Protein 8IYI (pdb70)

Secondary structure (DSSP, 8-state):
--S---TTEETTEEEE--TTTSTTEEEEEEEEEEEEEEE-SS-EEEEEEESSS-EEEEETTEEEEETTTHHHHHHHHHHHHHTTSSS--EEEEES-TTSHHHHHHTTSTT--EEEEEES-HHHHHHHHHH-HHHHGGGGSTTEEEEES-HHHHHHHSTT-EEEEEE--SSS------SHHHHHHHHHHEEEEEEEEEE---TTT-HHHHHHHHHHHHHH-SEEEEEEEE-TTSGGGEEEEEEEES-TT--TTS-SS---HHHHHHH-SS--HHHHHHTT---HHHHHHHH-/---TTEETTEEEE--TTTSTTEEEEEEEEEEEEEEE-SSSEEEEEEESSS-EEEEETTEEEEETTTHHHHHHHHHHHHHTTSSS--EEEEES-TTSHHHHHHTTSTT-SEEEEEES-HHHHHHHHHH-HHHHGGGGSTTEEEEES-HHHHHHHTTT-EEEEEE-S----SHHHHHHHHHHHHHHHHHEEEEEEEEEE---TTT-HHHHHHHHHHHHHH-SEEEEEEEE-TTSGGGEEEEEEEES-TT--TTS-SS---HHHHHHH-SS--HHHHHHTT---HHHHHHH-

Nearest PDB structures (foldseek):
  8iyi-assembly1_A  TM=1.003E+00  e=5.862E-72  Kluyveromyces lactis NRRL Y-1140
  6o64-assembly2_C  TM=9.564E-01  e=1.224E-41  Arabidopsis thaliana
  6o64-assembly2_D  TM=9.589E-01  e=3.977E-40  Arabidopsis thaliana
  6o63-assembly1_A  TM=9.355E-01  e=4.166E-41  Arabidopsis thaliana
  3bwb-assembly1_B  TM=9.408E-01  e=1.993E-39  Trypanosoma cruzi strain CL Brener

Structure (mmCIF, N/CA/C/O backbone):
data_8IYI
#
_entry.id   8IYI
#
_cell.length_a   65.252
_cell.length_b   98.180
_cell.length_c   102.134
_cell.angle_alpha   90.000
_cell.angle_beta   90.000
_cell.angle_gamma   90.000
#
_symmetry.space_group_name_H-M   'P 21 21 21'
#
loop_
_entity.id
_entity.type
_entity.pdbx_description
1 polymer KLLA0B09372p
2 water water
#
loop_
_atom_site.group_PDB
_atom_site.id
_atom_site.type_symbol
_atom_site.label_atom_id
_atom_site.label_alt_id
_atom_site.label_comp_id
_atom_site.label_asym_id
_atom_site.label_entity_id
_atom_site.label_seq_id
_atom_site.pdbx_PDB_ins_code
_atom_site.Cartn_x
_atom_site.Cartn_y
_atom_site.Cartn_z
_atom_site.occupancy
_atom_site.B_iso_or_equiv
_atom_site.auth_seq_id
_atom_site.auth_comp_id
_atom_site.auth_asym_id
_atom_site.auth_atom_id
_atom_site.pdbx_PDB_model_num
ATOM 1 N N . MET A 1 1 ? -4.81944 -11.24414 -11.38933 1.000 38.22541 1 MET A N 1
ATOM 2 C CA . MET A 1 1 ? -4.89702 -11.85326 -10.06560 1.000 40.74637 1 MET A CA 1
ATOM 3 C C . MET A 1 1 ? -6.32553 -12.28636 -9.73877 1.000 36.96471 1 MET A C 1
ATOM 4 O O . MET A 1 1 ? -7.13226 -11.47743 -9.30414 1.000 32.23833 1 MET A O 1
ATOM 9 N N . SER A 1 2 ? -6.63483 -13.56859 -9.94088 1.000 41.92344 2 SER A N 1
ATOM 10 C CA . SER A 1 2 ? -7.98360 -14.05725 -9.68637 1.000 41.20929 2 SER A CA 1
ATOM 11 C C . SER A 1 2 ? -8.25527 -14.34644 -8.21052 1.000 41.30362 2 SER A C 1
ATOM 12 O O . SER A 1 2 ? -9.42002 -14.53945 -7.84578 1.000 44.30295 2 SER A O 1
ATOM 15 N N . GLU A 1 3 ? -7.23127 -14.37198 -7.35611 1.000 35.97508 3 GLU A N 1
ATOM 16 C CA . GLU A 1 3 ? -7.41057 -14.60589 -5.92639 1.000 36.00158 3 GLU A CA 1
ATOM 17 C C . GLU A 1 3 ? -7.43484 -13.28527 -5.16556 1.000 32.81333 3 GLU A C 1
ATOM 18 O O . GLU A 1 3 ? -6.70256 -12.34951 -5.50018 1.000 28.08190 3 GLU A O 1
ATOM 20 N N . LEU A 1 4 ? -8.26733 -13.21769 -4.12869 1.000 27.82162 4 LEU A N 1
ATOM 21 C CA . LEU A 1 4 ? -8.30508 -12.02451 -3.29563 1.000 26.01343 4 LEU A CA 1
ATOM 22 C C . LEU A 1 4 ? -6.99407 -11.86111 -2.53410 1.000 27.67168 4 LEU A C 1
ATOM 23 O O . LEU A 1 4 ? -6.36304 -12.83521 -2.12179 1.000 28.45892 4 LEU A O 1
ATOM 28 N N . THR A 1 5 ? -6.61488 -10.60260 -2.32498 1.000 24.06518 5 THR A N 1
ATOM 29 C CA . THR A 1 5 ? -5.32999 -10.20959 -1.77698 1.000 26.97454 5 THR A CA 1
ATOM 30 C C . THR A 1 5 ? -5.54944 -9.07687 -0.77512 1.000 27.55007 5 THR A C 1
ATOM 31 O O . THR A 1 5 ? -6.50616 -8.30899 -0.90065 1.000 25.34656 5 THR A O 1
ATOM 35 N N . HIS A 1 6 ? -4.68514 -8.98585 0.24808 1.000 20.79237 6 HIS A N 1
ATOM 36 C CA . HIS A 1 6 ? -4.78939 -7.84373 1.16702 1.000 24.57539 6 HIS A CA 1
ATOM 37 C C . HIS A 1 6 ? -3.42766 -7.49934 1.75847 1.000 25.04856 6 HIS A C 1
ATOM 38 O O . HIS A 1 6 ? -2.66739 -8.41095 2.12397 1.000 22.81640 6 HIS A O 1
ATOM 45 N N . PRO A 1 7 ? -3.09469 -6.21056 1.86430 1.000 22.85934 7 PRO A N 1
ATOM 46 C CA . PRO A 1 7 ? -1.76609 -5.83011 2.37793 1.000 25.96770 7 PRO A CA 1
ATOM 47 C C . PRO A 1 7 ? -1.46523 -6.33275 3.78235 1.000 26.25145 7 PRO A C 1
ATOM 48 O O . PRO A 1 7 ? -0.28530 -6.49316 4.11788 1.000 24.65045 7 PRO A O 1
ATOM 52 N N . THR A 1 8 ? -2.47791 -6.58504 4.61333 1.000 23.28394 8 THR A N 1
ATOM 53 C CA . THR A 1 8 ? -2.24371 -7.10112 5.96055 1.000 24.45674 8 THR A CA 1
ATOM 54 C C . THR A 1 8 ? -1.91233 -8.58619 5.98282 1.000 24.65932 8 THR A C 1
ATOM 55 O O . THR A 1 8 ? -1.48524 -9.09805 7.02503 1.000 20.50898 8 THR A O 1
ATOM 59 N N . ILE A 1 9 ? -2.12640 -9.29139 4.88252 1.000 20.80522 9 ILE A N 1
ATOM 60 C CA . ILE A 1 9 ? -1.95181 -10.73327 4.81952 1.000 20.96709 9 ILE A CA 1
ATOM 61 C C . ILE A 1 9 ? -0.76252 -11.01417 3.90766 1.000 27.80235 9 ILE A C 1
ATOM 62 O O . ILE A 1 9 ? -0.79991 -10.72074 2.70762 1.000 23.78591 9 ILE A O 1
ATOM 67 N N . VAL A 1 10 ? 0.30399 -11.56380 4.48167 1.000 23.69561 10 VAL A N 1
ATOM 68 C CA . VAL A 1 10 ? 1.52563 -11.87860 3.75087 1.000 27.25651 10 VAL A CA 1
ATOM 69 C C . VAL A 1 10 ? 1.88480 -13.32907 4.02370 1.000 26.40614 10 VAL A C 1
ATOM 70 O O . VAL A 1 10 ? 1.93069 -13.75091 5.18708 1.000 23.11316 10 VAL A O 1
ATOM 74 N N . ASP A 1 11 ? 2.12566 -14.09097 2.95231 1.000 27.00216 11 ASP A N 1
ATOM 75 C CA . ASP A 1 11 ? 2.53731 -15.49596 3.05119 1.000 27.95450 11 ASP A CA 1
ATOM 76 C C . ASP A 1 11 ? 1.54777 -16.30413 3.89004 1.000 28.00527 11 ASP A C 1
ATOM 77 O O . ASP A 1 11 ? 1.93047 -17.19068 4.65651 1.000 25.32779 11 ASP A O 1
ATOM 82 N N . GLY A 1 12 ? 0.26458 -15.98765 3.75451 1.000 27.41545 12 GLY A N 1
ATOM 83 C CA . GLY A 1 12 ? -0.76328 -16.74905 4.42992 1.000 25.70293 12 GLY A CA 1
ATOM 84 C C . GLY A 1 12 ? -1.02620 -16.36576 5.86868 1.000 23.53951 12 GLY A C 1
ATOM 85 O O . GLY A 1 12 ? -1.78148 -17.07046 6.54601 1.000 21.57188 12 GLY A O 1
ATOM 86 N N . TRP A 1 13 ? -0.44982 -15.27090 6.36000 1.000 24.53069 13 TRP A N 1
ATOM 87 C CA . TRP A 1 13 ? -0.69269 -14.83386 7.73182 1.000 23.48700 13 TRP A CA 1
ATOM 88 C C . TRP A 1 13 ? -1.17381 -13.38959 7.76424 1.000 19.29698 13 TRP A C 1
ATOM 89 O O . TRP A 1 13 ? -0.56684 -12.51115 7.13966 1.000 20.27525 13 TRP A O 1
ATOM 100 N N . PHE A 1 14 ? -2.25277 -13.14607 8.51302 1.000 18.93328 14 PHE A N 1
ATOM 101 C CA . PHE A 1 14 ? -2.67023 -11.78924 8.84081 1.000 19.75289 14 PHE A CA 1
ATOM 102 C C . PHE A 1 14 ? -1.80205 -11.25588 9.97260 1.000 23.04551 14 PHE A C 1
ATOM 103 O O . PHE A 1 14 ? -1.61806 -11.93899 10.98478 1.000 18.97926 14 PHE A O 1
ATOM 111 N N . ARG A 1 15 ? -1.29337 -10.03144 9.81977 1.000 19.19324 15 ARG A N 1
ATOM 112 C CA . ARG A 1 15 ? -0.46113 -9.38391 10.83200 1.000 19.35553 15 ARG A CA 1
ATOM 113 C C . ARG A 1 15 ? -1.15839 -8.13667 11.35812 1.000 20.96233 15 ARG A C 1
ATOM 114 O O . ARG A 1 15 ? -1.58049 -7.28144 10.57732 1.000 21.08183 15 ARG A O 1
ATOM 122 N N . GLU A 1 16 ? -1.26706 -8.03431 12.68029 1.000 22.11480 16 GLU A N 1
ATOM 123 C CA . GLU A 1 16 ? -1.92218 -6.90973 13.35358 1.000 26.52547 16 GLU A CA 1
ATOM 124 C C . GLU A 1 16 ? -0.84523 -5.88184 13.70372 1.000 24.28720 16 GLU A C 1
ATOM 125 O O . GLU A 1 16 ? -0.16327 -6.00767 14.72038 1.000 22.59913 16 GLU A O 1
ATOM 131 N N . ILE A 1 17 ? -0.68074 -4.85795 12.86294 1.000 19.32122 17 ILE A N 1
ATOM 132 C CA . ILE A 1 17 ? 0.47446 -3.96790 12.93666 1.000 23.17722 17 ILE A CA 1
ATOM 133 C C . ILE A 1 17 ? 0.02699 -2.52484 13.13748 1.000 29.23844 17 ILE A C 1
ATOM 134 O O . ILE A 1 17 ? -0.92291 -2.06426 12.49614 1.000 26.64620 17 ILE A O 1
ATOM 139 N N . SER A 1 18 ? 0.74696 -1.79995 13.99584 1.000 22.86409 18 SER A N 1
ATOM 140 C CA . SER A 1 18 ? 0.59647 -0.34825 14.08117 1.000 25.86294 18 SER A CA 1
ATOM 141 C C . SER A 1 18 ? 1.87192 0.21988 14.68677 1.000 26.93096 18 SER A C 1
ATOM 142 O O . SER A 1 18 ? 2.11793 0.04613 15.88583 1.000 20.33641 18 SER A O 1
ATOM 145 N N . ASP A 1 19 ? 2.67576 0.90109 13.86764 1.000 24.55297 19 ASP A N 1
ATOM 146 C CA . ASP A 1 19 ? 3.86946 1.55350 14.39256 1.000 25.20508 19 ASP A CA 1
ATOM 147 C C . ASP A 1 19 ? 3.52959 2.66527 15.37385 1.000 24.59826 19 ASP A C 1
ATOM 148 O O . ASP A 1 19 ? 4.39252 3.06577 16.16177 1.000 26.19755 19 ASP A O 1
ATOM 153 N N . THR A 1 20 ? 2.29649 3.16228 15.36110 1.000 22.06148 20 THR A N 1
ATOM 154 C CA A THR A 1 20 ? 1.93088 4.22659 16.28484 0.486 24.17686 20 THR A CA 1
ATOM 155 C CA B THR A 1 20 ? 1.90162 4.23106 16.27167 0.514 24.19834 20 THR A CA 1
ATOM 156 C C . THR A 1 20 ? 1.28832 3.70629 17.56422 1.000 23.02058 20 THR A C 1
ATOM 157 O O . THR A 1 20 ? 1.60231 4.20165 18.65308 1.000 28.52465 20 THR A O 1
ATOM 164 N N . MET A 1 21 ? 0.40834 2.71688 17.47186 1.000 19.79926 21 MET A N 1
ATOM 165 C CA . MET A 1 21 ? -0.37943 2.33668 18.63885 1.000 25.07009 21 MET A CA 1
ATOM 166 C C . MET A 1 21 ? 0.13371 1.10211 19.37544 1.000 24.28588 21 MET A C 1
ATOM 167 O O . MET A 1 21 ? -0.15304 0.95705 20.56781 1.000 23.22873 21 MET A O 1
ATOM 172 N N . TRP A 1 22 ? 0.86387 0.19537 18.73547 1.000 20.29901 22 TRP A N 1
ATOM 173 C CA . TRP A 1 22 ? 1.60032 -0.84428 19.46473 1.000 21.98108 22 TRP A CA 1
ATOM 174 C C . TRP A 1 22 ? 2.91525 -1.08783 18.76084 1.000 20.15743 22 TRP A C 1
ATOM 175 O O . TRP A 1 22 ? 3.14243 -2.14026 18.13958 1.000 19.30052 22 TRP A O 1
ATOM 186 N N . PRO A 1 23 ? 3.83330 -0.13136 18.82865 1.000 19.85432 23 PRO A N 1
ATOM 187 C CA . PRO A 1 23 ? 5.08440 -0.22902 18.08425 1.000 20.58751 23 PRO A CA 1
ATOM 188 C C . PRO A 1 23 ? 5.91055 -1.43090 18.52009 1.000 19.99242 23 PRO A C 1
ATOM 189 O O . PRO A 1 23 ? 6.01313 -1.74408 19.71183 1.000 20.20561 23 PRO A O 1
ATOM 193 N N . GLY A 1 24 ? 6.46938 -2.11908 17.53450 1.000 19.90998 24 GLY A N 1
ATOM 194 C CA . GLY A 1 24 ? 7.42631 -3.16974 17.78233 1.000 21.41949 24 GLY A CA 1
ATOM 195 C C . GLY A 1 24 ? 6.84130 -4.52227 18.11208 1.000 20.13856 24 GLY A C 1
ATOM 196 O O . GLY A 1 24 ? 7.60315 -5.44162 18.41336 1.000 19.71471 24 GLY A O 1
ATOM 197 N N . GLN A 1 25 ? 5.52169 -4.68655 18.06797 1.000 19.06483 25 GLN A N 1
ATOM 198 C CA . GLN A 1 25 ? 4.93257 -5.99708 18.28934 1.000 17.31058 25 GLN A CA 1
ATOM 199 C C . GLN A 1 25 ? 3.78095 -6.19476 17.31281 1.000 17.66154 25 GLN A C 1
ATOM 200 O O . GLN A 1 25 ? 3.13882 -5.23228 16.89073 1.000 20.33907 25 GLN A O 1
ATOM 206 N N . ALA A 1 26 ? 3.54305 -7.44783 16.93087 1.000 17.11299 26 ALA A N 1
ATOM 207 C CA . ALA A 1 26 ? 2.42457 -7.76200 16.04620 1.000 20.97054 26 ALA A CA 1
ATOM 208 C C . ALA A 1 26 ? 1.94021 -9.17739 16.30226 1.000 23.07466 26 ALA A C 1
ATOM 209 O O . ALA A 1 26 ? 2.66484 -10.14374 16.04642 1.000 25.11152 26 ALA A O 1
ATOM 211 N N . MET A 1 27 ? 0.69803 -9.29102 16.75670 1.000 23.05408 27 MET A N 1
ATOM 212 C CA . MET A 1 27 ? -0.00088 -10.56750 16.76477 1.000 25.18586 27 MET A CA 1
ATOM 213 C C . MET A 1 27 ? -0.33065 -10.97258 15.32814 1.000 21.31163 27 MET A C 1
ATOM 214 O O . MET A 1 27 ? -0.66145 -10.12869 14.49355 1.000 23.15126 27 MET A O 1
ATOM 219 N N . THR A 1 28 ? -0.20882 -12.26209 15.02141 1.000 19.64779 28 THR A N 1
ATOM 220 C CA . THR A 1 28 ? -0.51321 -12.74011 13.67450 1.000 18.87859 28 THR A CA 1
ATOM 221 C C . THR A 1 28 ? -1.42128 -13.96038 13.73935 1.000 19.61309 28 THR A C 1
ATOM 222 O O . THR A 1 28 ? -1.37555 -14.73999 14.69433 1.000 20.92577 28 THR A O 1
ATOM 226 N N . LEU A 1 29 ? -2.25086 -14.11447 12.70442 1.000 18.04340 29 LEU A N 1
ATOM 227 C CA . LEU A 1 29 ? -3.22916 -15.19261 12.60723 1.000 19.52498 29 LEU A CA 1
ATOM 228 C C . LEU A 1 29 ? -3.09231 -15.87567 11.25683 1.000 18.79909 29 LEU A C 1
ATOM 229 O O . LEU A 1 29 ? -3.00762 -15.20286 10.22349 1.000 18.90781 29 LEU A O 1
ATOM 234 N N . ARG A 1 30 ? -3.07984 -17.20082 11.26408 1.000 19.72909 30 ARG A N 1
ATOM 235 C CA . ARG A 1 30 ? -2.96407 -17.94463 10.01954 1.000 20.55442 30 ARG A CA 1
ATOM 236 C C . ARG A 1 30 ? -4.28386 -17.86043 9.26428 1.000 20.21625 30 ARG A C 1
ATOM 237 O O . ARG A 1 30 ? -5.35394 -18.03139 9.85079 1.000 18.56850 30 ARG A O 1
ATOM 245 N N . VAL A 1 31 ? -4.21276 -17.56912 7.96761 1.000 18.03528 31 VAL A N 1
ATOM 246 C CA . VAL A 1 31 ? -5.40174 -17.33961 7.15091 1.000 17.53118 31 VAL A CA 1
ATOM 247 C C . VAL A 1 31 ? -5.72311 -18.61031 6.38060 1.000 22.51150 31 VAL A C 1
ATOM 248 O O . VAL A 1 31 ? -4.84077 -19.20515 5.75406 1.000 21.09216 31 VAL A O 1
ATOM 252 N N . GLU A 1 32 ? -6.98444 -19.03549 6.43185 1.000 21.46289 32 GLU A N 1
ATOM 253 C CA . GLU A 1 32 ? -7.42194 -20.12740 5.56843 1.000 20.87887 32 GLU A CA 1
ATOM 254 C C . GLU A 1 32 ? -7.79396 -19.60277 4.18339 1.000 28.19413 32 GLU A C 1
ATOM 255 O O . GLU A 1 32 ? -7.32894 -20.13031 3.16430 1.000 25.42170 32 GLU A O 1
ATOM 261 N N . LYS A 1 33 ? -8.59875 -18.53922 4.13145 1.000 24.26537 33 LYS A N 1
ATOM 262 C CA . LYS A 1 33 ? -9.05840 -17.97316 2.86595 1.000 24.16404 33 LYS A CA 1
ATOM 263 C C . LYS A 1 33 ? -9.57231 -16.56254 3.10664 1.000 24.91628 33 LYS A C 1
ATOM 264 O O . LYS A 1 33 ? -10.25949 -16.31098 4.10366 1.000 24.03109 33 LYS A O 1
ATOM 270 N N . ILE A 1 34 ? -9.23719 -15.64955 2.20001 1.000 19.60015 34 ILE A N 1
ATOM 271 C CA . ILE A 1 34 ? -9.83415 -14.31985 2.21962 1.000 21.24242 34 ILE A CA 1
ATOM 272 C C . ILE A 1 34 ? -11.24073 -14.42446 1.64589 1.000 22.30762 34 ILE A C 1
ATOM 273 O O . ILE A 1 34 ? -11.44455 -15.01904 0.58234 1.000 24.55313 34 ILE A O 1
ATOM 278 N N . LEU A 1 35 ? -12.22161 -13.87860 2.36305 1.000 20.62024 35 LEU A N 1
ATOM 279 C CA . LEU A 1 35 ? -13.62034 -14.01231 1.96943 1.000 23.61289 35 LEU A CA 1
ATOM 280 C C . LEU A 1 35 ? -14.18695 -12.76865 1.29916 1.000 22.72598 35 LEU A C 1
ATOM 281 O O . LEU A 1 35 ? -15.01636 -12.89772 0.38875 1.000 25.36823 35 LEU A O 1
ATOM 286 N N . HIS A 1 36 ? -13.76673 -11.57556 1.71606 1.000 20.66449 36 HIS A N 1
ATOM 287 C CA . HIS A 1 36 ? -14.40559 -10.34943 1.25849 1.000 23.07297 36 HIS A CA 1
ATOM 288 C C . HIS A 1 36 ? -13.48423 -9.16168 1.50520 1.000 23.49386 36 HIS A C 1
ATOM 289 O O . HIS A 1 36 ? -12.83730 -9.07184 2.55266 1.000 21.56706 36 HIS A O 1
ATOM 296 N N . HIS A 1 37 ? -13.43108 -8.24994 0.53946 1.000 18.72987 37 HIS A N 1
ATOM 297 C CA . HIS A 1 37 ? -12.68981 -7.00579 0.71662 1.000 20.55907 37 HIS A CA 1
ATOM 298 C C . HIS A 1 37 ? -13.40556 -5.92301 -0.06633 1.000 24.50608 37 HIS A C 1
ATOM 299 O O . HIS A 1 37 ? -13.58122 -6.05625 -1.27903 1.000 25.69727 37 HIS A O 1
ATOM 306 N N . GLU A 1 38 ? -13.82824 -4.86617 0.62365 1.000 21.87857 38 GLU A N 1
ATOM 307 C CA . GLU A 1 38 ? -14.37926 -3.70043 -0.04327 1.000 24.58332 38 GLU A CA 1
ATOM 308 C C . GLU A 1 38 ? -13.87717 -2.46015 0.66472 1.000 26.59612 38 GLU A C 1
ATOM 309 O O . GLU A 1 38 ? -13.39156 -2.51319 1.79879 1.000 24.45630 38 GLU A O 1
ATOM 315 N N . LYS A 1 39 ? -13.96362 -1.34208 -0.03224 1.000 19.98810 39 LYS A N 1
ATOM 316 C CA . LYS A 1 39 ? -13.68214 -0.04399 0.55892 1.000 25.51827 39 LYS A CA 1
ATOM 317 C C . LYS A 1 39 ? -15.00189 0.70736 0.61588 1.000 35.56543 39 LYS A C 1
ATOM 318 O O . LYS A 1 39 ? -15.60277 1.00046 -0.42359 1.000 31.24362 39 LYS A O 1
ATOM 324 N N . SER A 1 40 ? -15.47732 0.97393 1.82645 1.000 28.71943 40 SER A N 1
ATOM 325 C CA . SER A 1 40 ? -16.68263 1.76353 1.96731 1.000 27.93503 40 SER A CA 1
ATOM 326 C C . SER A 1 40 ? -16.32501 3.23591 1.81823 1.000 27.72523 40 SER A C 1
ATOM 327 O O . SER A 1 40 ? -15.16675 3.60243 1.60693 1.000 31.47696 40 SER A O 1
ATOM 330 N N . LYS A 1 41 ? -17.33149 4.10107 1.94520 1.000 28.16616 41 LYS A N 1
ATOM 331 C CA . LYS A 1 41 ? -17.06963 5.53341 2.00594 1.000 24.15286 41 LYS A CA 1
ATOM 332 C C . LYS A 1 41 ? -16.17366 5.91063 3.17574 1.000 33.42574 41 LYS A C 1
ATOM 333 O O . LYS A 1 41 ? -15.53288 6.96879 3.14187 1.000 33.00045 41 LYS A O 1
ATOM 339 N N . TYR A 1 42 ? -16.11810 5.08024 4.22046 1.000 25.70029 42 TYR A N 1
ATOM 340 C CA . TYR A 1 42 ? -15.44345 5.46417 5.44414 1.000 25.83303 42 TYR A CA 1
ATOM 341 C C . TYR A 1 42 ? -14.25800 4.58627 5.82766 1.000 29.43857 42 TYR A C 1
ATOM 342 O O . TYR A 1 42 ? -13.40058 5.05408 6.58411 1.000 33.10229 42 TYR A O 1
ATOM 351 N N . GLN A 1 43 ? -14.16610 3.35383 5.34037 1.000 23.93507 43 GLN A N 1
ATOM 352 C CA . GLN A 1 43 ? -13.07576 2.52339 5.84197 1.000 27.75613 43 GLN A CA 1
ATOM 353 C C . GLN A 1 43 ? -12.88861 1.30363 4.96065 1.000 24.07131 43 GLN A C 1
ATOM 354 O O . GLN A 1 43 ? -13.78032 0.90909 4.20143 1.000 27.54599 43 GLN A O 1
ATOM 360 N N . ASP A 1 44 ? -11.70508 0.71082 5.08711 1.000 22.49472 44 ASP A N 1
ATOM 361 C CA . ASP A 1 44 ? -11.39068 -0.55773 4.44765 1.000 20.00397 44 ASP A CA 1
ATOM 362 C C . ASP A 1 44 ? -12.00588 -1.69945 5.25441 1.000 22.56143 44 ASP A C 1
ATOM 363 O O . ASP A 1 44 ? -11.84068 -1.76455 6.47781 1.000 19.55256 44 ASP A O 1
ATOM 368 N N . VAL A 1 45 ? -12.71624 -2.59324 4.57047 1.000 20.14257 45 VAL A N 1
ATOM 369 C CA . VAL A 1 45 ? -13.46570 -3.68157 5.19803 1.000 20.26915 45 VAL A CA 1
ATOM 370 C C . VAL A 1 45 ? -12.93596 -4.99765 4.64825 1.000 22.77398 45 VAL A C 1
ATOM 371 O O . VAL A 1 45 ? -13.10339 -5.29046 3.45644 1.000 21.26637 45 VAL A O 1
ATOM 375 N N . LEU A 1 46 ? -12.32201 -5.80502 5.51539 1.000 18.80974 46 LEU A N 1
ATOM 376 C CA . LEU A 1 46 ? -11.74501 -7.09037 5.14327 1.000 15.58646 46 LEU A CA 1
ATOM 377 C C . LEU A 1 46 ? -12.31770 -8.19673 6.01904 1.000 20.58424 46 LEU A C 1
ATOM 378 O O . LEU A 1 46 ? -12.42018 -8.04261 7.23719 1.000 19.72064 46 LEU A O 1
ATOM 383 N N . VAL A 1 47 ? -12.68829 -9.31257 5.39964 1.000 16.67797 47 VAL A N 1
ATOM 384 C CA . VAL A 1 47 ? -13.13576 -10.49646 6.12266 1.000 18.83708 47 VAL A CA 1
ATOM 385 C C . VAL A 1 47 ? -12.33871 -11.67922 5.61399 1.000 20.73411 47 VAL A C 1
ATOM 386 O O . VAL A 1 47 ? -12.28106 -11.91546 4.40389 1.000 18.55715 47 VAL A O 1
ATOM 390 N N . PHE A 1 48 ? -11.72903 -12.42715 6.52797 1.000 18.38178 48 PHE A N 1
ATOM 391 C CA . PHE A 1 48 ? -11.09448 -13.67805 6.14658 1.000 17.74177 48 PHE A CA 1
ATOM 392 C C . PHE A 1 48 ? -11.49405 -14.78404 7.11021 1.000 19.42939 48 PHE A C 1
ATOM 393 O O . PHE A 1 48 ? -11.88334 -14.53796 8.25676 1.000 18.63697 48 PHE A O 1
ATOM 401 N N . LYS A 1 49 ? -11.43502 -16.00697 6.60467 1.000 18.35060 49 LYS A N 1
ATOM 402 C CA . LYS A 1 49 ? -11.56996 -17.19944 7.42268 1.000 20.18349 49 LYS A CA 1
ATOM 403 C C . LYS A 1 49 ? -10.18015 -17.52981 7.94541 1.000 18.27869 49 LYS A C 1
ATOM 404 O O . LYS A 1 49 ? -9.26949 -17.82416 7.16241 1.000 19.50762 49 LYS A O 1
ATOM 410 N N . SER A 1 50 ? -9.99629 -17.42169 9.25714 1.000 17.03646 50 SER A N 1
ATOM 411 C CA . SER A 1 50 ? -8.76010 -17.89096 9.85340 1.000 14.29563 50 SER A CA 1
ATOM 412 C C . SER A 1 50 ? -8.82310 -19.40819 10.00285 1.000 17.65127 50 SER A C 1
ATOM 413 O O . SER A 1 50 ? -9.89775 -20.01204 9.98791 1.000 21.27603 50 SER A O 1
ATOM 416 N N . THR A 1 51 ? -7.64938 -20.02830 10.14389 1.000 16.70238 51 THR A N 1
ATOM 417 C CA . THR A 1 51 ? -7.61031 -21.47323 10.32702 1.000 21.48863 51 THR A CA 1
ATOM 418 C C . THR A 1 51 ? -8.08121 -21.87606 11.71681 1.000 20.63005 51 THR A C 1
ATOM 419 O O . THR A 1 51 ? -8.66683 -22.94911 11.88727 1.000 22.67076 51 THR A O 1
ATOM 423 N N . ASP A 1 52 ? -7.86896 -21.03441 12.71960 1.000 21.11625 52 ASP A N 1
ATOM 424 C CA . ASP A 1 52 ? -8.11142 -21.46619 14.08612 1.000 19.07741 52 ASP A CA 1
ATOM 425 C C . ASP A 1 52 ? -9.03191 -20.56357 14.89132 1.000 22.38574 52 ASP A C 1
ATOM 426 O O . ASP A 1 52 ? -9.40999 -20.94955 16.00107 1.000 22.98716 52 ASP A O 1
ATOM 431 N N . TYR A 1 53 ? -9.42100 -19.39723 14.37632 1.000 17.68829 53 TYR A N 1
ATOM 432 C CA . TYR A 1 53 ? -10.29164 -18.48866 15.11262 1.000 17.63122 53 TYR A CA 1
ATOM 433 C C . TYR A 1 53 ? -11.59027 -18.17703 14.37118 1.000 19.79599 53 TYR A C 1
ATOM 434 O O . TYR A 1 53 ? -12.30565 -17.23983 14.75135 1.000 17.50489 53 TYR A O 1
ATOM 443 N N . GLY A 1 54 ? -11.93904 -18.95812 13.35324 1.000 17.55467 54 GLY A N 1
ATOM 444 C CA . GLY A 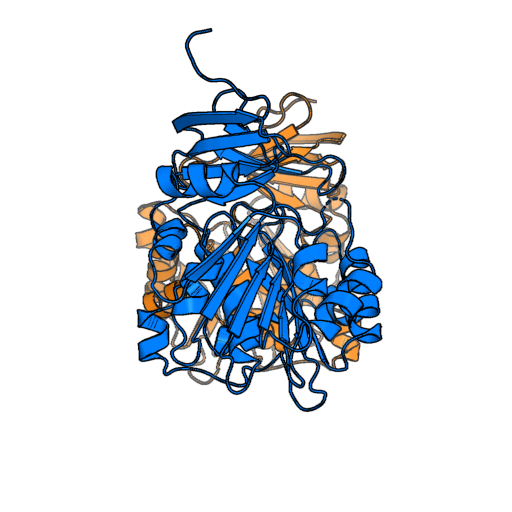1 54 ? -13.16463 -18.69868 12.61357 1.000 19.15140 54 GLY A CA 1
ATOM 445 C C . GLY A 1 54 ? -13.02941 -17.47364 11.72415 1.000 15.10859 54 GLY A C 1
ATOM 446 O O . GLY A 1 54 ? -11.93220 -17.05396 11.35882 1.000 16.66519 54 GLY A O 1
ATOM 447 N N . ASN A 1 55 ? -14.17174 -16.89112 11.37073 1.000 16.23909 55 ASN A N 1
ATOM 448 C CA . ASN A 1 55 ? -14.13226 -15.69176 10.54775 1.000 15.60434 55 ASN A CA 1
ATOM 449 C C . ASN A 1 55 ? -13.64562 -14.49554 11.35397 1.000 15.79553 55 ASN A C 1
ATOM 450 O O . ASN A 1 55 ? -13.91282 -14.37057 12.55537 1.000 18.02465 55 ASN A O 1
ATOM 455 N N . VAL A 1 56 ? -12.95224 -13.59675 10.66506 1.000 13.53710 56 VAL A N 1
ATOM 456 C CA . VAL A 1 56 ? -12.29681 -12.43768 11.25809 1.000 12.72549 56 VAL A CA 1
ATOM 457 C C . VAL A 1 56 ? -12.69481 -11.19489 10.47159 1.000 17.84721 56 VAL A C 1
ATOM 458 O O . VAL A 1 56 ? -12.53263 -11.15657 9.24607 1.000 19.51824 56 VAL A O 1
ATOM 462 N N . LEU A 1 57 ? -13.17071 -10.17077 11.17485 1.000 16.67442 57 LEU A N 1
ATOM 463 C CA . LEU A 1 57 ? -13.46124 -8.87288 10.57763 1.000 16.27323 57 LEU A CA 1
ATOM 464 C C . LEU A 1 57 ? -12.34854 -7.89011 10.91843 1.000 19.51688 57 LEU A C 1
ATOM 465 O O . LEU A 1 57 ? -11.97430 -7.74614 12.09086 1.000 17.59476 57 LEU A O 1
ATOM 470 N N . VAL A 1 58 ? -11.83225 -7.21496 9.89222 1.000 14.35846 58 VAL A N 1
ATOM 471 C CA . VAL A 1 58 ? -10.71153 -6.28411 9.99344 1.000 14.65751 58 VAL A CA 1
ATOM 472 C C . VAL A 1 58 ? -11.15365 -4.96135 9.37119 1.000 18.83483 58 VAL A C 1
ATOM 473 O O . VAL A 1 58 ? -11.59496 -4.93462 8.21642 1.000 17.81394 58 VAL A O 1
ATOM 477 N N . LEU A 1 59 ? -11.02364 -3.87070 10.11832 1.000 16.86102 59 LEU A N 1
ATOM 478 C CA . LEU A 1 59 ? -11.46009 -2.55452 9.65964 1.000 19.03196 59 LEU A CA 1
ATOM 479 C C . LEU A 1 59 ? -10.26547 -1.61321 9.66911 1.000 19.61160 59 LEU A C 1
ATOM 480 O O . LEU A 1 59 ? -9.64425 -1.40702 10.71690 1.000 19.66539 59 LEU A O 1
ATOM 485 N N . ASP A 1 60 ? -9.94763 -1.04606 8.50422 1.000 23.43890 60 ASP A N 1
ATOM 486 C CA . ASP A 1 60 ? -8.77887 -0.17980 8.35538 1.000 22.80512 60 ASP A CA 1
ATOM 487 C C . ASP A 1 60 ? -7.52488 -0.85766 8.90665 1.000 17.35894 60 ASP A C 1
ATOM 488 O O . ASP A 1 60 ? -6.73211 -0.25560 9.63572 1.000 19.02980 60 ASP A O 1
ATOM 493 N N . ASN A 1 61 ? -7.36394 -2.13518 8.57113 1.000 17.38440 61 ASN A N 1
ATOM 494 C CA . ASN A 1 61 ? -6.19370 -2.94826 8.89208 1.000 20.41448 61 ASN A CA 1
ATOM 495 C C . ASN A 1 61 ? -6.11763 -3.32171 10.36547 1.000 20.37797 61 ASN A C 1
ATOM 496 O O . ASN A 1 61 ? -5.12047 -3.91778 10.78652 1.000 19.19540 61 ASN A O 1
ATOM 501 N N . ALA A 1 62 ? -7.12805 -2.98803 11.16250 1.000 18.74886 62 ALA A N 1
ATOM 502 C CA . ALA A 1 62 ? -7.15094 -3.32796 12.58209 1.000 22.02724 62 ALA A CA 1
ATOM 503 C C . ALA A 1 62 ? -8.18173 -4.42014 12.82315 1.000 20.62902 62 ALA A C 1
ATOM 504 O O . ALA A 1 62 ? -9.33688 -4.29197 12.40604 1.000 20.08891 62 ALA A O 1
ATOM 506 N N . ILE A 1 63 ? -7.76362 -5.50200 13.48381 1.000 17.51235 63 ILE A N 1
ATOM 507 C CA . ILE A 1 63 ? -8.71011 -6.56307 13.80144 1.000 18.11842 63 ILE A CA 1
ATOM 508 C C . ILE A 1 63 ? -9.80995 -6.00312 14.69447 1.000 18.16318 63 ILE A C 1
ATOM 509 O O . ILE A 1 63 ? -9.56544 -5.17280 15.58078 1.000 19.46996 63 ILE A O 1
ATOM 514 N N . GLN A 1 64 ? -11.04565 -6.40429 14.41727 1.000 16.16362 64 GLN A N 1
ATOM 515 C CA . GLN A 1 64 ? -12.18257 -6.01852 15.23738 1.000 19.65900 64 GLN A CA 1
ATOM 516 C C . GLN A 1 64 ? -12.73301 -7.18716 16.03339 1.000 18.95142 64 GLN A C 1
ATOM 517 O O . GLN A 1 64 ? -12.86575 -7.08565 17.25712 1.000 22.80803 64 GLN A O 1
ATOM 523 N N . VAL A 1 65 ? -13.04925 -8.30408 15.37039 1.000 17.82148 65 VAL A N 1
ATOM 524 C CA . VAL A 1 65 ? -13.58954 -9.48618 16.04423 1.000 18.27846 65 VAL A CA 1
ATOM 525 C C . VAL A 1 65 ? -13.13276 -10.73458 15.30533 1.000 23.41491 65 VAL A C 1
ATOM 526 O O . VAL A 1 65 ? -12.90854 -10.71520 14.09195 1.000 17.69380 65 VAL A O 1
ATOM 530 N N . THR A 1 66 ? -12.99975 -11.83159 16.05086 1.000 20.35785 66 THR A N 1
ATOM 531 C CA . THR A 1 66 ? -12.99206 -13.16983 15.48287 1.000 15.75497 66 THR A CA 1
ATOM 532 C C . THR A 1 66 ? -14.15896 -13.92438 16.09578 1.000 19.42191 66 THR A C 1
ATOM 533 O O . THR A 1 66 ? -14.55468 -13.65385 17.22809 1.000 18.24480 66 THR A O 1
ATOM 537 N N . GLU A 1 67 ? -14.71422 -14.87339 15.34351 1.000 15.29902 67 GLU A N 1
ATOM 538 C CA . GLU A 1 67 ? -15.85297 -15.62634 15.85413 1.000 17.92922 67 GLU A CA 1
ATOM 539 C C . GLU A 1 67 ? -15.50625 -16.39881 17.12027 1.000 17.96684 67 GLU A C 1
ATOM 540 O O . GLU A 1 67 ? -16.37414 -16.59950 17.97541 1.000 19.17337 67 GLU A O 1
ATOM 546 N N . ARG A 1 68 ? -14.25656 -16.84214 17.25228 1.000 17.07345 68 ARG A N 1
ATOM 547 C CA . ARG A 1 68 ? -13.88528 -17.69123 18.38741 1.000 19.69603 68 ARG A CA 1
ATOM 548 C C . ARG A 1 68 ? -13.84373 -16.91388 19.70231 1.000 18.59544 68 ARG A C 1
ATOM 549 O O . ARG A 1 68 ? -14.26530 -17.43570 20.74213 1.000 21.70010 68 ARG A O 1
ATOM 557 N N . ASP A 1 69 ? -13.32673 -15.67992 19.70235 1.000 15.71731 69 ASP A N 1
ATOM 558 C CA . ASP A 1 69 ? -13.09658 -14.98463 20.97368 1.000 15.11213 69 ASP A CA 1
ATOM 559 C C . ASP A 1 69 ? -13.87518 -13.67768 21.13024 1.000 20.40375 69 ASP A C 1
ATOM 560 O O . ASP A 1 69 ? -13.68788 -12.97266 22.14057 1.000 17.17341 69 ASP A O 1
ATOM 565 N N . GLU A 1 70 ? -14.77163 -13.34413 20.19373 1.000 15.24098 70 GLU A N 1
ATOM 566 C CA . GLU A 1 70 ? -15.45220 -12.05442 20.28336 1.000 13.90126 70 GLU A CA 1
ATOM 567 C C . GLU A 1 70 ? -16.27800 -11.90819 21.55065 1.000 13.76336 70 GLU A C 1
ATOM 568 O O . GLU A 1 70 ? -16.55311 -10.77857 21.95490 1.000 14.24796 70 GLU A O 1
ATOM 574 N N . PHE A 1 71 ? -16.68338 -13.01067 22.18827 1.000 14.15761 71 PHE A N 1
ATOM 575 C CA . PHE A 1 71 ? -17.62500 -12.90790 23.30420 1.000 17.28675 71 PHE A CA 1
ATOM 576 C C . PHE A 1 71 ? -17.03942 -12.17294 24.50732 1.000 15.46873 71 PHE A C 1
ATOM 577 O O . PHE A 1 71 ? -17.79419 -11.58429 25.28812 1.000 14.22472 71 PHE A O 1
ATOM 585 N N . SER A 1 72 ? -15.71635 -12.20630 24.69106 1.000 13.21254 72 SER A N 1
ATOM 586 C CA . SER A 1 72 ? -15.10630 -11.52863 25.83297 1.000 15.18046 72 SER A CA 1
ATOM 587 C C . SER A 1 72 ? -15.38036 -10.02670 25.79728 1.000 15.95774 72 SER A C 1
ATOM 588 O O . SER A 1 72 ? -15.89838 -9.45314 26.76346 1.000 12.25655 72 SER A O 1
ATOM 591 N N . TYR A 1 73 ? -15.04377 -9.38015 24.67807 1.000 13.43896 73 TYR A N 1
ATOM 592 C CA . TYR A 1 73 ? -15.27507 -7.94613 24.51804 1.000 14.47001 73 TYR A CA 1
ATOM 593 C C . TYR A 1 73 ? -16.75943 -7.61251 24.60256 1.000 10.27698 73 TYR A C 1
ATOM 594 O O . TYR A 1 73 ? -17.15189 -6.68719 25.32609 1.000 13.91326 73 TYR A O 1
ATOM 603 N N . GLN A 1 74 ? -17.60550 -8.33892 23.84959 1.000 13.02346 74 GLN A N 1
ATOM 604 C CA . GLN A 1 74 ? -19.01462 -7.95667 23.78001 1.000 13.13999 74 GLN A CA 1
ATOM 605 C C . GLN A 1 74 ? -19.68084 -8.08841 25.13829 1.000 14.92967 74 GLN A C 1
ATOM 606 O O . GLN A 1 74 ? -20.43474 -7.20589 25.54556 1.000 14.02016 74 GLN A O 1
ATOM 612 N N . GLU A 1 75 ? -19.43455 -9.19982 25.83829 1.000 11.56435 75 GLU A N 1
ATOM 613 C CA . GLU A 1 75 ? -20.02566 -9.38295 27.16118 1.000 14.05016 75 GLU A CA 1
ATOM 614 C C . GLU A 1 75 ? -19.53144 -8.33695 28.15157 1.000 13.79027 75 GLU A C 1
ATOM 615 O O . GLU A 1 75 ? -20.32376 -7.76920 28.91442 1.000 12.72029 75 GLU A O 1
ATOM 621 N N . MET A 1 76 ? -18.22706 -8.07646 28.17453 1.000 9.91595 76 MET A N 1
ATOM 622 C CA . MET A 1 76 ? -17.71129 -7.19724 29.21698 1.000 10.96240 76 MET A CA 1
ATOM 623 C C . MET A 1 76 ? -18.14148 -5.75880 28.97362 1.000 12.88704 76 MET A C 1
ATOM 624 O O . MET A 1 76 ? -18.62526 -5.09373 29.89236 1.000 11.91726 76 MET A O 1
ATOM 629 N N . ILE A 1 77 ? -18.03281 -5.27151 27.73522 1.000 13.23917 77 ILE A N 1
ATOM 630 C CA . ILE A 1 77 ? -18.42584 -3.88756 27.50167 1.000 14.28460 77 ILE A CA 1
ATOM 631 C C . ILE A 1 77 ? -19.92632 -3.69079 27.73755 1.000 13.20238 77 ILE A C 1
ATOM 632 O O . ILE A 1 77 ? -20.34114 -2.63358 28.22538 1.000 14.49564 77 ILE A O 1
ATOM 637 N N . ALA A 1 78 ? -20.76421 -4.68954 27.42116 1.000 12.28430 78 ALA A N 1
ATOM 638 C CA . ALA A 1 78 ? -22.20349 -4.53469 27.63299 1.000 14.92138 78 ALA A CA 1
ATOM 639 C C . ALA A 1 78 ? -22.59203 -4.73775 29.09595 1.000 14.51465 78 ALA A C 1
ATOM 640 O O . ALA A 1 78 ? -23.22692 -3.86615 29.70222 1.000 15.09290 78 ALA A O 1
ATOM 642 N N . HIS A 1 79 ? -22.23198 -5.87873 29.68364 1.000 12.89599 79 HIS A N 1
ATOM 643 C CA . HIS A 1 79 ? -22.82542 -6.21190 30.97557 1.000 13.93780 79 HIS A CA 1
ATOM 644 C C . HIS A 1 79 ? -22.21444 -5.41539 32.12618 1.000 13.43823 79 HIS A C 1
ATOM 645 O O . HIS A 1 79 ? -22.90558 -5.16225 33.11745 1.000 13.21462 79 HIS A O 1
ATOM 652 N N . LEU A 1 80 ? -20.94873 -4.99357 32.01936 1.000 11.93358 80 LEU A N 1
ATOM 653 C CA . LEU A 1 80 ? -20.40233 -4.08422 33.02549 1.000 12.49318 80 LEU A CA 1
ATOM 654 C C . LEU A 1 80 ? -21.25254 -2.82829 33.13771 1.000 12.44843 80 LEU A C 1
ATOM 655 O O . LEU A 1 80 ? -21.46279 -2.30107 34.23985 1.000 12.57198 80 LEU A O 1
ATOM 660 N N . ALA A 1 81 ? -21.72044 -2.31675 31.99583 1.000 12.21322 81 ALA A N 1
ATOM 661 C CA . ALA A 1 81 ? -22.55142 -1.11785 31.98649 1.000 14.18246 81 ALA A CA 1
ATOM 662 C C . ALA A 1 81 ? -23.98557 -1.42466 32.38971 1.000 10.44357 81 ALA A C 1
ATOM 663 O O . ALA A 1 81 ? -24.57856 -0.69438 33.18659 1.000 13.57056 81 ALA A O 1
ATOM 665 N N . LEU A 1 82 ? -24.57845 -2.46467 31.80082 1.000 11.70074 82 LEU A N 1
ATOM 666 C CA . LEU A 1 82 ? -26.00640 -2.70208 32.01610 1.000 12.34692 82 LEU A CA 1
ATOM 667 C C . LEU A 1 82 ? -26.28055 -3.05499 33.46689 1.000 14.91360 82 LEU A C 1
ATOM 668 O O . LEU A 1 82 ? -27.31164 -2.66239 34.02874 1.000 12.54094 82 LEU A O 1
ATOM 673 N N . ASN A 1 83 ? -25.37016 -3.79656 34.08781 1.000 13.62650 83 ASN A N 1
ATOM 674 C CA . ASN A 1 83 ? -25.55522 -4.19185 35.47687 1.000 12.62978 83 ASN A CA 1
ATOM 675 C C . ASN A 1 83 ? -25.13313 -3.10692 36.45431 1.000 15.17315 83 ASN A C 1
ATOM 676 O O . ASN A 1 83 ? -25.21738 -3.32221 37.67501 1.000 17.17262 83 ASN A O 1
ATOM 681 N N . SER A 1 84 ? -24.71840 -1.94194 35.95238 1.000 13.78497 84 SER A N 1
ATOM 682 C CA . SER A 1 84 ? -24.49282 -0.75525 36.76898 1.000 11.26045 84 SER A CA 1
ATOM 683 C C . SER A 1 84 ? -25.67820 0.20178 36.74178 1.000 13.59314 84 SER A C 1
ATOM 684 O O . SER A 1 84 ? -25.60168 1.28331 37.32864 1.000 16.24691 84 SER A O 1
ATOM 687 N N . HIS A 1 85 ? -26.75369 -0.16395 36.07652 1.000 12.80743 85 HIS A N 1
ATOM 688 C CA . HIS A 1 85 ? -27.94707 0.65893 36.09702 1.000 12.64821 85 HIS A CA 1
ATOM 689 C C . HIS A 1 85 ? -29.07617 -0.07883 36.81002 1.000 12.33807 85 HIS A C 1
ATOM 690 O O . HIS A 1 85 ? -29.21976 -1.29201 36.63810 1.000 14.71547 85 HIS A O 1
ATOM 697 N N . PRO A 1 86 ? -29.87459 0.61595 37.62956 1.000 15.64833 86 PRO A N 1
ATOM 698 C CA . PRO A 1 86 ? -30.90479 -0.08358 38.42325 1.000 16.72335 86 PRO A CA 1
ATOM 699 C C . PRO A 1 86 ? -32.02173 -0.70814 37.59349 1.000 20.04127 86 PRO A C 1
ATOM 700 O O . PRO A 1 86 ? -32.64723 -1.67233 38.05386 1.000 19.19715 86 PRO A O 1
ATOM 704 N N . ASN A 1 87 ? -32.28630 -0.21203 36.38693 1.000 17.99592 87 ASN A N 1
ATOM 705 C CA . ASN A 1 87 ? -33.42035 -0.68947 35.60091 1.000 19.00340 87 ASN A CA 1
ATOM 706 C C . ASN A 1 87 ? -33.33007 -0.11159 34.19365 1.000 20.52452 87 ASN A C 1
ATOM 707 O O . ASN A 1 87 ? -34.11110 0.78172 33.84113 1.000 19.19354 87 ASN A O 1
ATOM 712 N N . PRO A 1 88 ? -32.36838 -0.55732 33.37716 1.000 20.52585 88 PRO A N 1
ATOM 713 C CA . PRO A 1 88 ? -32.14877 0.07872 32.06735 1.000 16.66480 88 PRO A CA 1
ATOM 714 C C . PRO A 1 88 ? -33.20620 -0.37218 31.07251 1.000 18.43394 88 PRO A C 1
ATOM 715 O O . PRO A 1 88 ? -33.35703 -1.56794 30.81023 1.000 21.68087 88 PRO A O 1
ATOM 719 N N . LYS A 1 89 ? -33.93332 0.58793 30.50803 1.000 16.60311 89 LYS A N 1
ATOM 720 C CA . LYS A 1 89 ? -35.02134 0.28854 29.58366 1.000 15.35638 89 LYS A CA 1
ATOM 721 C C . LYS A 1 89 ? -34.70289 0.64035 28.14121 1.000 20.44092 89 LYS A C 1
ATOM 722 O O . LYS A 1 89 ? -35.10809 -0.08752 27.22638 1.000 18.32128 89 LYS A O 1
ATOM 728 N N . LYS A 1 90 ? -33.99834 1.74488 27.91878 1.000 17.67096 90 LYS A N 1
ATOM 729 C CA . LYS A 1 90 ? -33.56865 2.16087 26.59187 1.000 17.78693 90 LYS A CA 1
ATOM 730 C C . LYS A 1 90 ? -32.04892 2.20083 26.57967 1.000 15.09614 90 LYS A C 1
ATOM 731 O O . LYS A 1 90 ? -31.43829 2.83534 27.44837 1.000 14.44856 90 LYS A O 1
ATOM 737 N N . VAL A 1 91 ? -31.44584 1.51999 25.60818 1.000 13.98541 91 VAL A N 1
ATOM 738 C CA . VAL A 1 91 ? -29.99659 1.36812 25.53662 1.000 12.83606 91 VAL A CA 1
ATOM 739 C C . VAL A 1 91 ? -29.55151 1.76323 24.13474 1.000 13.47867 91 VAL A C 1
ATOM 740 O O . VAL A 1 91 ? -30.25498 1.49463 23.15624 1.000 17.72729 91 VAL A O 1
ATOM 744 N N . LEU A 1 92 ? -28.40212 2.42274 24.03887 1.000 14.14830 92 LEU A N 1
ATOM 745 C CA . LEU A 1 92 ? -27.82542 2.78930 22.74764 1.000 16.77864 92 LEU A CA 1
ATOM 746 C C . LEU A 1 92 ? -26.41520 2.23264 22.63114 1.000 18.99870 92 LEU A C 1
ATOM 747 O O . LEU A 1 92 ? -25.62434 2.33288 23.57283 1.000 16.45265 92 LEU A O 1
ATOM 752 N N . VAL A 1 93 ? -26.08280 1.67303 21.46799 1.000 16.11116 93 VAL A N 1
ATOM 753 C CA . VAL A 1 93 ? -24.69879 1.36137 21.14438 1.000 16.33958 93 VAL A CA 1
ATOM 754 C C . VAL A 1 93 ? -24.30569 2.21207 19.94585 1.000 20.92622 93 VAL A C 1
ATOM 755 O O . VAL A 1 93 ? -25.05564 2.29713 18.96617 1.000 19.30357 93 VAL A O 1
ATOM 759 N N . ILE A 1 94 ? -23.17163 2.89525 20.06217 1.000 18.08924 94 ILE A N 1
ATOM 760 C CA . ILE A 1 94 ? -22.60293 3.68660 18.97960 1.000 20.73139 94 ILE A CA 1
ATOM 761 C C . ILE A 1 94 ? -21.46130 2.88820 18.36888 1.000 20.84974 94 ILE A C 1
ATOM 762 O O . ILE A 1 94 ? -20.49515 2.54650 19.06162 1.000 20.77068 94 ILE A O 1
ATOM 767 N N . GLY A 1 95 ? -21.59380 2.55239 17.08722 1.000 20.15204 95 GLY A N 1
ATOM 768 C CA . GLY A 1 95 ? -20.53782 1.87664 16.36292 1.000 23.60146 95 GLY A CA 1
ATOM 769 C C . GLY A 1 95 ? -20.51167 0.36989 16.48126 1.000 26.45967 95 GLY A C 1
ATOM 770 O O . GLY A 1 95 ? -19.48460 -0.24492 16.16762 1.000 32.86284 95 GLY A O 1
ATOM 771 N N . GLY A 1 96 ? -21.60367 -0.25531 16.89100 1.000 28.95294 96 GLY A N 1
ATOM 772 C CA . GLY A 1 96 ? -21.56022 -1.68934 17.11083 1.000 27.95463 96 GLY A CA 1
ATOM 773 C C . GLY A 1 96 ? -22.01391 -2.45794 15.89252 1.000 25.92979 96 GLY A C 1
ATOM 774 O O . GLY A 1 96 ? -22.92559 -3.28614 15.97744 1.000 23.74750 96 GLY A O 1
ATOM 775 N N . GLY A 1 97 ? -21.37530 -2.19006 14.74658 1.000 26.98952 97 GLY A N 1
ATOM 776 C CA . GLY A 1 97 ? -21.86584 -2.72637 13.48487 1.000 24.77942 97 GLY A CA 1
ATOM 777 C C . GLY A 1 97 ? -21.91604 -4.24260 13.41506 1.000 23.03873 97 GLY A C 1
ATOM 778 O O . GLY A 1 97 ? -22.77857 -4.80578 12.73078 1.000 23.44911 97 GLY A O 1
ATOM 779 N N . ASP A 1 98 ? -21.00144 -4.93208 14.10584 1.000 17.69480 98 ASP A N 1
ATOM 780 C CA . ASP A 1 98 ? -21.01820 -6.39366 14.03676 1.000 19.03909 98 ASP A CA 1
ATOM 781 C C . ASP A 1 98 ? -22.22657 -7.01853 14.74035 1.000 21.89589 98 ASP A C 1
ATOM 782 O O . ASP A 1 98 ? -22.50044 -8.20460 14.52997 1.000 20.51975 98 ASP A O 1
ATOM 787 N N . GLY A 1 99 ? -22.96748 -6.25731 15.54634 1.000 18.75915 99 GLY A N 1
ATOM 788 C CA . GLY A 1 99 ? -24.14112 -6.77329 16.22454 1.000 19.36271 99 GLY A CA 1
ATOM 789 C C . GLY A 1 99 ? -23.86087 -7.48401 17.53377 1.000 18.22626 99 GLY A C 1
ATOM 790 O O . GLY A 1 99 ? -24.81221 -7.89718 18.21009 1.000 17.72748 99 GLY A O 1
ATOM 791 N N . GLY A 1 100 ? -22.58953 -7.65031 17.89959 1.000 18.85614 100 GLY A N 1
ATOM 792 C CA . GLY A 1 100 ? -22.25945 -8.41927 19.09317 1.000 21.00987 100 GLY A CA 1
ATOM 793 C C . GLY A 1 100 ? -22.75912 -7.77919 20.37486 1.000 16.31775 100 GLY A C 1
ATOM 794 O O . GLY A 1 100 ? -23.30502 -8.46000 21.25295 1.000 18.72447 100 GLY A O 1
ATOM 795 N N . VAL A 1 101 ? -22.56591 -6.46552 20.51244 1.000 14.61467 101 VAL A N 1
ATOM 796 C CA . VAL A 1 101 ? -23.00894 -5.78376 21.72683 1.000 15.25417 101 VAL A CA 1
ATOM 797 C C . VAL A 1 101 ? -24.53263 -5.82678 21.83130 1.000 19.15179 101 VAL A C 1
ATOM 798 O O . VAL A 1 101 ? -25.08924 -6.10241 22.90325 1.000 14.92208 101 VAL A O 1
ATOM 802 N N . LEU A 1 102 ? -25.23285 -5.60623 20.70937 1.000 16.51581 102 LEU A N 1
ATOM 803 C CA . LEU A 1 102 ? -26.68973 -5.74205 20.70289 1.000 14.28067 102 LEU A CA 1
ATOM 804 C C . LEU A 1 102 ? -27.12317 -7.10613 21.21278 1.000 14.18959 102 LEU A C 1
ATOM 805 O O . LEU A 1 102 ? -28.09284 -7.21436 21.98016 1.000 14.70736 102 LEU A O 1
ATOM 810 N N . ARG A 1 103 ? -26.43091 -8.16276 20.77354 1.000 17.07507 103 ARG A N 1
ATOM 811 C CA . ARG A 1 103 ? -26.76894 -9.51651 21.20131 1.000 16.20791 103 ARG A CA 1
ATOM 812 C C . ARG A 1 103 ? -26.71774 -9.63895 22.71841 1.000 16.08881 103 ARG A C 1
ATOM 813 O O . ARG A 1 103 ? -27.57788 -10.28682 23.33066 1.000 13.91303 103 ARG A O 1
ATOM 821 N N . GLU A 1 104 ? -25.73058 -8.99826 23.34561 1.000 16.48673 104 GLU A N 1
ATOM 822 C CA . GLU A 1 104 ? -25.62862 -9.05668 24.79940 1.000 16.16087 104 GLU A CA 1
ATOM 823 C C . GLU A 1 104 ? -26.69734 -8.19382 25.45920 1.000 18.88101 104 GLU A C 1
ATOM 824 O O . GLU A 1 104 ? -27.26824 -8.57800 26.49042 1.000 16.69140 104 GLU A O 1
ATOM 830 N N . ILE A 1 105 ? -26.97782 -7.02631 24.87794 1.000 13.49545 105 ILE A N 1
ATOM 831 C CA . ILE A 1 105 ? -27.93135 -6.09296 25.47527 1.000 15.86898 105 ILE A CA 1
ATOM 832 C C . ILE A 1 105 ? -29.29319 -6.75579 25.62538 1.000 17.72597 105 ILE A C 1
ATOM 833 O O . ILE A 1 105 ? -29.96067 -6.62670 26.66081 1.000 15.88215 105 ILE A O 1
ATOM 838 N N . VAL A 1 106 ? -29.73795 -7.46013 24.57926 1.000 17.55339 106 VAL A N 1
ATOM 839 C CA . VAL A 1 106 ? -31.09619 -7.98749 24.58750 1.000 20.68026 106 VAL A CA 1
ATOM 840 C C . VAL A 1 106 ? -31.26331 -9.17440 25.52466 1.000 23.88036 106 VAL A C 1
ATOM 841 O O . VAL A 1 106 ? -32.37872 -9.69206 25.65617 1.000 24.81869 106 VAL A O 1
ATOM 845 N N . LYS A 1 107 ? -30.20337 -9.60939 26.20281 1.000 20.78900 107 LYS A N 1
ATOM 846 C CA . LYS A 1 107 ? -30.36712 -10.66438 27.19814 1.000 19.51526 107 LYS A CA 1
ATOM 847 C C . LYS A 1 107 ? -31.02715 -10.14976 28.46965 1.000 19.85899 107 LYS A C 1
ATOM 848 O O . LYS A 1 107 ? -31.50845 -10.95333 29.27870 1.000 26.15669 107 LYS A O 1
ATOM 854 N N . HIS A 1 108 ? -31.06667 -8.83843 28.66234 1.000 17.17254 108 HIS A N 1
ATOM 855 C CA . HIS A 1 108 ? -31.60529 -8.23772 29.87556 1.000 21.17667 108 HIS A CA 1
ATOM 856 C C . HIS A 1 108 ? -33.10133 -7.99693 29.70596 1.000 22.73519 108 HIS A C 1
ATOM 857 O O . HIS A 1 108 ? -33.51663 -7.30245 28.77140 1.000 19.87112 108 HIS A O 1
ATOM 864 N N . ASP A 1 109 ? -33.90012 -8.57421 30.61382 1.000 24.38265 109 ASP A N 1
ATOM 865 C CA . ASP A 1 109 ? -35.36047 -8.44112 30.57033 1.000 25.47282 109 ASP A CA 1
ATOM 866 C C . ASP A 1 109 ? -35.81534 -6.99395 30.58347 1.000 22.64642 109 ASP A C 1
ATOM 867 O O . ASP A 1 109 ? -36.80965 -6.64190 29.93568 1.000 26.50739 109 ASP A O 1
ATOM 872 N N . SER A 1 110 ? -35.16417 -6.15762 31.38556 1.000 19.97105 110 SER A N 1
ATOM 873 C CA . SER A 1 110 ? -35.64587 -4.79574 31.56524 1.000 22.13535 110 SER A CA 1
ATOM 874 C C . SER A 1 110 ? -35.52839 -3.97782 30.29365 1.000 23.27409 110 SER A C 1
ATOM 875 O O . SER A 1 110 ? -36.24523 -2.98609 30.14876 1.000 21.87721 110 SER A O 1
ATOM 878 N N . VAL A 1 111 ? -34.63706 -4.36009 29.38030 1.000 18.36797 111 VAL A N 1
ATOM 879 C CA . VAL A 1 111 ? -34.40288 -3.55345 28.18863 1.000 16.70752 111 VAL A CA 1
ATOM 880 C C . VAL A 1 111 ? -35.61634 -3.65829 27.27192 1.000 17.48917 111 VAL A C 1
ATOM 881 O O . VAL A 1 111 ? -36.03458 -4.75623 26.89712 1.000 18.47449 111 VAL A O 1
ATOM 885 N N . GLN A 1 112 ? -36.19125 -2.51214 26.91835 1.000 19.83407 112 GLN A N 1
ATOM 886 C CA . GLN A 1 112 ? -37.30424 -2.47182 25.97329 1.000 23.48121 112 GLN A CA 1
ATOM 887 C C . GLN A 1 112 ? -36.86848 -2.13672 24.55658 1.000 24.24998 112 GLN A C 1
ATOM 888 O O . GLN A 1 112 ? -37.46338 -2.64247 23.59673 1.000 22.41120 112 GLN A O 1
ATOM 894 N N . GLU A 1 113 ? -35.85209 -1.28909 24.41186 1.000 18.70670 113 GLU A N 1
ATOM 895 C CA . GLU A 1 113 ? -35.36401 -0.84521 23.11282 1.000 21.57496 113 GLU A CA 1
ATOM 896 C C . GLU A 1 113 ? -33.84698 -0.84869 23.15633 1.000 20.38369 113 GLU A C 1
ATOM 897 O O . GLU A 1 113 ? -33.25174 -0.29090 24.08425 1.000 19.74690 113 GLU A O 1
ATOM 903 N N . ALA A 1 114 ? -33.23718 -1.46859 22.15198 1.000 18.50462 114 ALA A N 1
ATOM 904 C CA . ALA A 1 114 ? -31.78474 -1.53676 21.99381 1.000 15.64179 114 ALA A CA 1
ATOM 905 C C . ALA A 1 114 ? -31.47087 -0.86607 20.66182 1.000 17.34680 114 ALA A C 1
ATOM 906 O O . ALA A 1 114 ? -31.64349 -1.48225 19.60596 1.000 20.15001 114 ALA A O 1
ATOM 908 N N . TRP A 1 115 ? -31.06574 0.40182 20.71652 1.000 17.75880 115 TRP A N 1
ATOM 909 C CA . TRP A 1 115 ? -30.72892 1.17363 19.52498 1.000 18.92989 115 TRP A CA 1
ATOM 910 C C . TRP A 1 115 ? -29.26792 0.98201 19.14814 1.000 19.93630 115 TRP A C 1
ATOM 911 O O . TRP A 1 115 ? -28.38897 0.88885 20.01277 1.000 17.16558 115 TRP A O 1
ATOM 922 N N . LEU A 1 116 ? -29.01212 0.95905 17.84779 1.000 17.02578 116 LEU A N 1
ATOM 923 C CA . LEU A 1 116 ? -27.66578 0.99961 17.30156 1.000 18.98128 116 LEU A CA 1
ATOM 924 C C . LEU A 1 116 ? -27.54934 2.21019 16.39220 1.000 21.48521 116 LEU A C 1
ATOM 925 O O . LEU A 1 116 ? -28.42329 2.43959 15.54720 1.000 24.05079 116 LEU A O 1
ATOM 930 N N . CYS A 1 117 ? -26.47575 2.97490 16.55530 1.000 18.26398 117 CYS A N 1
ATOM 931 C CA . CYS A 1 117 ? -26.16006 4.06628 15.64295 1.000 22.46862 117 CYS A CA 1
ATOM 932 C C . CYS A 1 117 ? -24.79173 3.80331 15.02523 1.000 23.40251 117 CYS A C 1
ATOM 933 O O . CYS A 1 117 ? -23.78589 3.77468 15.74049 1.000 24.35970 117 CYS A O 1
ATOM 936 N N . ASP A 1 118 ? -24.74684 3.59949 13.70323 1.000 23.57345 118 ASP A N 1
ATOM 937 C CA . ASP A 1 118 ? -23.47311 3.36952 13.02507 1.000 24.06543 118 ASP A CA 1
ATOM 938 C C . ASP A 1 118 ? -23.42616 4.19636 11.74720 1.000 29.31307 118 ASP A C 1
ATOM 939 O O . ASP A 1 118 ? -24.43426 4.33318 11.05117 1.000 24.61586 118 ASP A O 1
ATOM 944 N N . ILE A 1 119 ? -22.24743 4.74940 11.45548 1.000 26.52967 119 ILE A N 1
ATOM 945 C CA . ILE A 1 119 ? -22.04986 5.57724 10.26808 1.000 30.34880 119 ILE A CA 1
ATOM 946 C C . ILE A 1 119 ? -22.00355 4.75548 8.98150 1.000 29.92052 119 ILE A C 1
ATOM 947 O O . ILE A 1 119 ? -22.37519 5.26863 7.91624 1.000 26.73390 119 ILE A O 1
ATOM 952 N N . ASP A 1 120 ? -21.59562 3.48426 9.05304 1.000 28.71709 120 ASP A N 1
ATOM 953 C CA . ASP A 1 120 ? -21.18850 2.68640 7.89056 1.000 24.78279 120 ASP A CA 1
ATOM 954 C C . ASP A 1 120 ? -22.09965 1.47374 7.71924 1.000 29.33002 120 ASP A C 1
ATOM 955 O O . ASP A 1 120 ? -21.89180 0.44241 8.36816 1.000 26.70823 120 ASP A O 1
ATOM 960 N N . GLU A 1 121 ? -23.08016 1.58464 6.81091 1.000 27.71422 121 GLU A N 1
ATOM 961 C CA . GLU A 1 121 ? -23.92949 0.44683 6.46184 1.000 24.31063 121 GLU A CA 1
ATOM 962 C C . GLU A 1 121 ? -23.11621 -0.77173 6.06371 1.000 22.30471 121 GLU A C 1
ATOM 963 O O . GLU A 1 121 ? -23.58550 -1.90587 6.21149 1.000 22.75271 121 GLU A O 1
ATOM 969 N N . ALA A 1 122 ? -21.91757 -0.55753 5.51449 1.000 23.26812 122 ALA A N 1
ATOM 970 C CA . ALA A 1 122 ? -21.12841 -1.67221 5.01042 1.000 24.45146 122 ALA A CA 1
ATOM 971 C C . ALA A 1 122 ? -20.81876 -2.67098 6.11565 1.000 21.57014 122 ALA A C 1
ATOM 972 O O . ALA A 1 122 ? -20.89568 -3.88544 5.90459 1.000 21.42668 122 ALA A O 1
ATOM 974 N N . VAL A 1 123 ? -20.46932 -2.18121 7.30455 1.000 20.91031 123 VAL A N 1
ATOM 975 C CA . VAL A 1 123 ? -20.09609 -3.10344 8.37379 1.000 21.96248 123 VAL A CA 1
ATOM 976 C C . VAL A 1 123 ? -21.27873 -3.98242 8.75766 1.000 22.99878 123 VAL A C 1
ATOM 977 O O . VAL A 1 123 ? -21.13224 -5.19837 8.94799 1.000 23.48625 123 VAL A O 1
ATOM 981 N N . ILE A 1 124 ? -22.46979 -3.38674 8.86638 1.000 21.14820 124 ILE A N 1
ATOM 982 C CA . ILE A 1 124 ? -23.66268 -4.16159 9.19976 1.000 19.64931 124 ILE A CA 1
ATOM 983 C C . ILE A 1 124 ? -23.91552 -5.22110 8.13970 1.000 21.66625 124 ILE A C 1
ATOM 984 O O . ILE A 1 124 ? -24.14994 -6.39699 8.44730 1.000 19.72822 124 ILE A O 1
ATOM 989 N N . ARG A 1 125 ? -23.88539 -4.81397 6.86745 1.000 22.11135 125 ARG A N 1
ATOM 990 C CA . ARG A 1 125 ? -24.15263 -5.75242 5.78657 1.000 22.11086 125 ARG A CA 1
ATOM 991 C C . ARG A 1 125 ? -23.13712 -6.88955 5.78510 1.000 18.85515 125 ARG A C 1
ATOM 992 O O . ARG A 1 125 ? -23.50592 -8.06131 5.66490 1.000 20.24696 125 ARG A O 1
ATOM 1000 N N . VAL A 1 126 ? -21.85136 -6.56890 5.94559 1.000 19.64123 126 VAL A N 1
ATOM 1001 C CA . VAL A 1 126 ? -20.84370 -7.62359 5.91133 1.000 21.40551 126 VAL A CA 1
ATOM 1002 C C . VAL A 1 126 ? -20.96480 -8.52251 7.14240 1.000 19.24848 126 VAL A C 1
ATOM 1003 O O . VAL A 1 126 ? -20.80829 -9.74877 7.05707 1.000 20.86916 126 VAL A O 1
ATOM 1007 N N . SER A 1 127 ? -21.26506 -7.93347 8.29883 1.000 21.62398 127 SER A N 1
ATOM 1008 C CA . SER A 1 127 ? -21.41235 -8.73003 9.51389 1.000 22.53750 127 SER A CA 1
ATOM 1009 C C . SER A 1 127 ? -22.56993 -9.71418 9.40832 1.000 20.90075 127 SER A C 1
ATOM 1010 O O . SER A 1 127 ? -22.46833 -10.85505 9.87993 1.000 21.68995 127 SER A O 1
ATOM 1013 N N . LYS A 1 128 ? -23.68621 -9.29457 8.80378 1.000 22.85748 128 LYS A N 1
ATOM 1014 C CA . LYS A 1 128 ? -24.81211 -10.20869 8.64989 1.000 19.55491 128 LYS A CA 1
ATOM 1015 C C . LYS A 1 128 ? -24.43823 -11.41162 7.80041 1.000 24.83969 128 LYS A C 1
ATOM 1016 O O . LYS A 1 128 ? -24.94984 -12.51146 8.02573 1.000 26.58114 128 LYS A O 1
ATOM 1022 N N . GLU A 1 129 ? -23.55239 -11.22737 6.82184 1.000 23.87096 129 GLU A N 1
ATOM 1023 C CA . GLU A 1 129 ? -23.16736 -12.34889 5.97097 1.000 22.38839 129 GLU A CA 1
ATOM 1024 C C . GLU A 1 129 ? -22.10614 -13.22749 6.62584 1.000 27.47702 129 GLU A C 1
ATOM 1025 O O . GLU A 1 129 ? -22.18434 -14.45666 6.53918 1.000 28.45605 129 GLU A O 1
ATOM 1031 N N . TYR A 1 130 ? -21.12149 -12.63345 7.30661 1.000 22.90969 130 TYR A N 1
ATOM 1032 C CA . TYR A 1 130 ? -19.95039 -13.38892 7.73451 1.000 22.29286 130 TYR A CA 1
ATOM 1033 C C . TYR A 1 130 ? -19.81890 -13.58267 9.23971 1.000 22.89669 130 TYR A C 1
ATOM 1034 O O . TYR A 1 130 ? -18.97148 -14.37828 9.66885 1.000 22.89872 130 TYR A O 1
ATOM 1043 N N . LEU A 1 131 ? -20.60837 -12.89136 10.05421 1.000 18.81292 131 LEU A N 1
ATOM 1044 C CA . LEU A 1 131 ? -20.56576 -13.05158 11.50698 1.000 22.07769 131 LEU A CA 1
ATOM 1045 C C . LEU A 1 131 ? -21.95764 -13.39227 12.03565 1.000 21.08091 131 LEU A C 1
ATOM 1046 O O . LEU A 1 131 ? -22.53254 -12.64350 12.83370 1.000 22.46457 131 LEU A O 1
ATOM 1051 N N . PRO A 1 132 ? -22.51651 -14.53716 11.63190 1.000 26.33607 132 PRO A N 1
ATOM 1052 C CA . PRO A 1 132 ? -23.93328 -14.81008 11.94162 1.000 24.99601 132 PRO A CA 1
ATOM 1053 C C . PRO A 1 132 ? -24.23976 -14.90954 13.42606 1.000 27.29236 132 PRO A C 1
ATOM 1054 O O . PRO A 1 132 ? -25.34256 -14.53749 13.83677 1.000 26.83966 132 PRO A O 1
ATOM 1058 N N . GLU A 1 133 ? -23.30913 -15.40517 14.24398 1.000 25.64442 133 GLU A N 1
ATOM 1059 C CA . GLU A 1 133 ? -23.57692 -15.54159 15.67280 1.000 28.23903 133 GLU A CA 1
ATOM 1060 C C . GLU A 1 133 ? -23.50211 -14.21518 16.41086 1.000 27.13381 133 GLU A C 1
ATOM 1061 O O . GLU A 1 133 ? -23.85889 -14.15520 17.59751 1.000 26.05836 133 GLU A O 1
ATOM 1067 N N . MET A 1 134 ? -23.05158 -13.15954 15.73905 1.000 21.53684 134 MET A N 1
ATOM 1068 C CA . MET A 1 134 ? -23.11255 -11.80222 16.26032 1.000 21.50051 134 MET A CA 1
ATOM 1069 C C . MET A 1 134 ? -24.27761 -11.01815 15.66663 1.000 25.14118 134 MET A C 1
ATOM 1070 O O . MET A 1 134 ? -25.08144 -10.44659 16.40998 1.000 25.48271 134 MET A O 1
ATOM 1075 N N . ALA A 1 135 ? -24.39732 -10.99732 14.33554 1.000 22.61561 135 ALA A N 1
ATOM 1076 C CA . ALA A 1 135 ? -25.41096 -10.19513 13.65276 1.000 21.63044 135 ALA A CA 1
ATOM 1077 C C . ALA A 1 135 ? -26.81003 -10.79856 13.71386 1.000 25.47791 135 ALA A C 1
ATOM 1078 O O . ALA A 1 135 ? -27.75665 -10.17572 13.21592 1.000 20.71660 135 ALA A O 1
ATOM 1080 N N . LYS A 1 136 ? -26.97510 -11.97732 14.31440 1.000 26.59957 136 LYS A N 1
ATOM 1081 C CA . LYS A 1 136 ? -28.32063 -12.47360 14.58434 1.000 27.19597 136 LYS A CA 1
ATOM 1082 C C . LYS A 1 136 ? -29.12325 -11.48905 15.42612 1.000 22.64443 136 LYS A C 1
ATOM 1083 O O . LYS A 1 136 ? -30.35768 -11.50112 15.37682 1.000 29.85730 136 LYS A O 1
ATOM 1089 N N . SER A 1 137 ? -28.44482 -10.61650 16.17215 1.000 21.67323 137 SER A N 1
ATOM 1090 C CA . SER A 1 137 ? -29.12923 -9.64383 17.01281 1.000 22.58356 137 SER A CA 1
ATOM 1091 C C . SER A 1 137 ? -29.96451 -8.66832 16.19804 1.000 23.06986 137 SER A C 1
ATOM 1092 O O . SER A 1 137 ? -30.92378 -8.09469 16.72255 1.000 18.81120 137 SER A O 1
ATOM 1095 N N . TYR A 1 138 ? -29.61591 -8.44815 14.92670 1.000 20.34733 138 TYR A N 1
ATOM 1096 C CA . TYR A 1 138 ? -30.34981 -7.45662 14.14436 1.000 22.85495 138 TYR A CA 1
ATOM 1097 C C . TYR A 1 138 ? -31.80289 -7.84911 13.92148 1.000 20.15572 138 TYR A C 1
ATOM 1098 O O . TYR A 1 138 ? -32.62815 -6.97730 13.63214 1.000 33.90388 138 TYR A O 1
ATOM 1107 N N . SER A 1 139 ? -32.13669 -9.12709 14.05469 1.000 22.29727 139 SER A N 1
ATOM 1108 C CA . SER A 1 139 ? -33.51156 -9.57740 13.90927 1.000 29.92409 139 SER A CA 1
ATOM 1109 C C . SER A 1 139 ? -34.25163 -9.64545 15.24075 1.000 32.50328 139 SER A C 1
ATOM 1110 O O . SER A 1 139 ? -35.35577 -10.20106 15.29779 1.000 28.14395 139 SER A O 1
ATOM 1113 N N . HIS A 1 140 ? -33.65950 -9.11894 16.31815 1.000 25.32827 140 HIS A N 1
ATOM 1114 C CA . HIS A 1 140 ? -34.37036 -9.16184 17.58616 1.000 23.08965 140 HIS A CA 1
ATOM 1115 C C . HIS A 1 140 ? -35.39785 -8.03726 17.64166 1.000 21.14168 140 HIS A C 1
ATOM 1116 O O . HIS A 1 140 ? -35.09958 -6.90589 17.25704 1.000 17.00465 140 HIS A O 1
ATOM 1123 N N . PRO A 1 141 ? -36.60788 -8.32291 18.12979 1.000 21.73200 141 PRO A N 1
ATOM 1124 C CA . PRO A 1 141 ? -37.65353 -7.29293 18.14579 1.000 21.37520 141 PRO A CA 1
ATOM 1125 C C . PRO A 1 141 ? -37.29259 -6.05046 18.93326 1.000 21.83762 141 PRO A C 1
ATOM 1126 O O . PRO A 1 141 ? -37.84336 -4.98080 18.65827 1.000 22.69452 141 PRO A O 1
ATOM 1130 N N . LYS A 1 142 ? -36.40388 -6.14585 19.92259 1.000 18.01461 142 LYS A N 1
ATOM 1131 C CA . LYS A 1 142 ? -36.05199 -4.95433 20.67975 1.000 17.14009 142 LYS A CA 1
ATOM 1132 C C . LYS A 1 142 ? -35.12770 -4.02182 19.91472 1.000 18.94137 142 LYS A C 1
ATOM 1133 O O . LYS A 1 142 ? -34.99484 -2.85905 20.30174 1.000 20.51843 142 LYS A O 1
ATOM 1139 N N . VAL A 1 143 ? -34.50011 -4.49878 18.85079 1.000 20.18855 143 VAL A N 1
ATOM 1140 C CA . VAL A 1 143 ? -33.40134 -3.77906 18.20913 1.000 21.43706 143 VAL A CA 1
ATOM 1141 C C . VAL A 1 143 ? -33.95100 -2.78022 17.19550 1.000 28.44840 143 VAL A C 1
ATOM 1142 O O . VAL A 1 143 ? -34.84395 -3.10630 16.40466 1.000 23.52703 143 VAL A O 1
ATOM 1146 N N . LYS A 1 144 ? -33.43159 -1.55283 17.24257 1.000 25.49253 144 LYS A N 1
ATOM 1147 C CA . LYS A 1 144 ? -33.68151 -0.51720 16.24917 1.000 25.68238 144 LYS A CA 1
ATOM 1148 C C . LYS A 1 144 ? -32.33647 0.00085 15.75899 1.000 25.07166 144 LYS A C 1
ATOM 1149 O O . LYS A 1 144 ? -31.42847 0.22373 16.56288 1.000 22.68517 144 LYS A O 1
ATOM 1155 N N . THR A 1 145 ? -32.19895 0.20319 14.45026 1.000 22.66999 145 THR A N 1
ATOM 1156 C CA . THR A 1 145 ? -30.93862 0.67768 13.89682 1.000 22.34717 145 THR A CA 1
ATOM 1157 C C . THR A 1 145 ? -31.12195 2.04743 13.26224 1.000 31.95393 145 THR A C 1
ATOM 1158 O O . THR A 1 145 ? -32.14976 2.32543 12.63371 1.000 32.04415 145 THR A O 1
ATOM 1162 N N . HIS A 1 146 ? -30.12062 2.90177 13.44806 1.000 24.70914 146 HIS A N 1
ATOM 1163 C CA . HIS A 1 146 ? -30.05430 4.20120 12.79836 1.000 31.09684 146 HIS A CA 1
ATOM 1164 C C . HIS A 1 146 ? -28.71237 4.30563 12.09232 1.000 32.38667 146 HIS A C 1
ATOM 1165 O O . HIS A 1 146 ? -27.66084 4.16406 12.72681 1.000 29.11417 146 HIS A O 1
ATOM 1172 N N . ILE A 1 147 ? -28.74729 4.53164 10.78517 1.000 31.63181 147 ILE A N 1
ATOM 1173 C CA . ILE A 1 147 ? -27.53381 4.73367 10.00388 1.000 28.70993 147 ILE A CA 1
ATOM 1174 C C . ILE A 1 147 ? -27.24519 6.22791 9.97953 1.000 34.19654 147 ILE A C 1
ATOM 1175 O O . ILE A 1 147 ? -28.05151 7.01743 9.47579 1.000 36.63143 147 ILE A O 1
ATOM 1180 N N . GLY A 1 148 ? -26.10978 6.61617 10.53631 1.000 28.48230 148 GLY A N 1
ATOM 1181 C CA . GLY A 1 148 ? -25.79178 8.02089 10.67045 1.000 30.31770 148 GLY A CA 1
ATOM 1182 C C . GLY A 1 148 ? -24.69728 8.21675 11.69610 1.000 33.91378 148 GLY A C 1
ATOM 1183 O O . GLY A 1 148 ? -24.24501 7.27458 12.35366 1.000 33.86401 148 GLY A O 1
ATOM 1184 N N . ASP A 1 149 ? -24.28067 9.47352 11.81874 1.000 32.12412 149 ASP A N 1
ATOM 1185 C CA . ASP A 1 149 ? -23.19663 9.84686 12.71911 1.000 40.63029 149 ASP A CA 1
ATOM 1186 C C . ASP A 1 149 ? -23.73884 10.03784 14.13893 1.000 39.34605 149 ASP A C 1
ATOM 1187 O O . ASP A 1 149 ? -24.82409 10.60112 14.33313 1.000 33.76654 149 ASP A O 1
ATOM 1192 N N . GLY A 1 150 ? -22.98945 9.54777 15.13103 1.000 33.93960 150 GLY A N 1
ATOM 1193 C CA . GLY A 1 150 ? -23.50959 9.47439 16.48786 1.000 33.78784 150 GLY A CA 1
ATOM 1194 C C . GLY A 1 150 ? -23.69130 10.82047 17.15718 1.000 34.11641 150 GLY A C 1
ATOM 1195 O O . GLY A 1 150 ? -24.54034 10.96493 18.03938 1.000 29.12410 150 GLY A O 1
ATOM 1196 N N . PHE A 1 151 ? -22.90463 11.82148 16.75964 1.000 34.88641 151 PHE A N 1
ATOM 1197 C CA . PHE A 1 151 ? -23.08815 13.15546 17.32411 1.000 36.73721 151 PHE A CA 1
ATOM 1198 C C . PHE A 1 151 ? -24.48807 13.69554 17.03619 1.000 33.12548 151 PHE A C 1
ATOM 1199 O O . PHE A 1 151 ? -25.20586 14.09282 17.96020 1.000 33.73814 151 PHE A O 1
ATOM 1207 N N . GLN A 1 152 ? -24.91577 13.70134 15.77032 1.000 33.96501 152 GLN A N 1
ATOM 1208 C CA . GLN A 1 152 ? -26.25270 14.23061 15.49530 1.000 39.50553 152 GLN A CA 1
ATOM 1209 C C . GLN A 1 152 ? -27.33042 13.37036 16.16274 1.000 35.26008 152 GLN A C 1
ATOM 1210 O O . GLN A 1 152 ? -28.37424 13.88688 16.57904 1.000 30.53135 152 GLN A O 1
ATOM 1216 N N . PHE A 1 153 ? -27.09198 12.05755 16.28577 1.000 32.36885 153 PHE A N 1
ATOM 1217 C CA . PHE A 1 153 ? -28.05003 11.19348 16.97580 1.000 29.38775 153 PHE A CA 1
ATOM 1218 C C . PHE A 1 153 ? -28.16005 11.56557 18.44912 1.000 29.64935 153 PHE A C 1
ATOM 1219 O O . PHE A 1 153 ? -29.26663 11.70777 18.97854 1.000 32.72691 153 PHE A O 1
ATOM 1227 N N . LEU A 1 154 ? -27.01883 11.73170 19.12670 1.000 28.99822 154 LEU A N 1
ATOM 1228 C CA . LEU A 1 154 ? -27.02498 12.04694 20.55417 1.000 25.56982 154 LEU A CA 1
ATOM 1229 C C . LEU A 1 154 ? -27.61597 13.42515 20.81785 1.000 32.35195 154 LEU A C 1
ATOM 1230 O O . LEU A 1 154 ? -28.32543 13.62661 21.80928 1.000 29.77951 154 LEU A O 1
ATOM 1235 N N . ARG A 1 155 ? -27.32033 14.39427 19.95243 1.000 33.96757 155 ARG A N 1
ATOM 1236 C CA . ARG A 1 155 ? -27.89295 15.72385 20.12855 1.000 35.37641 155 ARG A CA 1
ATOM 1237 C C . ARG A 1 155 ? -29.40916 15.69870 19.97232 1.000 28.64262 155 ARG A C 1
ATOM 1238 O O . ARG A 1 155 ? -30.11032 16.50229 20.59106 1.000 34.90070 155 ARG A O 1
ATOM 1246 N N . ASP A 1 156 ? -29.93745 14.77224 19.17512 1.000 30.78560 156 ASP A N 1
ATOM 1247 C CA . ASP A 1 156 ? -31.37762 14.71121 18.95819 1.000 29.49731 156 ASP A CA 1
ATOM 1248 C C . ASP A 1 156 ? -32.13059 13.94108 20.03680 1.000 36.83764 156 ASP A C 1
ATOM 1249 O O . ASP A 1 156 ? -33.36323 14.01338 20.06583 1.000 32.12658 156 ASP A O 1
ATOM 1254 N N . TYR A 1 157 ? -31.43920 13.20933 20.91563 1.000 29.31285 157 TYR A N 1
ATOM 1255 C CA . TYR A 1 157 ? -32.09204 12.32558 21.88746 1.000 29.60024 157 TYR A CA 1
ATOM 1256 C C . TYR A 1 157 ? -31.56944 12.59513 23.30338 1.000 31.44813 157 TYR A C 1
ATOM 1257 O O . TYR A 1 157 ? -30.99626 11.71858 23.94977 1.000 31.69448 157 TYR A O 1
ATOM 1266 N N . GLN A 1 158 ? -31.80158 13.80597 23.80730 1.000 25.65890 158 GLN A N 1
ATOM 1267 C CA . GLN A 1 158 ? -31.35818 14.15131 25.14927 1.000 29.67354 158 GLN A CA 1
ATOM 1268 C C . GLN A 1 158 ? -32.24070 13.48823 26.20683 1.000 28.11467 158 GLN A C 1
ATOM 1269 O O . GLN A 1 158 ? -33.43070 13.25551 25.99174 1.000 26.50182 158 GLN A O 1
ATOM 1275 N N . ASN A 1 159 ? -31.63158 13.15765 27.35250 1.000 24.84163 159 ASN A N 1
ATOM 1276 C CA . ASN A 1 159 ? -32.36072 12.59214 28.49845 1.000 22.91263 159 ASN A CA 1
ATOM 1277 C C . ASN A 1 159 ? -33.15558 11.34865 28.09473 1.000 27.37735 159 ASN A C 1
ATOM 1278 O O . ASN A 1 159 ? -34.29438 11.13626 28.52131 1.000 25.03512 159 ASN A O 1
ATOM 1283 N N . THR A 1 160 ? -32.55647 10.51585 27.25426 1.000 24.03184 160 THR A N 1
ATOM 1284 C CA . THR A 1 160 ? -33.30061 9.42665 26.62764 1.000 20.56669 160 THR A CA 1
ATOM 1285 C C . THR A 1 160 ? -32.79484 8.04368 27.00053 1.000 27.31453 160 THR A C 1
ATOM 1286 O O . THR A 1 160 ? -33.60188 7.13069 27.21174 1.000 20.66403 160 THR A O 1
ATOM 1290 N N . PHE A 1 161 ? -31.48293 7.85801 27.08922 1.000 18.62451 161 PHE A N 1
ATOM 1291 C CA . PHE A 1 161 ? -30.89428 6.53043 27.19542 1.000 20.88477 161 PHE A CA 1
ATOM 1292 C C . PHE A 1 161 ? -30.41684 6.26322 28.61669 1.000 17.06489 161 PHE A C 1
ATOM 1293 O O . PHE A 1 161 ? -29.75691 7.10581 29.22751 1.000 17.55140 161 PHE A O 1
ATOM 1301 N N . ASP A 1 162 ? -30.74983 5.07886 29.13129 1.000 18.87492 162 ASP A N 1
ATOM 1302 C CA . ASP A 1 162 ? -30.26471 4.66460 30.43998 1.000 16.18297 162 ASP A CA 1
ATOM 1303 C C . ASP A 1 162 ? -28.81925 4.18481 30.39311 1.000 13.44062 162 ASP A C 1
ATOM 1304 O O . ASP A 1 162 ? -28.07946 4.37732 31.36721 1.000 14.59292 162 ASP A O 1
ATOM 1309 N N . VAL A 1 163 ? -28.40882 3.56374 29.28572 1.000 13.65112 163 VAL A N 1
ATOM 1310 C CA . VAL A 1 163 ? -27.04141 3.08935 29.07656 1.000 14.05182 163 VAL A CA 1
ATOM 1311 C C . VAL A 1 163 ? -26.63833 3.41938 27.64793 1.000 13.58938 163 VAL A C 1
ATOM 1312 O O . VAL A 1 163 ? -27.41567 3.20237 26.71369 1.000 15.11308 163 VAL A O 1
ATOM 1316 N N . ILE A 1 164 ? -25.42751 3.94096 27.47811 1.000 14.07947 164 ILE A N 1
ATOM 1317 C CA . ILE A 1 164 ? -24.84644 4.16579 26.15807 1.000 13.86391 164 ILE A CA 1
ATOM 1318 C C . ILE A 1 164 ? -23.49312 3.48378 26.12113 1.000 16.06883 164 ILE A C 1
ATOM 1319 O O . ILE A 1 164 ? -22.62376 3.77796 26.94897 1.000 14.80930 164 ILE A O 1
ATOM 1324 N N . ILE A 1 165 ? -23.31570 2.59074 25.15724 1.000 12.71372 165 ILE A N 1
ATOM 1325 C CA . ILE A 1 165 ? -22.07843 1.85524 24.96106 1.000 15.08047 165 ILE A CA 1
ATOM 1326 C C . ILE A 1 165 ? -21.43146 2.37432 23.68217 1.000 16.55560 165 ILE A C 1
ATOM 1327 O O . ILE A 1 165 ? -22.08244 2.43587 22.63354 1.000 19.83028 165 ILE A O 1
ATOM 1332 N N . THR A 1 166 ? -20.17635 2.78746 23.77886 1.000 15.09538 166 THR A N 1
ATOM 1333 C CA . THR A 1 166 ? -19.40246 3.24806 22.62602 1.000 19.40983 166 THR A CA 1
ATOM 1334 C C . THR A 1 166 ? -18.40991 2.15515 22.24631 1.000 19.41877 166 THR A C 1
ATOM 1335 O O . THR A 1 166 ? -17.48190 1.84399 23.01097 1.000 18.69303 166 THR A O 1
ATOM 1339 N N . ASP A 1 167 ? -18.61129 1.58562 21.05510 1.000 16.92256 167 ASP A N 1
ATOM 1340 C CA . ASP A 1 167 ? -17.83697 0.46979 20.52112 1.000 19.98972 167 ASP A CA 1
ATOM 1341 C C . ASP A 1 167 ? -17.35548 0.89072 19.12943 1.000 26.82045 167 ASP A C 1
ATOM 1342 O O . ASP A 1 167 ? -17.89429 0.43937 18.12340 1.000 24.39156 167 ASP A O 1
ATOM 1347 N N . SER A 1 168 ? -16.36280 1.76709 19.06225 1.000 30.94437 168 SER A N 1
ATOM 1348 C CA . SER A 1 168 ? -15.89190 2.18793 17.74850 1.000 33.88707 168 SER A CA 1
ATOM 1349 C C . SER A 1 168 ? -14.82324 1.23053 17.23246 1.000 34.63791 168 SER A C 1
ATOM 1350 O O . SER A 1 168 ? -14.21378 0.47334 17.98888 1.000 32.92240 168 SER A O 1
ATOM 1353 N N . SER A 1 169 ? -14.59825 1.27546 15.91426 1.000 34.99167 169 SER A N 1
ATOM 1354 C CA . SER A 1 169 ? -13.62280 0.38560 15.29332 1.000 33.05486 169 SER A CA 1
ATOM 1355 C C . SER A 1 169 ? -12.20922 0.61141 15.81909 1.000 42.60455 169 SER A C 1
ATOM 1356 O O . SER A 1 169 ? -11.29510 -0.14683 15.46980 1.000 40.19825 169 SER A O 1
ATOM 1359 N N . ASP A 1 170 ? -12.01979 1.62875 16.65030 1.000 44.03823 170 ASP A N 1
ATOM 1360 C CA . ASP A 1 170 ? -10.78676 1.87052 17.37976 1.000 42.34380 170 ASP A CA 1
ATOM 1361 C C . ASP A 1 170 ? -11.13386 2.71015 18.60379 1.000 45.31218 170 ASP A C 1
ATOM 1362 O O . ASP A 1 170 ? -12.15349 3.41249 18.60566 1.000 42.58705 170 ASP A O 1
ATOM 1367 N N . PRO A 1 171 ? -10.32532 2.65091 19.67015 1.000 43.11176 171 PRO A N 1
ATOM 1368 C CA . PRO A 1 171 ? -10.71299 3.33381 20.92094 1.000 45.79466 171 PRO A CA 1
ATOM 1369 C C . PRO A 1 171 ? -10.76333 4.85170 20.81912 1.000 48.86882 171 PRO A C 1
ATOM 1370 O O . PRO A 1 171 ? -10.46132 5.54047 21.79906 1.000 54.48302 171 PRO A O 1
ATOM 1374 N N . GLU A 1 172 ? -11.20164 5.37688 19.67457 1.000 54.75476 172 GLU A N 1
ATOM 1375 C CA . GLU A 1 172 ? -10.82066 6.72106 19.26727 1.000 53.99779 172 GLU A CA 1
ATOM 1376 C C . GLU A 1 172 ? -9.37162 6.93901 19.67309 1.000 57.85289 172 GLU A C 1
ATOM 1377 O O . GLU A 1 172 ? -9.09355 7.66279 20.63274 1.000 57.93624 172 GLU A O 1
ATOM 1383 N N . GLY A 1 173 ? -8.44156 6.29236 18.98079 1.000 58.08566 173 GLY A N 1
ATOM 1384 C CA . GLY A 1 173 ? -8.72097 5.46550 17.82459 1.000 56.84162 173 GLY A CA 1
ATOM 1385 C C . GLY A 1 173 ? -7.52255 4.59850 17.48049 1.000 55.31893 173 GLY A C 1
ATOM 1386 O O . GLY A 1 173 ? -6.98365 4.67523 16.37737 1.000 62.31921 173 GLY A O 1
ATOM 1387 N N . ALA A 1 176 ? -8.60031 10.68640 14.76830 1.000 47.53935 176 ALA A N 1
ATOM 1388 C CA . ALA A 1 176 ? -9.99919 10.47878 15.13601 1.000 57.69490 176 ALA A CA 1
ATOM 1389 C C . ALA A 1 176 ? -10.12258 10.04806 16.59279 1.000 59.21240 176 ALA A C 1
ATOM 1390 O O . ALA A 1 176 ? -10.90444 9.15394 16.92433 1.000 58.23654 176 ALA A O 1
ATOM 1392 N N . SER A 1 177 ? -9.33646 10.68757 17.45778 1.000 57.09290 177 SER A N 1
ATOM 1393 C CA . SER A 1 177 ? -9.42010 10.45799 18.89960 1.000 55.93600 177 SER A CA 1
ATOM 1394 C C . SER A 1 177 ? -10.32080 11.50829 19.54716 1.000 54.70496 177 SER A C 1
ATOM 1395 O O . SER A 1 177 ? -9.90955 12.32726 20.36600 1.000 56.96106 177 SER A O 1
ATOM 1398 N N . LEU A 1 178 ? -11.58450 11.46651 19.15766 1.000 58.87889 178 LEU A N 1
ATOM 1399 C CA . LEU A 1 178 ? -12.57418 12.38985 19.69872 1.000 61.50377 178 LEU A CA 1
ATOM 1400 C C . LEU A 1 178 ? -13.18326 11.83047 20.98538 1.000 58.95055 178 LEU A C 1
ATOM 1401 O O . LEU A 1 178 ? -14.38900 11.61521 21.09273 1.000 63.12623 178 LEU A O 1
ATOM 1406 N N . PHE A 1 179 ? -12.32243 11.58325 21.97399 1.000 57.62380 179 PHE A N 1
ATOM 1407 C CA . PHE A 1 179 ? -12.77820 11.30219 23.33116 1.000 54.87176 179 PHE A CA 1
ATOM 1408 C C . PHE A 1 179 ? -12.40958 12.44604 24.27913 1.000 51.23623 179 PHE A C 1
ATOM 1409 O O . PHE A 1 179 ? -12.07539 12.24501 25.44961 1.000 43.50737 179 PHE A O 1
ATOM 1417 N N . GLN A 1 180 ? -12.51069 13.67467 23.78335 1.000 51.47095 180 GLN A N 1
ATOM 1418 C CA . GLN A 1 180 ? -12.34490 14.83559 24.63763 1.000 46.01297 180 GLN A CA 1
ATOM 1419 C C . GLN A 1 180 ? -13.46090 14.89156 25.68250 1.000 45.20411 180 GLN A C 1
ATOM 1420 O O . GLN A 1 180 ? -14.44010 14.13626 25.64031 1.000 41.15787 180 GLN A O 1
ATOM 1422 N N . GLN A 1 181 ? -13.30389 15.81546 26.63383 1.000 45.77161 181 GLN A N 1
ATOM 1423 C CA . GLN A 1 181 ? -14.35473 16.03783 27.62218 1.000 41.14771 181 GLN A CA 1
ATOM 1424 C C . GLN A 1 181 ? -15.68717 16.37606 26.95542 1.000 39.62433 181 GLN A C 1
ATOM 1425 O O . GLN A 1 181 ? -16.75153 16.04113 27.48746 1.000 34.79138 181 GLN A O 1
ATOM 1431 N N . SER A 1 182 ? -15.64945 17.01386 25.78261 1.000 39.58909 182 SER A N 1
ATOM 1432 C CA . SER A 1 182 ? -16.88192 17.39877 25.10204 1.000 38.87498 182 SER A CA 1
ATOM 1433 C C . SER A 1 182 ? -17.66459 16.18914 24.59581 1.000 32.43546 182 SER A C 1
ATOM 1434 O O . SER A 1 182 ? -18.89945 16.22569 24.57554 1.000 28.66629 182 SER A O 1
ATOM 1437 N N . TYR A 1 183 ? -16.98228 15.11906 24.17641 1.000 28.42489 183 TYR A N 1
ATOM 1438 C CA . TYR A 1 183 ? -17.71249 13.90670 23.82325 1.000 29.51231 183 TYR A CA 1
ATOM 1439 C C . TYR A 1 183 ? -18.42860 13.33730 25.03632 1.000 25.36222 183 TYR A C 1
ATOM 1440 O O . TYR A 1 183 ? -19.57788 12.89563 24.93937 1.000 24.36789 183 TYR A O 1
ATOM 1449 N N . PHE A 1 184 ? -17.77340 13.35046 26.19355 1.000 24.20022 184 PHE A N 1
ATOM 1450 C CA . PHE A 1 184 ? -18.43843 12.82173 27.37823 1.000 23.46890 184 PHE A CA 1
ATOM 1451 C C . PHE A 1 184 ? -19.54863 13.74159 27.86156 1.000 24.97742 184 PHE A C 1
ATOM 1452 O O . PHE A 1 184 ? -20.54606 13.26144 28.40956 1.000 22.67138 184 PHE A O 1
ATOM 1460 N N . GLU A 1 185 ? -19.41754 15.05325 27.65019 1.000 25.41302 185 GLU A N 1
ATOM 1461 C CA . GLU A 1 185 ? -20.52809 15.94425 27.97711 1.000 25.31413 185 GLU A CA 1
ATOM 1462 C C . GLU A 1 185 ? -21.73163 15.64887 27.09031 1.000 25.44868 185 GLU A C 1
ATOM 1463 O O . GLU A 1 185 ? -22.86964 15.59895 27.57257 1.000 24.02747 185 GLU A O 1
ATOM 1469 N N . LEU A 1 186 ? -21.49567 15.41692 25.79681 1.000 20.86957 186 LEU A N 1
ATOM 1470 C CA . LEU A 1 186 ? -22.58476 15.05742 24.89085 1.000 25.24227 186 LEU A CA 1
ATOM 1471 C C . LEU A 1 186 ? -23.28718 13.77957 25.34462 1.000 23.75869 186 LEU A C 1
ATOM 1472 O O . LEU A 1 186 ? -24.52193 13.70802 25.36324 1.000 23.48195 186 LEU A O 1
ATOM 1477 N N . LEU A 1 187 ? -22.51335 12.75413 25.70891 1.000 22.35905 187 LEU A N 1
ATOM 1478 C CA . LEU A 1 187 ? -23.10576 11.52764 26.24055 1.000 20.91577 187 LEU A CA 1
ATOM 1479 C C . LEU A 1 187 ? -23.90233 11.80247 27.50641 1.000 20.07401 187 LEU A C 1
ATOM 1480 O O . LEU A 1 187 ? -25.00426 11.27072 27.68354 1.000 20.20559 187 LEU A O 1
ATOM 1485 N N . ASN A 1 188 ? -23.34271 12.61378 28.40708 1.000 19.19432 188 ASN A N 1
ATOM 1486 C CA . ASN A 1 188 ? -24.01153 12.94499 29.66191 1.000 22.50437 188 ASN A CA 1
ATOM 1487 C C . ASN A 1 188 ? -25.41253 13.50054 29.42450 1.000 23.61665 188 ASN A C 1
ATOM 1488 O O . ASN A 1 188 ? -26.35035 13.17284 30.16247 1.000 20.37767 188 ASN A O 1
ATOM 1493 N N . GLY A 1 189 ? -25.57470 14.34031 28.39756 1.000 26.43931 189 GLY A N 1
ATOM 1494 C CA . GLY A 1 189 ? -26.87493 14.93098 28.12638 1.000 27.19386 189 GLY A CA 1
ATOM 1495 C C . GLY A 1 189 ? -27.87036 13.97241 27.50749 1.000 25.46931 189 GLY A C 1
ATOM 1496 O O . GLY A 1 189 ? -29.07757 14.10287 27.73088 1.000 30.09338 189 GLY A O 1
ATOM 1497 N N . ALA A 1 190 ? -27.39043 13.00892 26.71592 1.000 21.61199 190 ALA A N 1
ATOM 1498 C CA . ALA A 1 190 ? -28.25585 11.99283 26.13102 1.000 21.60937 190 ALA A CA 1
ATOM 1499 C C . ALA A 1 190 ? -28.71631 10.96139 27.15189 1.000 22.29018 190 ALA A C 1
ATOM 1500 O O . ALA A 1 190 ? -29.66926 10.21751 26.88554 1.000 21.31456 190 ALA A O 1
ATOM 1502 N N . LEU A 1 191 ? -28.04138 10.87948 28.28496 1.000 18.66172 191 LEU A N 1
ATOM 1503 C CA . LEU A 1 191 ? -28.37189 9.89504 29.30357 1.000 20.09612 191 LEU A CA 1
ATOM 1504 C C . LEU A 1 191 ? -29.49603 10.39474 30.19735 1.000 19.83630 191 LEU A C 1
ATOM 1505 O O . LEU A 1 191 ? -29.68997 11.60259 30.37273 1.000 21.20551 191 LEU A O 1
ATOM 1510 N N . THR A 1 192 ? -30.23883 9.44740 30.76711 1.000 18.83866 192 THR A N 1
ATOM 1511 C CA . THR A 1 192 ? -31.18285 9.76636 31.82788 1.000 18.15831 192 THR A CA 1
ATOM 1512 C C . THR A 1 192 ? -30.42136 9.97654 33.13903 1.000 19.09696 192 THR A C 1
ATOM 1513 O O . THR A 1 192 ? -29.19590 9.86295 33.19999 1.000 20.06025 192 THR A O 1
ATOM 1517 N N . GLU A 1 193 ? -31.15063 10.28041 34.21579 1.000 19.29249 193 GLU A N 1
ATOM 1518 C CA . GLU A 1 193 ? -30.51564 10.89732 35.38133 1.000 16.01324 193 GLU A CA 1
ATOM 1519 C C . GLU A 1 193 ? -29.54618 9.96559 36.10738 1.000 19.60696 193 GLU A C 1
ATOM 1520 O O . GLU A 1 193 ? -28.60264 10.44600 36.74497 1.000 18.81269 193 GLU A O 1
ATOM 1526 N N . LYS A 1 194 ? -29.74584 8.64909 36.04319 1.000 19.03443 194 LYS A N 1
ATOM 1527 C CA . LYS A 1 194 ? -28.76838 7.71685 36.59696 1.000 16.67836 194 LYS A CA 1
ATOM 1528 C C . LYS A 1 194 ? -28.05554 6.93470 35.49198 1.000 17.43921 194 LYS A C 1
ATOM 1529 O O . LYS A 1 194 ? -27.61748 5.80162 35.70140 1.000 17.97413 194 LYS A O 1
ATOM 1535 N N . GLY A 1 195 ? -27.89918 7.55329 34.32211 1.000 16.71891 195 GLY A N 1
ATOM 1536 C CA . GLY A 1 195 ? -27.38063 6.84723 33.16409 1.000 14.50811 195 GLY A CA 1
ATOM 1537 C C . GLY A 1 195 ? -25.94279 6.38165 33.33087 1.000 17.26749 195 GLY A C 1
ATOM 1538 O O . GLY A 1 195 ? -25.16140 6.90564 34.12934 1.000 17.10479 195 GLY A O 1
ATOM 1539 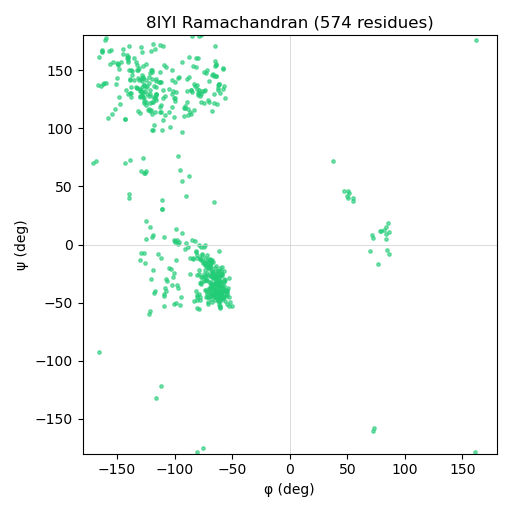N N . VAL A 1 196 ? -25.59314 5.36745 32.53878 1.000 14.44984 196 VAL A N 1
ATOM 1540 C CA . VAL A 1 196 ? -24.29182 4.70530 32.60237 1.000 13.50150 196 VAL A CA 1
ATOM 1541 C C . VAL A 1 196 ? -23.70179 4.67932 31.20085 1.000 14.25965 196 VAL A C 1
ATOM 1542 O O . VAL A 1 196 ? -24.42039 4.42522 30.22688 1.000 15.49430 196 VAL A O 1
ATOM 1546 N N . ILE A 1 197 ? -22.39079 4.89195 31.09906 1.000 13.78382 197 ILE A N 1
ATOM 1547 C CA . ILE A 1 197 ? -21.68143 4.69412 29.83847 1.000 13.19947 197 ILE A CA 1
ATOM 1548 C C . ILE A 1 197 ? -20.59102 3.65268 30.03734 1.000 13.95852 197 ILE A C 1
ATOM 1549 O O . ILE A 1 197 ? -20.00299 3.53416 31.11677 1.000 15.92364 197 ILE A O 1
ATOM 1554 N N . SER A 1 198 ? -20.32538 2.88984 28.97917 1.000 12.80722 198 SER A N 1
ATOM 1555 C CA . SER A 1 198 ? -19.07974 2.14927 28.86113 1.000 11.95668 198 SER A CA 1
ATOM 1556 C C . SER A 1 198 ? -18.45862 2.52673 27.52811 1.000 17.15455 198 SER A C 1
ATOM 1557 O O . SER A 1 198 ? -19.16273 2.66362 26.52181 1.000 14.66782 198 SER A O 1
ATOM 1560 N N . THR A 1 199 ? -17.15191 2.74702 27.54054 1.000 15.43300 199 THR A N 1
ATOM 1561 C CA A THR A 1 199 ? -16.41909 3.11513 26.34101 0.692 18.28875 199 THR A CA 1
ATOM 1562 C CA B THR A 1 199 ? -16.41033 3.12879 26.34978 0.308 18.27106 199 THR A CA 1
ATOM 1563 C C . THR A 1 199 ? -15.16776 2.26299 26.24936 1.000 16.63124 199 THR A C 1
ATOM 1564 O O . THR A 1 199 ? -14.53329 1.96039 27.26404 1.000 17.03320 199 THR A O 1
ATOM 1571 N N . GLN A 1 200 ? -14.82514 1.86131 25.03339 1.000 15.09516 200 GLN A N 1
ATOM 1572 C CA . GLN A 1 200 ? -13.55073 1.19499 24.83267 1.000 16.51501 200 GLN A CA 1
ATOM 1573 C C . GLN A 1 200 ? -12.44037 2.17054 25.19826 1.000 21.99521 200 GLN A C 1
ATOM 1574 O O . GLN A 1 200 ? -12.50131 3.34881 24.84276 1.000 23.07469 200 GLN A O 1
ATOM 1580 N N . ALA A 1 201 ? -11.45616 1.70766 25.95618 1.000 18.50927 201 ALA A N 1
ATOM 1581 C CA . ALA A 1 201 ? -10.34215 2.54110 26.40344 1.000 15.86202 201 ALA A CA 1
ATOM 1582 C C . ALA A 1 201 ? -9.05661 1.98470 25.78369 1.000 24.19211 201 ALA A C 1
ATOM 1583 O O . ALA A 1 201 ? -9.05123 1.74374 24.57595 1.000 29.49606 201 ALA A O 1
ATOM 1585 N N . GLU A 1 202 ? -7.97529 1.78996 26.53154 1.000 19.00985 202 GLU A N 1
ATOM 1586 C CA . GLU A 1 202 ? -6.74761 1.25576 25.94852 1.000 22.20242 202 GLU A CA 1
ATOM 1587 C C . GLU A 1 202 ? -6.26554 0.07823 26.77790 1.000 20.04542 202 GLU A C 1
ATOM 1588 O O . GLU A 1 202 ? -6.76893 -0.17966 27.87201 1.000 17.74766 202 GLU A O 1
ATOM 1594 N N . SER A 1 203 ? -5.27337 -0.63461 26.24791 1.000 18.75431 203 SER A N 1
ATOM 1595 C CA . SER A 1 203 ? -4.59705 -1.66345 27.02584 1.000 15.31553 203 SER A CA 1
ATOM 1596 C C . SER A 1 203 ? -3.67956 -1.00713 28.04877 1.000 16.83175 203 SER A C 1
ATOM 1597 O O . SER A 1 203 ? -2.91332 -0.09368 27.72574 1.000 17.56662 203 SER A O 1
ATOM 1600 N N . MET A 1 204 ? -3.75794 -1.46165 29.29937 1.000 13.86237 204 MET A N 1
ATOM 1601 C CA . MET A 1 204 ? -2.90573 -0.85698 30.30319 1.000 13.10587 204 MET A CA 1
ATOM 1602 C C . MET A 1 204 ? -1.44005 -1.23396 30.13159 1.000 14.03796 204 MET A C 1
ATOM 1603 O O . MET A 1 204 ? -0.58248 -0.58727 30.72747 1.000 15.85732 204 MET A O 1
ATOM 1608 N N . TRP A 1 205 ? -1.12643 -2.26528 29.35188 1.000 13.40596 205 TRP A N 1
ATOM 1609 C CA . TRP A 1 205 ? 0.27551 -2.62131 29.15594 1.000 13.71199 205 TRP A CA 1
ATOM 1610 C C . TRP A 1 205 ? 1.02495 -1.64468 28.25826 1.000 17.98396 205 TRP A C 1
ATOM 1611 O O . TRP A 1 205 ? 2.25585 -1.58451 28.34411 1.000 19.70923 205 TRP A O 1
ATOM 1622 N N . ILE A 1 206 ? 0.33118 -0.87446 27.41496 1.000 17.66520 206 ILE A N 1
ATOM 1623 C CA . ILE A 1 206 ? 1.03469 -0.03018 26.44908 1.000 20.24677 206 ILE A CA 1
ATOM 1624 C C . ILE A 1 206 ? 0.55283 1.42029 26.43757 1.000 20.16235 206 ILE A C 1
ATOM 1625 O O . ILE A 1 206 ? 1.20744 2.28621 25.84525 1.000 20.63810 206 ILE A O 1
ATOM 1630 N N . HIS A 1 207 ? -0.58976 1.71335 27.05786 1.000 18.01783 207 HIS A N 1
ATOM 1631 C CA . HIS A 1 207 ? -1.10171 3.08136 26.97569 1.000 18.58103 207 HIS A CA 1
ATOM 1632 C C . HIS A 1 207 ? -1.67466 3.53886 28.30144 1.000 19.91544 207 HIS A C 1
ATOM 1633 O O . HIS A 1 207 ? -2.71314 4.20434 28.35263 1.000 18.94426 207 HIS A O 1
ATOM 1640 N N . LEU A 1 208 ? -0.97753 3.23813 29.38834 1.000 17.73104 208 LEU A N 1
ATOM 1641 C CA . LEU A 1 208 ? -1.38399 3.76092 30.68870 1.000 20.08497 208 LEU A CA 1
ATOM 1642 C C . LEU A 1 208 ? -1.51662 5.28555 30.72824 1.000 20.85733 208 LEU A C 1
ATOM 1643 O O . LEU A 1 208 ? -2.47370 5.77165 31.35131 1.000 17.98475 208 LEU A O 1
ATOM 1648 N N . PRO A 1 209 ? -0.65139 6.08650 30.09087 1.000 21.49607 209 PRO A N 1
ATOM 1649 C CA . PRO A 1 209 ? -0.85470 7.54639 30.16775 1.000 23.46124 209 PRO A CA 1
ATOM 1650 C C . PRO A 1 209 ? -2.13815 8.01957 29.49669 1.000 23.39530 209 PRO A C 1
ATOM 1651 O O . PRO A 1 209 ? -2.74860 8.99371 29.95749 1.000 23.98934 209 PRO A O 1
ATOM 1655 N N . ILE A 1 210 ? -2.57301 7.35995 28.42503 1.000 19.03211 210 ILE A N 1
ATOM 1656 C CA . ILE A 1 210 ? -3.84942 7.71469 27.81420 1.000 22.03812 210 ILE A CA 1
ATOM 1657 C C . ILE A 1 210 ? -5.00617 7.33007 28.73178 1.000 21.48505 210 ILE A C 1
ATOM 1658 O O . ILE A 1 210 ? -5.97277 8.08634 28.87490 1.000 19.48054 210 ILE A O 1
ATOM 1663 N N . ILE A 1 211 ? -4.92590 6.16010 29.37490 1.000 18.81068 211 ILE A N 1
ATOM 1664 C CA . ILE A 1 211 ? -5.98443 5.76279 30.30857 1.000 18.32023 211 ILE A CA 1
ATOM 1665 C C . ILE A 1 211 ? -6.10655 6.77063 31.44422 1.000 17.57722 211 ILE A C 1
ATOM 1666 O O . ILE A 1 211 ? -7.21514 7.16071 31.83025 1.000 21.91147 211 ILE A O 1
ATOM 1671 N N . LYS A 1 212 ? -4.97844 7.20664 31.99980 1.000 17.50642 212 LYS A N 1
ATOM 1672 C CA . LYS A 1 212 ? -5.01657 8.21304 33.05799 1.000 20.70933 212 LYS A CA 1
ATOM 1673 C C . LYS A 1 212 ? -5.68693 9.49469 32.57494 1.000 21.03624 212 LYS A C 1
ATOM 1674 O O . LYS A 1 212 ? -6.50705 10.08263 33.28570 1.000 20.54293 212 LYS A O 1
ATOM 1680 N N . GLU A 1 213 ? -5.34177 9.94261 31.36728 1.000 21.81829 213 GLU A N 1
ATOM 1681 C CA . GLU A 1 213 ? -5.96899 11.12670 30.78274 1.000 25.94245 213 GLU A CA 1
ATOM 1682 C C . GLU A 1 213 ? -7.45813 10.89369 30.53390 1.000 23.10414 213 GLU A C 1
ATOM 1683 O O . GLU A 1 213 ? -8.28818 11.77135 30.80071 1.000 21.00368 213 GLU A O 1
ATOM 1689 N N . LEU A 1 214 ? -7.81350 9.71565 30.02522 1.000 18.12659 214 LEU A N 1
ATOM 1690 C CA . LEU A 1 214 ? -9.21699 9.38723 29.81295 1.000 21.78004 214 LEU A CA 1
ATOM 1691 C C . LEU A 1 214 ? -9.98783 9.40781 31.12694 1.000 18.47685 214 LEU A C 1
ATOM 1692 O O . LEU A 1 214 ? -11.10983 9.92228 31.19053 1.000 19.08324 214 LEU A O 1
ATOM 1697 N N . LYS A 1 215 ? -9.39089 8.86758 32.18866 1.000 17.12898 215 LYS A N 1
ATOM 1698 C CA . LYS A 1 215 ? -10.06024 8.85060 33.48613 1.000 20.95988 215 LYS A CA 1
ATOM 1699 C C . LYS A 1 215 ? -10.27013 10.26452 34.01688 1.000 20.39764 215 LYS A C 1
ATOM 1700 O O . LYS A 1 215 ? -11.31790 10.56453 34.60265 1.000 18.91034 215 LYS A O 1
ATOM 1706 N N . LYS A 1 216 ? -9.28474 11.14678 33.82890 1.000 20.84435 216 LYS A N 1
ATOM 1707 C CA . LYS A 1 216 ? -9.45475 12.53280 34.25961 1.000 22.30218 216 LYS A CA 1
ATOM 1708 C C . LYS A 1 216 ? -10.59357 13.20846 33.50975 1.000 20.63490 216 LYS A C 1
ATOM 1709 O O . LYS A 1 216 ? -11.41293 13.91215 34.11611 1.000 23.66863 216 LYS A O 1
ATOM 1715 N N . ALA A 1 217 ? -10.64940 13.02105 32.18502 1.000 19.67253 217 ALA A N 1
ATOM 1716 C CA . ALA A 1 217 ? -11.70524 13.62762 31.38093 1.000 24.05188 217 ALA A CA 1
ATOM 1717 C C . ALA A 1 217 ? -13.08010 13.11812 31.79263 1.000 23.72693 217 ALA A C 1
ATOM 1718 O O . ALA A 1 217 ? -14.03636 13.89739 31.88650 1.000 22.47288 217 ALA A O 1
ATOM 1720 N N . CYS A 1 218 ? -13.20284 11.80844 32.02641 1.000 18.76170 218 CYS A N 1
ATOM 1721 C CA . CYS A 1 218 ? -14.47582 11.26206 32.47964 1.000 18.76364 218 CYS A CA 1
ATOM 1722 C C . CYS A 1 218 ? -14.87148 11.84016 33.83069 1.000 19.08700 218 CYS A C 1
ATOM 1723 O O . CYS A 1 218 ? -16.04833 12.13471 34.06305 1.000 18.82166 218 CYS A O 1
ATOM 1726 N N . LYS A 1 219 ? -13.90457 12.00099 34.73999 1.000 17.85935 219 LYS A N 1
ATOM 1727 C CA . LYS A 1 219 ? -14.21979 12.52840 36.06328 1.000 21.13453 219 LYS A CA 1
ATOM 1728 C C . LYS A 1 219 ? -14.63954 13.98846 36.01698 1.000 23.08581 219 LYS A C 1
ATOM 1729 O O . LYS A 1 219 ? -15.29217 14.45916 36.95201 1.000 24.06309 219 LYS A O 1
ATOM 1735 N N . GLU A 1 220 ? -14.30380 14.70640 34.94247 1.000 21.85933 220 GLU A N 1
ATOM 1736 C CA . GLU A 1 220 ? -14.80647 16.06232 34.76925 1.000 25.94731 220 GLU A CA 1
ATOM 1737 C C . GLU A 1 220 ? -16.30238 16.07713 34.50904 1.000 25.75112 220 GLU A C 1
ATOM 1738 O O . GLU A 1 220 ? -16.95243 17.09833 34.75203 1.000 24.34711 220 GLU A O 1
ATOM 1744 N N . VAL A 1 221 ? -16.86173 14.96842 34.03522 1.000 19.93479 221 VAL A N 1
ATOM 1745 C CA . VAL A 1 221 ? -18.24889 14.90782 33.60969 1.000 20.49088 221 VAL A CA 1
ATOM 1746 C C . VAL A 1 221 ? -19.09825 14.08990 34.57247 1.000 21.39158 221 VAL A C 1
ATOM 1747 O O . VAL A 1 221 ? -20.19630 14.51054 34.94033 1.000 20.31398 221 VAL A O 1
ATOM 1751 N N . PHE A 1 222 ? -18.59737 12.92852 35.00633 1.000 19.17357 222 PHE A N 1
ATOM 1752 C CA . PHE A 1 222 ? -19.33965 11.95504 35.79322 1.000 16.52429 222 PHE A CA 1
ATOM 1753 C C . PHE A 1 222 ? -18.78602 11.84490 37.20954 1.000 19.45814 222 PHE A C 1
ATOM 1754 O O . PHE A 1 222 ? -17.56538 11.84676 37.39651 1.000 18.58391 222 PHE A O 1
ATOM 1762 N N . PRO A 1 223 ? -19.65235 11.73218 38.22380 1.000 16.18437 223 PRO A N 1
ATOM 1763 C CA . PRO A 1 223 ? -19.15886 11.56604 39.59926 1.000 19.67908 223 PRO A CA 1
ATOM 1764 C C . PRO A 1 223 ? -18.62874 10.17392 39.88741 1.000 20.49791 223 PRO A C 1
ATOM 1765 O O . PRO A 1 223 ? -17.94631 9.99068 40.90184 1.000 17.84491 223 PRO A O 1
ATOM 1769 N N . THR A 1 224 ? -18.90784 9.19290 39.02796 1.000 17.14342 224 THR A N 1
ATOM 1770 C CA . THR A 1 224 ? -18.57344 7.79182 39.27798 1.000 17.18186 224 THR A CA 1
ATOM 1771 C C . THR A 1 224 ? -17.86161 7.24953 38.04447 1.000 14.34328 224 THR A C 1
ATOM 1772 O O . THR A 1 224 ? -18.47252 7.14708 36.97971 1.000 15.58086 224 THR A O 1
ATOM 1776 N N . VAL A 1 225 ? -16.57572 6.91880 38.17555 1.000 15.78750 225 VAL A N 1
ATOM 1777 C CA . VAL A 1 225 ? -15.73256 6.55446 37.03263 1.000 17.85559 225 VAL A CA 1
ATOM 1778 C C . VAL A 1 225 ? -14.82278 5.39563 37.42983 1.000 17.47700 225 VAL A C 1
ATOM 1779 O O . VAL A 1 225 ? -14.13034 5.47367 38.44873 1.000 18.11008 225 VAL A O 1
ATOM 1783 N N . GLY A 1 226 ? -14.79563 4.33574 36.61330 1.000 14.92616 226 GLY A N 1
ATOM 1784 C CA . GLY A 1 226 ? -13.88328 3.23180 36.84811 1.000 16.39323 226 GLY A CA 1
ATOM 1785 C C . GLY A 1 226 ? -13.30528 2.70235 35.54968 1.000 15.78372 226 GLY A C 1
ATOM 1786 O O . GLY A 1 226 ? -13.87718 2.87807 34.46900 1.000 14.45670 226 GLY A O 1
ATOM 1787 N N . TYR A 1 227 ? -12.14715 2.05137 35.66792 1.000 13.55082 227 TYR A N 1
ATOM 1788 C CA . TYR A 1 227 ? -11.47774 1.42671 34.52896 1.000 13.48940 227 TYR A CA 1
ATOM 1789 C C . TYR A 1 227 ? -11.44526 -0.07444 34.76982 1.000 15.68517 227 TYR A C 1
ATOM 1790 O O . TYR A 1 227 ? -10.94122 -0.52465 35.80107 1.000 14.65883 227 TYR A O 1
ATOM 1799 N N . ALA A 1 228 ? -11.98310 -0.83936 33.82904 1.000 13.17715 228 ALA A N 1
ATOM 1800 C CA . ALA A 1 228 ? -11.96057 -2.29553 33.86882 1.000 14.33849 228 ALA A CA 1
ATOM 1801 C C . ALA A 1 228 ? -11.23507 -2.80719 32.63075 1.000 14.80766 228 ALA A C 1
ATOM 1802 O O . ALA A 1 228 ? -11.01230 -2.06129 31.67388 1.000 15.34401 228 ALA A O 1
ATOM 1804 N N . TYR A 1 229 ? -10.87303 -4.09106 32.62898 1.000 12.67253 229 TYR A N 1
ATOM 1805 C CA . TYR A 1 229 ? -10.25447 -4.68365 31.44344 1.000 12.32511 229 TYR A CA 1
ATOM 1806 C C . TYR A 1 229 ? -10.76037 -6.10765 31.23487 1.000 13.45378 229 TYR A C 1
ATOM 1807 O O . TYR A 1 229 ? -11.34532 -6.72894 32.13015 1.000 12.27596 229 TYR A O 1
ATOM 1816 N N . THR A 1 230 ? -10.55351 -6.61426 30.02046 1.000 11.02074 230 THR A N 1
ATOM 1817 C CA . THR A 1 230 ? -10.86659 -7.99890 29.70331 1.000 11.57397 230 THR A CA 1
ATOM 1818 C C . THR A 1 230 ? -9.77606 -8.55742 28.80728 1.000 14.41784 230 THR A C 1
ATOM 1819 O O . THR A 1 230 ? -9.03027 -7.80835 28.16776 1.000 14.27216 230 THR A O 1
ATOM 1823 N N . THR A 1 231 ? -9.66707 -9.88216 28.77253 1.000 11.27267 231 THR A N 1
ATOM 1824 C CA . THR A 1 231 ? -8.62022 -10.50987 27.98128 1.000 10.20251 231 THR A CA 1
ATOM 1825 C C . THR A 1 231 ? -9.18981 -11.00062 26.65873 1.000 13.93385 231 THR A C 1
ATOM 1826 O O . THR A 1 231 ? -10.32503 -11.49234 26.58589 1.000 13.45618 231 THR A O 1
ATOM 1830 N N . ILE A 1 232 ? -8.40662 -10.80161 25.60601 1.000 11.83812 232 ILE A N 1
ATOM 1831 C CA . ILE A 1 232 ? -8.81564 -11.08412 24.22940 1.000 13.58088 232 ILE A CA 1
ATOM 1832 C C . ILE A 1 232 ? -7.58342 -11.62268 23.51931 1.000 12.55429 232 ILE A C 1
ATOM 1833 O O . ILE A 1 232 ? -6.64639 -10.86042 23.23436 1.000 14.23875 232 ILE A O 1
ATOM 1838 N N . PRO A 1 233 ? -7.53776 -12.92288 23.21414 1.000 12.98400 233 PRO A N 1
ATOM 1839 C CA . PRO A 1 233 ? -6.27701 -13.53053 22.76643 1.000 14.54632 233 PRO A CA 1
ATOM 1840 C C . PRO A 1 233 ? -5.81863 -13.06719 21.38973 1.000 20.93873 233 PRO A C 1
ATOM 1841 O O . PRO A 1 233 ? -4.66803 -13.33477 21.02908 1.000 20.99452 233 PRO A O 1
ATOM 1845 N N . THR A 1 234 ? -6.66680 -12.38766 20.61552 1.000 16.43881 234 THR A N 1
ATOM 1846 C CA . THR A 1 234 ? -6.28935 -11.89181 19.29533 1.000 20.06568 234 THR A CA 1
ATOM 1847 C C . THR A 1 234 ? -6.14594 -10.37454 19.23901 1.000 20.06444 234 THR A C 1
ATOM 1848 O O . THR A 1 234 ? -5.98496 -9.82253 18.14510 1.000 22.13465 234 THR A O 1
ATOM 1852 N N . TYR A 1 235 ? -6.23797 -9.67661 20.37682 1.000 16.16736 235 TYR A N 1
ATOM 1853 C CA . TYR A 1 235 ? -5.99539 -8.24497 20.37938 1.000 17.72245 235 TYR A CA 1
ATOM 1854 C C . TYR A 1 235 ? -4.53910 -7.97354 20.71761 1.000 19.70301 235 TYR A C 1
ATOM 1855 O O . TYR A 1 235 ? -3.87563 -8.81220 21.33886 1.000 19.69574 235 TYR A O 1
ATOM 1864 N N . PRO A 1 236 ? -4.00985 -6.80922 20.32565 1.000 22.06221 236 PRO A N 1
ATOM 1865 C CA . PRO A 1 236 ? -2.65034 -6.44126 20.74668 1.000 25.68478 236 PRO A CA 1
ATOM 1866 C C . PRO A 1 236 ? -2.54276 -6.41504 22.26277 1.000 16.98362 236 PRO A C 1
ATOM 1867 O O . PRO A 1 236 ? -3.40421 -5.85500 22.94981 1.000 21.29642 236 PRO A O 1
ATOM 1871 N N . THR A 1 237 ? -1.46257 -7.02364 22.76581 1.000 20.23763 237 THR A N 1
ATOM 1872 C CA . THR A 1 237 ? -1.15377 -7.24170 24.18383 1.000 15.74338 237 THR A CA 1
ATOM 1873 C C . THR A 1 237 ? -2.08674 -8.26019 24.82936 1.000 17.73175 237 THR A C 1
ATOM 1874 O O . THR A 1 237 ? -1.87730 -8.62764 25.98830 1.000 15.04243 237 THR A O 1
ATOM 1878 N N . GLY A 1 238 ? -3.10206 -8.73430 24.10010 1.000 13.91542 238 GLY A N 1
ATOM 1879 C CA . GLY A 1 238 ? -4.00234 -9.74822 24.62216 1.000 14.07470 238 GLY A CA 1
ATOM 1880 C C . GLY A 1 238 ? -5.11092 -9.23488 25.51739 1.000 14.73243 238 GLY A C 1
ATOM 1881 O O . GLY A 1 238 ? -5.77989 -10.03974 26.17408 1.000 13.11373 238 GLY A O 1
ATOM 1882 N N . GLN A 1 239 ? -5.33896 -7.92512 25.55802 1.000 14.16234 239 GLN A N 1
ATOM 1883 C CA . GLN A 1 239 ? -6.38054 -7.37458 26.41207 1.000 11.51403 239 GLN A CA 1
ATOM 1884 C C . GLN A 1 239 ? -6.69503 -5.95828 25.96307 1.000 15.95013 239 GLN A C 1
ATOM 1885 O O . GLN A 1 239 ? -5.95200 -5.34258 25.19042 1.000 15.76290 239 GLN A O 1
ATOM 1891 N N . ILE A 1 240 ? -7.80106 -5.43656 26.48630 1.000 14.57676 240 ILE A N 1
ATOM 1892 C CA . ILE A 1 240 ? -8.15848 -4.03951 26.29686 1.000 13.90978 240 ILE A CA 1
ATOM 1893 C C . ILE A 1 240 ? -9.01482 -3.62683 27.48176 1.000 14.50751 240 ILE A C 1
ATOM 1894 O O . ILE A 1 240 ? -9.63525 -4.45634 28.15151 1.000 15.67200 240 ILE A O 1
ATOM 1899 N N . GLY A 1 241 ? -9.04156 -2.32650 27.74688 1.000 15.13666 241 GLY A N 1
ATOM 1900 C CA . GLY A 1 241 ? -9.75571 -1.79175 28.87951 1.000 14.11131 241 GLY A CA 1
ATOM 1901 C C . GLY A 1 241 ? -10.98235 -1.01902 28.43365 1.000 16.45065 241 GLY A C 1
ATOM 1902 O O . GLY A 1 241 ? -11.19721 -0.75414 27.24733 1.000 14.98764 241 GLY A O 1
ATOM 1903 N N . PHE A 1 242 ? -11.78918 -0.66577 29.42955 1.000 13.51120 242 PHE A N 1
ATOM 1904 C CA . PHE A 1 242 ? -13.03646 0.05854 29.26659 1.000 14.53167 242 PHE A CA 1
ATOM 1905 C C . PHE A 1 242 ? -13.14137 1.10095 30.36255 1.000 16.65587 242 PHE A C 1
ATOM 1906 O O . PHE A 1 242 ? -12.77463 0.83291 31.50985 1.000 13.27908 242 PHE A O 1
ATOM 1914 N N . MET A 1 243 ? -13.66416 2.27699 30.01948 1.000 12.57953 243 MET A N 1
ATOM 1915 C CA . MET A 1 243 ? -14.14396 3.20626 31.03193 1.000 12.86176 243 MET A CA 1
ATOM 1916 C C . MET A 1 243 ? -15.60813 2.89194 31.29214 1.000 12.14090 243 MET A C 1
ATOM 1917 O O . MET A 1 243 ? -16.38938 2.74219 30.35156 1.000 15.31454 243 MET A O 1
ATOM 1922 N N . VAL A 1 244 ? -15.98256 2.79527 32.56037 1.000 14.04164 244 VAL A N 1
ATOM 1923 C CA . VAL A 1 244 ? -17.37727 2.59304 32.93296 1.000 11.87288 244 VAL A CA 1
ATOM 1924 C C . VAL A 1 244 ? -17.71692 3.72067 33.88510 1.000 12.49841 244 VAL A C 1
ATOM 1925 O O . VAL A 1 244 ? -17.07783 3.85849 34.93222 1.000 14.33669 244 VAL A O 1
ATOM 1929 N N . CYS A 1 245 ? -18.70043 4.53701 33.52094 1.000 15.73821 245 CYS A N 1
ATOM 1930 C CA . CYS A 1 245 ? -19.03192 5.71589 34.30409 1.000 15.45216 245 CYS A CA 1
ATOM 1931 C C . CYS A 1 245 ? -20.52476 5.76336 34.54704 1.000 13.63101 245 CYS A C 1
ATOM 1932 O O . CYS A 1 245 ? -21.31709 5.26719 33.74262 1.000 15.04124 245 CYS A O 1
ATOM 1935 N N . SER A 1 246 ? -20.90184 6.38890 35.65677 1.000 16.23863 246 SER A N 1
ATOM 1936 C CA . SER A 1 246 ? -22.30156 6.60144 35.97716 1.000 14.68625 246 SER A CA 1
ATOM 1937 C C . SER A 1 246 ? -22.52040 8.04970 36.37461 1.000 15.69545 246 SER A C 1
ATOM 1938 O O . SER A 1 246 ? -21.67533 8.65894 37.03647 1.000 15.19536 246 SER A O 1
ATOM 1941 N N . LYS A 1 247 ? -23.67743 8.58288 35.97410 1.000 16.00093 247 LYS A N 1
ATOM 1942 C CA . LYS A 1 247 ? -24.11645 9.89225 36.44064 1.000 18.31953 247 LYS A CA 1
ATOM 1943 C C . LYS A 1 247 ? -24.55123 9.86886 37.89523 1.000 16.86241 247 LYS A C 1
ATOM 1944 O O . LYS A 1 247 ? -24.69203 10.93227 38.50456 1.000 20.34055 247 LYS A O 1
ATOM 1950 N N . ASP A 1 248 ? -24.78421 8.68806 38.45503 1.000 16.07398 248 ASP A N 1
ATOM 1951 C CA . ASP A 1 248 ? -25.22486 8.55014 39.83775 1.000 18.24479 248 ASP A CA 1
ATOM 1952 C C . ASP A 1 248 ? -23.98625 8.48474 40.72650 1.000 18.39433 248 ASP A C 1
ATOM 1953 O O . ASP A 1 248 ? -23.17322 7.56770 40.59544 1.000 16.48380 248 ASP A O 1
ATOM 1958 N N . ALA A 1 249 ? -23.82415 9.47620 41.60439 1.000 16.85963 249 ALA A N 1
ATOM 1959 C CA . ALA A 1 249 ? -22.70693 9.44585 42.54049 1.000 21.25623 249 ALA A CA 1
ATOM 1960 C C . ALA A 1 249 ? -22.84725 8.32910 43.56944 1.000 21.63356 249 ALA A C 1
ATOM 1961 O O . ALA A 1 249 ? -21.85665 7.95898 44.20766 1.000 21.73372 249 ALA A O 1
ATOM 1963 N N . ASN A 1 250 ? -24.04203 7.76172 43.71314 1.000 20.01548 250 ASN A N 1
ATOM 1964 C CA . ASN A 1 250 ? -24.33608 6.77978 44.74618 1.000 23.19387 250 ASN A CA 1
ATOM 1965 C C . ASN A 1 250 ? -24.28137 5.34759 44.25408 1.000 26.89525 250 ASN A C 1
ATOM 1966 O O . ASN A 1 250 ? -24.72827 4.43980 44.96368 1.000 26.05015 250 ASN A O 1
ATOM 1971 N N . VAL A 1 251 ? -23.73505 5.11631 43.07091 1.000 21.03110 251 VAL A N 1
ATOM 1972 C CA . VAL A 1 251 ? -23.51087 3.76182 42.59744 1.000 18.26683 251 VAL A CA 1
ATOM 1973 C C . VAL A 1 251 ? -22.00926 3.52904 42.52973 1.000 17.77286 251 VAL A C 1
ATOM 1974 O O . VAL A 1 251 ? -21.21624 4.45612 42.32600 1.000 18.68269 251 VAL A O 1
ATOM 1978 N N . ASP A 1 252 ? -21.61999 2.28624 42.75667 1.000 17.23922 252 ASP A N 1
ATOM 1979 C CA . ASP A 1 252 ? -20.24231 1.82623 42.59124 1.000 20.46781 252 ASP A CA 1
ATOM 1980 C C . ASP A 1 252 ? -20.23743 0.94690 41.34842 1.000 17.11036 252 ASP A C 1
ATOM 1981 O O . ASP A 1 252 ? -20.83265 -0.13469 41.35962 1.000 16.98579 252 ASP A O 1
ATOM 1986 N N . VAL A 1 253 ? -19.59125 1.40990 40.27158 1.000 17.36217 253 VAL A N 1
ATOM 1987 C CA . VAL A 1 253 ? -19.55492 0.58711 39.06655 1.000 17.30875 253 VAL A CA 1
ATOM 1988 C C . VAL A 1 253 ? -18.62968 -0.61364 39.23505 1.000 17.64170 253 VAL A C 1
ATOM 1989 O O . VAL A 1 253 ? -18.71628 -1.56244 38.44296 1.000 17.24125 253 VAL A O 1
ATOM 1993 N N . THR A 1 254 ? -17.72025 -0.58756 40.22333 1.000 16.36955 254 THR A N 1
ATOM 1994 C CA . THR A 1 254 ? -16.73039 -1.65390 40.35724 1.000 15.65765 254 THR A CA 1
ATOM 1995 C C . THR A 1 254 ? -17.28718 -2.90016 41.03746 1.000 18.94664 254 THR A C 1
ATOM 1996 O O . THR A 1 254 ? -16.61407 -3.93731 41.04849 1.000 19.05248 254 THR A O 1
ATOM 2000 N N . LYS A 1 255 ? -18.49143 -2.83229 41.59070 1.000 17.68802 255 LYS A N 1
ATOM 2001 C CA . LYS A 1 255 ? -19.16285 -3.99364 42.13686 1.000 19.91794 255 LYS A CA 1
ATOM 2002 C C . LYS A 1 255 ? -20.56274 -4.02934 41.52505 1.000 19.29942 255 LYS A C 1
ATOM 2003 O O . LYS A 1 255 ? -21.24439 -2.99056 41.50347 1.000 23.21714 255 LYS A O 1
ATOM 2009 N N . PRO A 1 256 ? -21.01400 -5.17601 41.01967 1.000 17.40684 256 PRO A N 1
ATOM 2010 C CA . PRO A 1 256 ? -22.22071 -5.17920 40.17328 1.000 16.43567 256 PRO A CA 1
ATOM 2011 C C . PRO A 1 256 ? -23.45343 -4.77325 40.96793 1.000 21.18779 256 PRO A C 1
ATOM 2012 O O . PRO A 1 256 ? -23.79187 -5.39924 41.97413 1.000 20.43188 256 PRO A O 1
ATOM 2016 N N . LEU A 1 257 ? -24.12337 -3.70783 40.51180 1.000 18.63531 257 LEU A N 1
ATOM 2017 C CA . LEU A 1 257 ? -25.37749 -3.30404 41.14293 1.000 20.35345 257 LEU A CA 1
ATOM 2018 C C . LEU A 1 257 ? -26.43377 -4.39572 41.01142 1.000 21.16495 257 LEU A C 1
ATOM 2019 O O . LEU A 1 257 ? -27.15758 -4.69321 41.97036 1.000 19.84648 257 LEU A O 1
ATOM 2024 N N . ARG A 1 258 ? -26.52016 -5.02037 39.84070 1.000 15.90994 258 ARG A N 1
ATOM 2025 C CA . ARG A 1 258 ? -27.49095 -6.06567 39.57169 1.000 21.13151 258 ARG A CA 1
ATOM 2026 C C . ARG A 1 258 ? -26.76806 -7.31315 39.08991 1.000 18.31896 258 ARG A C 1
ATOM 2027 O O . ARG A 1 258 ? -25.65900 -7.24412 38.54949 1.000 16.57187 258 ARG A O 1
ATOM 2035 N N . SER A 1 259 ? -27.40255 -8.46019 39.29150 1.000 18.08151 259 SER A N 1
ATOM 2036 C CA . SER A 1 259 ? -26.82276 -9.71612 38.84518 1.000 19.15072 259 SER A CA 1
ATOM 2037 C C . SER A 1 259 ? -27.95267 -10.70719 38.62771 1.000 22.03361 259 SER A C 1
ATOM 2038 O O . SER A 1 259 ? -29.09474 -10.47670 39.02625 1.000 22.67957 259 SER A O 1
ATOM 2041 N N . ILE A 1 260 ? -27.62508 -11.81037 37.96832 1.000 22.03516 260 ILE A N 1
ATOM 2042 C CA . ILE A 1 260 ? -28.54691 -12.92297 37.82566 1.000 21.79614 260 ILE A CA 1
ATOM 2043 C C . ILE A 1 260 ? -27.92103 -14.11303 38.53332 1.000 21.83945 260 ILE A C 1
ATOM 2044 O O . ILE A 1 260 ? -26.75531 -14.08341 38.92593 1.000 19.83795 260 ILE A O 1
ATOM 2049 N N . SER A 1 261 ? -28.71975 -15.15967 38.71516 1.000 24.36993 261 SER A N 1
ATOM 2050 C CA . SER A 1 261 ? -28.24422 -16.32312 39.44656 1.000 22.66059 261 SER A CA 1
ATOM 2051 C C . SER A 1 261 ? -27.08938 -16.97613 38.70004 1.000 27.57877 261 SER A C 1
ATOM 2052 O O . SER A 1 261 ? -26.95352 -16.84022 37.47849 1.000 23.17720 261 SER A O 1
ATOM 2055 N N . GLU A 1 262 ? -26.24658 -17.69399 39.45103 1.000 23.56826 262 GLU A N 1
ATOM 2056 C CA . GLU A 1 262 ? -25.10673 -18.36227 38.83674 1.000 24.04098 262 GLU A CA 1
ATOM 2057 C C . GLU A 1 262 ? -25.54302 -19.35360 37.77294 1.000 22.77756 262 GLU A C 1
ATOM 2058 O O . GLU A 1 262 ? -24.82503 -19.55375 36.78490 1.000 21.25259 262 GLU A O 1
ATOM 2064 N N . GLU A 1 263 ? -26.70867 -19.98622 37.94903 1.000 24.73920 263 GLU A N 1
ATOM 2065 C CA . GLU A 1 263 ? -27.19718 -20.89938 36.92110 1.000 26.26698 263 GLU A CA 1
ATOM 2066 C C . GLU A 1 263 ? -27.54093 -20.15357 35.63882 1.000 19.78953 263 GLU A C 1
ATOM 2067 O O . GLU A 1 263 ? -27.22657 -20.62230 34.53876 1.000 23.55914 263 GLU A O 1
ATOM 2073 N N . GLU A 1 264 ? -28.18759 -18.99373 35.75637 1.000 23.03230 264 GLU A N 1
ATOM 2074 C CA . GLU A 1 264 ? -28.49262 -18.21000 34.56343 1.000 20.28818 264 GLU A CA 1
ATOM 2075 C C . GLU A 1 264 ? -27.21675 -17.66644 33.92930 1.000 21.05891 264 GLU A C 1
ATOM 2076 O O . GLU A 1 264 ? -27.11528 -17.58197 32.70031 1.000 20.62342 264 GLU A O 1
ATOM 2082 N N . GLU A 1 265 ? -26.22658 -17.31038 34.75032 1.000 19.44623 265 GLU A N 1
ATOM 2083 C CA . GLU A 1 265 ? -24.94802 -16.85366 34.21393 1.000 19.60498 265 GLU A CA 1
ATOM 2084 C C . GLU A 1 265 ? -24.31681 -17.92957 33.34562 1.000 19.60822 265 GLU A C 1
ATOM 2085 O O . GLU A 1 265 ? -23.85640 -17.65922 32.23238 1.000 20.75968 265 GLU A O 1
ATOM 2091 N N . GLU A 1 266 ? -24.30831 -19.17099 33.83017 1.000 20.12410 266 GLU A N 1
ATOM 2092 C CA . GLU A 1 266 ? -23.73292 -20.24206 33.03053 1.000 21.92268 266 GLU A CA 1
ATOM 2093 C C . GLU A 1 266 ? -24.55830 -20.52330 31.78362 1.000 22.07991 266 GLU A C 1
ATOM 2094 O O . GLU A 1 266 ? -24.00350 -20.99154 30.78413 1.000 21.35412 266 GLU A O 1
ATOM 2100 N N . ALA A 1 267 ? -25.85393 -20.19333 31.79845 1.000 23.13721 267 ALA A N 1
ATOM 2101 C CA . ALA A 1 267 ? -26.67761 -20.38192 30.60868 1.000 22.25932 267 ALA A CA 1
ATOM 2102 C C . ALA A 1 267 ? -26.43959 -19.29545 29.55919 1.000 26.01120 267 ALA A C 1
ATOM 2103 O O . ALA A 1 267 ? -26.49699 -19.57716 28.35829 1.000 26.60534 267 ALA A O 1
ATOM 2105 N N . LYS A 1 268 ? -26.16291 -18.05774 29.98318 1.000 19.18533 268 LYS A N 1
ATOM 2106 C CA . LYS A 1 268 ? -26.18603 -16.88913 29.10044 1.000 19.80631 268 LYS A CA 1
ATOM 2107 C C . LYS A 1 268 ? -24.82326 -16.32273 28.74600 1.000 18.30938 268 LYS A C 1
ATOM 2108 O O . LYS A 1 268 ? -24.68929 -15.68415 27.69686 1.000 16.97232 268 LYS A O 1
ATOM 2114 N N . TYR A 1 269 ? -23.83708 -16.46518 29.62566 1.000 16.73537 269 TYR A N 1
ATOM 2115 C CA . TYR A 1 269 ? -22.56128 -15.77758 29.49292 1.000 16.56947 269 TYR A CA 1
ATOM 2116 C C . TYR A 1 269 ? -21.42713 -16.78540 29.39553 1.000 19.19200 269 TYR A C 1
ATOM 2117 O O . TYR A 1 269 ? -21.43199 -17.80826 30.08793 1.000 19.93407 269 TYR A O 1
ATOM 2126 N N . ARG A 1 270 ? -20.43123 -16.47510 28.57091 1.000 14.29966 270 ARG A N 1
ATOM 2127 C CA . ARG A 1 270 ? -19.23471 -17.29687 28.50747 1.000 14.77948 270 ARG A CA 1
ATOM 2128 C C . ARG A 1 270 ? -18.03160 -16.67117 29.19064 1.000 14.77780 270 ARG A C 1
ATOM 2129 O O . ARG A 1 270 ? -17.08879 -17.39350 29.50814 1.000 16.42259 270 ARG A O 1
ATOM 2137 N N . TYR A 1 271 ? -18.02748 -15.35573 29.40531 1.000 13.99910 271 TYR A N 1
ATOM 2138 C CA . TYR A 1 271 ? -16.91822 -14.67861 30.07393 1.000 14.30496 271 TYR A CA 1
ATOM 2139 C C . TYR A 1 271 ? -17.39445 -13.93209 31.31130 1.000 15.48126 271 TYR A C 1
ATOM 2140 O O . TYR A 1 271 ? -16.94206 -14.22378 32.42891 1.000 14.67567 271 TYR A O 1
ATOM 2149 N N . TYR A 1 272 ? -18.31406 -12.98527 31.14161 1.000 13.30107 272 TYR A N 1
ATOM 2150 C CA . TYR A 1 272 ? -18.79446 -12.15927 32.23865 1.000 12.71333 272 TYR A CA 1
ATOM 2151 C C . TYR A 1 272 ? -19.52007 -13.00249 33.27966 1.000 14.34371 272 TYR A C 1
ATOM 2152 O O . TYR A 1 272 ? -20.20849 -13.97455 32.95778 1.000 14.18711 272 TYR A O 1
ATOM 2161 N N . ASN A 1 273 ? -19.36373 -12.61056 34.54138 1.000 14.46715 273 ASN A N 1
ATOM 2162 C CA . ASN A 1 273 ? -20.26675 -13.01237 35.61091 1.000 14.74823 273 ASN A CA 1
ATOM 2163 C C . ASN A 1 273 ? -20.08532 -12.00544 36.73274 1.000 12.44436 273 ASN A C 1
ATOM 2164 O O . ASN A 1 273 ? -19.23999 -11.11162 36.64880 1.000 13.59147 273 ASN A O 1
ATOM 2169 N N . LYS A 1 274 ? -20.87104 -12.15970 37.80284 1.000 12.33479 274 LYS A N 1
ATOM 2170 C CA . LYS A 1 274 ? -20.82355 -11.15822 38.86608 1.000 13.03226 274 LYS A CA 1
ATOM 2171 C C . LYS A 1 274 ? -19.48036 -11.12483 39.58233 1.000 16.42912 274 LYS A C 1
ATOM 2172 O O . LYS A 1 274 ? -19.12145 -10.08572 40.15077 1.000 15.57333 274 LYS A O 1
ATOM 2178 N N . LYS A 1 275 ? -18.73089 -12.22685 39.57943 1.000 10.88675 275 LYS A N 1
ATOM 2179 C CA . LYS A 1 275 ? -17.42625 -12.20663 40.23279 1.000 13.98101 275 LYS A CA 1
ATOM 2180 C C . LYS A 1 275 ? -16.37854 -11.57370 39.33083 1.000 15.76562 275 LYS A C 1
ATOM 2181 O O . LYS A 1 275 ? -15.56325 -10.76432 39.78418 1.000 13.69375 275 LYS A O 1
ATOM 2187 N N . VAL A 1 276 ? -16.40160 -11.94745 38.04997 1.000 13.67679 276 VAL A N 1
ATOM 2188 C CA . VAL A 1 276 ? -15.56007 -11.32913 37.03047 1.000 11.85420 276 VAL A CA 1
ATOM 2189 C C . VAL A 1 276 ? -15.82303 -9.82451 36.93759 1.000 12.99848 276 VAL A C 1
ATOM 2190 O O . VAL A 1 276 ? -14.90475 -9.03626 36.69013 1.000 10.59906 276 VAL A O 1
ATOM 2194 N N . HIS A 1 277 ? -17.07647 -9.39974 37.11280 1.000 12.64091 277 HIS A N 1
ATOM 2195 C CA . HIS A 1 277 ? -17.36009 -7.96152 37.13093 1.000 13.07418 277 HIS A CA 1
ATOM 2196 C C . HIS A 1 277 ? -16.45586 -7.25733 38.13427 1.000 13.72448 277 HIS A C 1
ATOM 2197 O O . HIS A 1 277 ? -15.74485 -6.30599 37.79305 1.000 12.61569 277 HIS A O 1
ATOM 2204 N N . GLU A 1 278 ? -16.44208 -7.74790 39.37790 1.000 11.35966 278 GLU A N 1
ATOM 2205 C CA . GLU A 1 278 ? -15.60850 -7.14280 40.40768 1.000 13.85966 278 GLU A CA 1
ATOM 2206 C C . GLU A 1 278 ? -14.12697 -7.32382 40.10510 1.000 12.64940 278 GLU A C 1
ATOM 2207 O O . GLU A 1 278 ? -13.34552 -6.38700 40.27109 1.000 12.58563 278 GLU A O 1
ATOM 2213 N N . ALA A 1 279 ? -13.72354 -8.51449 39.65405 1.000 10.41464 279 ALA A N 1
ATOM 2214 C CA . ALA A 1 279 ? -12.30689 -8.76365 39.39404 1.000 11.19665 279 ALA A CA 1
ATOM 2215 C C . ALA A 1 279 ? -11.76538 -7.89152 38.26239 1.000 12.21269 279 ALA A C 1
ATOM 2216 O O . ALA A 1 279 ? -10.57933 -7.53949 38.27305 1.000 12.67595 279 ALA A O 1
ATOM 2218 N N . SER A 1 280 ? -12.60890 -7.51727 37.29629 1.000 11.76799 280 SER A N 1
ATOM 2219 C CA . SER A 1 280 ? -12.11288 -6.76776 36.13362 1.000 11.49132 280 SER A CA 1
ATOM 2220 C C . SER A 1 280 ? -11.66224 -5.34969 36.48219 1.000 13.38996 280 SER A C 1
ATOM 2221 O O . SER A 1 280 ? -10.99525 -4.71046 35.66104 1.000 14.97297 280 SER A O 1
ATOM 2224 N N . PHE A 1 281 ? -12.01693 -4.83708 37.65688 1.000 9.96387 281 PHE A N 1
ATOM 2225 C CA . PHE A 1 281 ? -11.51398 -3.55242 38.13208 1.000 14.06055 281 PHE A CA 1
ATOM 2226 C C . PHE A 1 281 ? -10.31251 -3.69146 39.06205 1.000 12.96375 281 PHE A C 1
ATOM 2227 O O . PHE A 1 281 ? -9.83437 -2.68279 39.59230 1.000 12.09393 281 PHE A O 1
ATOM 2235 N N . VAL A 1 282 ? -9.83432 -4.90762 39.29952 1.000 12.40506 282 VAL A N 1
ATOM 2236 C CA . VAL A 1 282 ? -8.68696 -5.12170 40.17440 1.000 12.08928 282 VAL A CA 1
ATOM 2237 C C . VAL A 1 282 ? -7.46216 -5.09450 39.27783 1.000 11.18886 282 VAL A C 1
ATOM 2238 O O . VAL A 1 282 ? -7.27440 -5.98518 38.44750 1.000 10.42263 282 VAL A O 1
ATOM 2242 N N . LEU A 1 283 ? -6.65612 -4.04893 39.41811 1.000 11.06668 283 LEU A N 1
ATOM 2243 C CA . LEU A 1 283 ? -5.60544 -3.79322 38.45427 1.000 13.67840 283 LEU A CA 1
ATOM 2244 C C . LEU A 1 283 ? -4.23003 -4.10032 39.04651 1.000 13.57343 283 LEU A C 1
ATOM 2245 O O . LEU A 1 283 ? -4.02813 -4.01992 40.26675 1.000 11.24951 283 LEU A O 1
ATOM 2250 N N . PRO A 1 284 ? -3.26272 -4.44670 38.19864 1.000 10.00507 284 PRO A N 1
ATOM 2251 C CA . PRO A 1 284 ? -1.89051 -4.65335 38.68172 1.000 12.42734 284 PRO A CA 1
ATOM 2252 C C . PRO A 1 284 ? -1.36172 -3.40138 39.36540 1.000 15.51728 284 PRO A C 1
ATOM 2253 O O . PRO A 1 284 ? -1.74504 -2.28139 39.02354 1.000 15.75540 284 PRO A O 1
ATOM 2257 N N . THR A 1 285 ? -0.45360 -3.60811 40.33045 1.000 13.65101 285 THR A N 1
ATOM 2258 C CA . THR A 1 285 ? -0.04051 -2.53950 41.24617 1.000 11.66199 285 THR A CA 1
ATOM 2259 C C . THR A 1 285 ? 0.39761 -1.26570 40.51914 1.000 14.86280 285 THR A C 1
ATOM 2260 O O . THR A 1 285 ? -0.04104 -0.16371 40.87351 1.000 13.73011 285 THR A O 1
ATOM 2264 N N . TRP A 1 286 ? 1.28208 -1.39171 39.51433 1.000 14.34082 286 TRP A N 1
ATOM 2265 C CA . TRP A 1 286 ? 1.80319 -0.19928 38.83698 1.000 19.56517 286 TRP A CA 1
ATOM 2266 C C . TRP A 1 286 ? 0.68323 0.59160 38.17012 1.000 19.24250 286 TRP A C 1
ATOM 2267 O O . TRP A 1 286 ? 0.71883 1.82858 38.15443 1.000 16.30021 286 TRP A O 1
ATOM 2278 N N . VAL A 1 287 ? -0.32604 -0.10563 37.63593 1.000 14.51402 287 VAL A N 1
ATOM 2279 C CA . VAL A 1 287 ? -1.46721 0.55902 37.00408 1.000 15.83958 287 VAL A CA 1
ATOM 2280 C C . VAL A 1 287 ? -2.33592 1.23213 38.05762 1.000 20.04757 287 VAL A C 1
ATOM 2281 O O . VAL A 1 287 ? -2.69193 2.41370 37.93962 1.000 17.75718 287 VAL A O 1
ATOM 2285 N N . ALA A 1 288 ? -2.70645 0.47551 39.09474 1.000 15.95049 288 ALA A N 1
ATOM 2286 C CA . ALA A 1 288 ? -3.58809 0.99581 40.13374 1.000 16.67206 288 ALA A CA 1
ATOM 2287 C C . ALA A 1 288 ? -2.99734 2.24479 40.77633 1.000 21.04648 288 ALA A C 1
ATOM 2288 O O . ALA A 1 288 ? -3.70057 3.24242 40.98333 1.000 22.75091 288 ALA A O 1
ATOM 2290 N N . LYS A 1 289 ? -1.69912 2.20879 41.08172 1.000 19.34380 289 LYS A N 1
ATOM 2291 C CA . LYS A 1 289 ? -1.02977 3.35166 41.68933 1.000 26.36484 289 LYS A CA 1
ATOM 2292 C C . LYS A 1 289 ? -1.10121 4.57858 40.78753 1.000 25.60706 289 LYS A C 1
ATOM 2293 O O . LYS A 1 289 ? -1.37428 5.69056 41.25424 1.000 27.02215 289 LYS A O 1
ATOM 2299 N N . GLU A 1 290 ? -0.87110 4.39124 39.48936 1.000 23.39057 290 GLU A N 1
ATOM 2300 C CA . GLU A 1 290 ? -0.88070 5.51486 38.56044 1.000 26.01828 290 GLU A CA 1
ATOM 2301 C C . GLU A 1 290 ? -2.28631 6.07610 38.37722 1.000 31.53568 290 GLU A C 1
ATOM 2302 O O . GLU A 1 290 ? -2.46168 7.29555 38.27337 1.000 30.63902 290 GLU A O 1
ATOM 2308 N N . LEU A 1 291 ? -3.30400 5.21259 38.36218 1.000 22.85058 291 LEU A N 1
ATOM 2309 C CA . LEU A 1 291 ? -4.66887 5.67190 38.14362 1.000 25.06396 291 LEU A CA 1
ATOM 2310 C C . LEU A 1 291 ? -5.32736 6.21674 39.40287 1.000 33.79433 291 LEU A C 1
ATOM 2311 O O . LEU A 1 291 ? -6.45724 6.71187 39.32899 1.000 33.69357 291 LEU A O 1
ATOM 2316 N N . ASP A 1 292 ? -4.66943 6.12759 40.55250 1.000 32.08200 292 ASP A N 1
ATOM 2317 C CA . ASP A 1 292 ? -5.15522 6.79707 41.74818 1.000 42.97119 292 ASP A CA 1
ATOM 2318 C C . ASP A 1 292 ? -4.44992 8.12054 41.99645 1.000 45.68297 292 ASP A C 1
ATOM 2319 O O . ASP A 1 292 ? -4.93055 8.91805 42.80715 1.000 50.42248 292 ASP A O 1
ATOM 2324 N N . LEU A 1 293 ? -3.33873 8.36353 41.30319 1.000 47.56584 293 LEU A N 1
ATOM 2325 C CA . LEU A 1 293 ? -2.51166 9.56079 41.43190 1.000 50.81865 293 LEU A CA 1
ATOM 2326 C C . LEU A 1 293 ? -3.31627 10.85553 41.31344 1.000 60.38791 293 LEU A C 1
ATOM 2327 O O . LEU A 1 293 ? -3.68230 11.46698 42.32214 1.000 64.89013 293 LEU A O 1
ATOM 2332 N N . LEU B 1 4 ? 24.89974 -11.00511 13.18725 1.000 51.08433 4 LEU B N 1
ATOM 2333 C CA . LEU B 1 4 ? 24.44401 -12.37090 13.42261 1.000 42.15319 4 LEU B CA 1
ATOM 2334 C C . LEU B 1 4 ? 23.10720 -12.60642 12.73534 1.000 33.90493 4 LEU B C 1
ATOM 2335 O O . LEU B 1 4 ? 22.43702 -11.66143 12.32159 1.000 46.01854 4 LEU B O 1
ATOM 2340 N N . THR B 1 5 ? 22.72311 -13.87388 12.60007 1.000 37.83172 5 THR B N 1
ATOM 2341 C CA . THR B 1 5 ? 21.43671 -14.23312 12.02176 1.000 36.86774 5 THR B CA 1
ATOM 2342 C C . THR B 1 5 ? 20.80015 -15.31370 12.88280 1.000 32.25731 5 THR B C 1
ATOM 2343 O O . THR B 1 5 ? 21.47672 -15.99270 13.65942 1.000 34.76310 5 THR B O 1
ATOM 2347 N N . HIS B 1 6 ? 19.48025 -15.46726 12.73992 1.000 28.10607 6 HIS B N 1
ATOM 2348 C CA . HIS B 1 6 ? 18.78197 -16.53965 13.42824 1.000 30.70758 6 HIS B CA 1
ATOM 2349 C C . HIS B 1 6 ? 17.57640 -16.95857 12.60164 1.000 30.11282 6 HIS B C 1
ATOM 2350 O O . HIS B 1 6 ? 16.93967 -16.10228 11.97282 1.000 31.37808 6 HIS B O 1
ATOM 2357 N N . PRO B 1 7 ? 17.25041 -18.25369 12.56829 1.000 29.78421 7 PRO B N 1
ATOM 2358 C CA . PRO B 1 7 ? 16.08619 -18.69225 11.78385 1.000 32.64942 7 PRO B CA 1
ATOM 2359 C C . PRO B 1 7 ? 14.79131 -18.01820 12.19071 1.000 33.62869 7 PRO B C 1
ATOM 2360 O O . PRO B 1 7 ? 13.92721 -17.80109 11.33458 1.000 32.17635 7 PRO B O 1
ATOM 2364 N N . THR B 1 8 ? 14.62991 -17.66838 13.46852 1.000 27.47158 8 THR B N 1
ATOM 2365 C CA . THR B 1 8 ? 13.38635 -17.06821 13.93634 1.000 26.74518 8 THR B CA 1
ATOM 2366 C C . THR B 1 8 ? 13.23910 -15.60423 13.54837 1.000 24.42895 8 THR B C 1
ATOM 2367 O O . THR B 1 8 ? 12.15636 -15.03793 13.75289 1.000 28.37990 8 THR B O 1
ATOM 2371 N N . ILE B 1 9 ? 14.28884 -14.98353 13.01660 1.000 27.76664 9 ILE B N 1
ATOM 2372 C CA . ILE B 1 9 ? 14.31852 -13.55266 12.73601 1.000 26.17246 9 ILE B CA 1
ATOM 2373 C C . ILE B 1 9 ? 14.47532 -13.36686 11.23115 1.000 30.98054 9 ILE B C 1
ATOM 2374 O O . ILE B 1 9 ? 15.51338 -13.72432 10.65403 1.000 28.72624 9 ILE B O 1
ATOM 2379 N N . VAL B 1 10 ? 13.44828 -12.80534 10.59799 1.000 29.78106 10 VAL B N 1
ATOM 2380 C CA . VAL B 1 10 ? 13.44072 -12.53666 9.16380 1.000 31.01698 10 VAL B CA 1
ATOM 2381 C C . VAL B 1 10 ? 12.94781 -11.11451 8.94978 1.000 31.36117 10 VAL B C 1
ATOM 2382 O O . VAL B 1 10 ? 11.95186 -10.70491 9.55960 1.000 29.90328 10 VAL B O 1
ATOM 2386 N N . ASP B 1 11 ? 13.63797 -10.37024 8.07952 1.000 32.79035 11 ASP B N 1
ATOM 2387 C CA . ASP B 1 11 ? 13.26037 -8.99618 7.73516 1.000 32.06003 11 ASP B CA 1
ATOM 2388 C C . ASP B 1 11 ? 13.04678 -8.15252 8.99118 1.000 31.25293 11 ASP B C 1
ATOM 2389 O O . ASP B 1 11 ? 12.11099 -7.35329 9.07879 1.000 26.02514 11 ASP B O 1
ATOM 2394 N N . GLY B 1 12 ? 13.91740 -8.35240 9.98248 1.000 27.44640 12 GLY B N 1
ATOM 2395 C CA . GLY B 1 12 ? 13.94578 -7.51250 11.15902 1.000 24.83258 12 GLY B CA 1
ATOM 2396 C C . GLY B 1 12 ? 12.89338 -7.80421 12.20660 1.000 24.95621 12 GLY B C 1
ATOM 2397 O O . GLY B 1 12 ? 12.72946 -6.99634 13.12986 1.000 23.92155 12 GLY B O 1
ATOM 2398 N N . TRP B 1 13 ? 12.18487 -8.92864 12.11143 1.000 22.82378 13 TRP B N 1
ATOM 2399 C CA . TRP B 1 13 ? 11.15179 -9.27134 13.08205 1.000 24.97067 13 TRP B CA 1
ATOM 2400 C C . TRP B 1 13 ? 11.36075 -10.69312 13.56968 1.000 28.25033 13 TRP B C 1
ATOM 2401 O O . TRP B 1 13 ? 11.54992 -11.61044 12.76375 1.000 28.73704 13 TRP B O 1
ATOM 2412 N N . PHE B 1 14 ? 11.32110 -10.86723 14.88674 1.000 22.06252 14 PHE B N 1
ATOM 2413 C CA . PHE B 1 14 ? 11.33176 -12.19149 15.48458 1.000 19.15929 14 PHE B CA 1
ATOM 2414 C C . PHE B 1 14 ? 9.92681 -12.76402 15.47091 1.000 20.98775 14 PHE B C 1
ATOM 2415 O O . PHE B 1 14 ? 8.96335 -12.07255 15.80229 1.000 21.19758 14 PHE B O 1
ATOM 2423 N N . ARG B 1 15 ? 9.81010 -14.03841 15.11492 1.000 20.09625 15 ARG B N 1
ATOM 2424 C CA . ARG B 1 15 ? 8.52249 -14.71310 15.11675 1.000 24.68651 15 ARG B CA 1
ATOM 2425 C C . ARG B 1 15 ? 8.65972 -16.00535 15.89935 1.000 24.49759 15 ARG B C 1
ATOM 2426 O O . ARG B 1 15 ? 9.59588 -16.78144 15.67402 1.000 25.04050 15 ARG B O 1
ATOM 2434 N N . GLU B 1 16 ? 7.73915 -16.22832 16.81645 1.000 23.70004 16 GLU B N 1
ATOM 2435 C CA . GLU B 1 16 ? 7.64896 -17.49352 17.53182 1.000 35.18491 16 GLU B CA 1
ATOM 2436 C C . GLU B 1 16 ? 6.36038 -18.19752 17.13323 1.000 26.86173 16 GLU B C 1
ATOM 2437 O O . GLU B 1 16 ? 5.25753 -17.67712 17.34294 1.000 31.04913 16 GLU B O 1
ATOM 2443 N N . ILE B 1 17 ? 6.50795 -19.37215 16.54828 1.000 30.65249 17 ILE B N 1
ATOM 2444 C CA . ILE B 1 17 ? 5.40431 -20.11066 15.96528 1.000 28.43645 17 ILE B CA 1
ATOM 2445 C C . ILE B 1 17 ? 5.44178 -21.50981 16.54935 1.000 31.04202 17 ILE B C 1
ATOM 2446 O O . ILE B 1 17 ? 6.52132 -22.04728 16.81749 1.000 32.69076 17 ILE B O 1
ATOM 2451 N N . SER B 1 18 ? 4.26625 -22.07922 16.79119 1.000 24.17804 18 SER B N 1
ATOM 2452 C CA . SER B 1 18 ? 4.17485 -23.47570 17.20498 1.000 22.33690 18 SER B CA 1
ATOM 2453 C C . SER B 1 18 ? 2.80801 -23.99390 16.79550 1.000 25.25060 18 SER B C 1
ATOM 2454 O O . SER B 1 18 ? 1.79114 -23.56136 17.34839 1.000 25.35472 18 SER B O 1
ATOM 2457 N N . ASP B 1 19 ? 2.78907 -24.92033 15.83459 1.000 29.20017 19 ASP B N 1
ATOM 2458 C CA . ASP B 1 19 ? 1.53888 -25.55323 15.42927 1.000 29.74576 19 ASP B CA 1
ATOM 2459 C C . ASP B 1 19 ? 0.89735 -26.34081 16.55839 1.000 34.26913 19 ASP B C 1
ATOM 2460 O O . ASP B 1 19 ? -0.31806 -26.56269 16.53400 1.000 33.39493 19 ASP B O 1
ATOM 2465 N N . THR B 1 20 ? 1.67766 -26.76738 17.54821 1.000 27.33484 20 THR B N 1
ATOM 2466 C CA . THR B 1 20 ? 1.10718 -27.50325 18.67147 1.000 32.33364 20 THR B CA 1
ATOM 2467 C C . THR B 1 20 ? 0.76887 -26.58945 19.84231 1.000 29.41098 20 THR B C 1
ATOM 2468 O O . THR B 1 20 ? -0.31296 -26.70559 20.42622 1.000 35.63901 20 THR B O 1
ATOM 2472 N N . MET B 1 21 ? 1.68221 -25.68313 20.20139 1.000 23.35158 21 MET B N 1
ATOM 2473 C CA . MET B 1 21 ? 1.47425 -24.86211 21.39075 1.000 28.49764 21 MET B CA 1
ATOM 2474 C C . MET B 1 21 ? 0.38921 -23.80912 21.16082 1.000 29.99284 21 MET B C 1
ATOM 2475 O O . MET B 1 21 ? -0.47624 -23.59509 22.02016 1.000 24.80863 21 MET B O 1
ATOM 2480 N N . TRP B 1 22 ? 0.42652 -23.12524 20.01411 1.000 24.04875 22 TRP B N 1
ATOM 2481 C CA . TRP B 1 22 ? -0.50999 -22.03902 19.71121 1.000 25.39001 22 TRP B CA 1
ATOM 2482 C C . TRP B 1 22 ? -0.94311 -22.16158 18.26242 1.000 20.68591 22 TRP B C 1
ATOM 2483 O O . TRP B 1 22 ? -0.54457 -21.36188 17.41133 1.000 20.44573 22 TRP B O 1
ATOM 2494 N N . PRO B 1 23 ? -1.77468 -23.15468 17.94843 1.000 24.57085 23 PRO B N 1
ATOM 2495 C CA . PRO B 1 23 ? -2.15547 -23.40115 16.55288 1.000 23.56493 23 PRO B CA 1
ATOM 2496 C C . PRO B 1 23 ? -2.77594 -22.16807 15.90125 1.000 21.50072 23 PRO B C 1
ATOM 2497 O O . PRO B 1 23 ? -3.73812 -21.59300 16.41371 1.000 24.73286 23 PRO B O 1
ATOM 2501 N N . GLY B 1 24 ? -2.21599 -21.76656 14.76313 1.000 23.17042 24 GLY B N 1
ATOM 2502 C CA . GLY B 1 24 ? -2.82306 -20.73827 13.94001 1.000 20.80397 24 GLY B CA 1
ATOM 2503 C C . GLY B 1 24 ? -2.63844 -19.31435 14.40360 1.000 20.68723 24 GLY B C 1
ATOM 2504 O O . GLY B 1 24 ? -3.31897 -18.42008 13.88423 1.000 21.20139 24 GLY B O 1
ATOM 2505 N N . GLN B 1 25 ? -1.75570 -19.06676 15.37146 1.000 17.86863 25 GLN B N 1
ATOM 2506 C CA . GLN B 1 25 ? -1.43975 -17.70609 15.76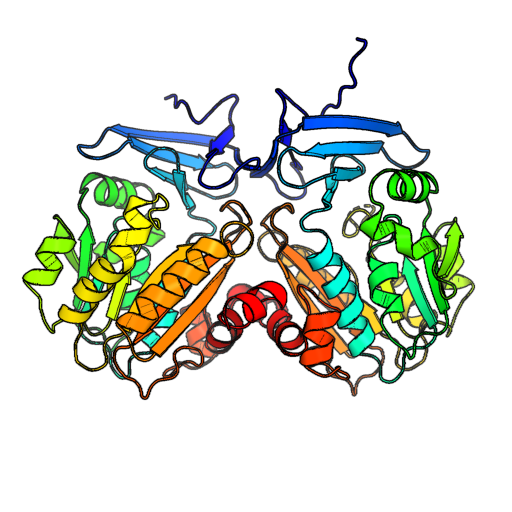974 1.000 17.39793 25 GLN B CA 1
ATOM 2507 C C . GLN B 1 25 ? 0.02043 -17.64037 16.18873 1.000 19.74961 25 GLN B C 1
ATOM 2508 O O . GLN B 1 25 ? 0.62349 -18.64279 16.57243 1.000 20.61282 25 GLN B O 1
ATOM 2514 N N . ALA B 1 26 ? 0.58491 -16.44165 16.12518 1.000 20.60250 26 ALA B N 1
ATOM 2515 C CA . ALA B 1 26 ? 1.97071 -16.24683 16.52165 1.000 20.30821 26 ALA B CA 1
ATOM 2516 C C . ALA B 1 26 ? 2.11785 -14.88083 17.16570 1.000 22.23661 26 ALA B C 1
ATOM 2517 O O . ALA B 1 26 ? 1.21608 -14.04310 17.12537 1.000 24.22916 26 ALA B O 1
ATOM 2519 N N . MET B 1 27 ? 3.26788 -14.67170 17.78491 1.000 24.47277 27 MET B N 1
ATOM 2520 C CA . MET B 1 27 ? 3.65440 -13.37823 18.31770 1.000 23.86052 27 MET B CA 1
ATOM 2521 C C . MET B 1 27 ? 4.90406 -12.94900 17.57939 1.000 20.63838 27 MET B C 1
ATOM 2522 O O . MET B 1 27 ? 5.79894 -13.76701 17.34199 1.000 26.71697 27 MET B O 1
ATOM 2527 N N . THR B 1 28 ? 4.95913 -11.68360 17.17923 1.000 21.16029 28 THR B N 1
ATOM 2528 C CA . THR B 1 28 ? 6.15068 -11.17725 16.51367 1.000 18.67533 28 THR B CA 1
ATOM 2529 C C . THR B 1 28 ? 6.61654 -9.90747 17.19956 1.000 16.70341 28 THR B C 1
ATOM 2530 O O . THR B 1 28 ? 5.81678 -9.12465 17.72309 1.000 20.62416 28 THR B O 1
ATOM 2534 N N . LEU B 1 29 ? 7.93176 -9.73851 17.23117 1.000 16.51085 29 LEU B N 1
ATOM 2535 C CA . LEU B 1 29 ? 8.55829 -8.62049 17.91106 1.000 17.78414 29 LEU B CA 1
ATOM 2536 C C . LEU B 1 29 ? 9.60840 -8.02450 16.99607 1.000 18.43680 29 LEU B C 1
ATOM 2537 O O . LEU B 1 29 ? 10.38221 -8.75479 16.37183 1.000 16.89408 29 LEU B O 1
ATOM 2542 N N . ARG B 1 30 ? 9.63302 -6.70133 16.92212 1.000 18.42526 30 ARG B N 1
ATOM 2543 C CA . ARG B 1 30 ? 10.58547 -6.02677 16.05387 1.000 21.29763 30 ARG B CA 1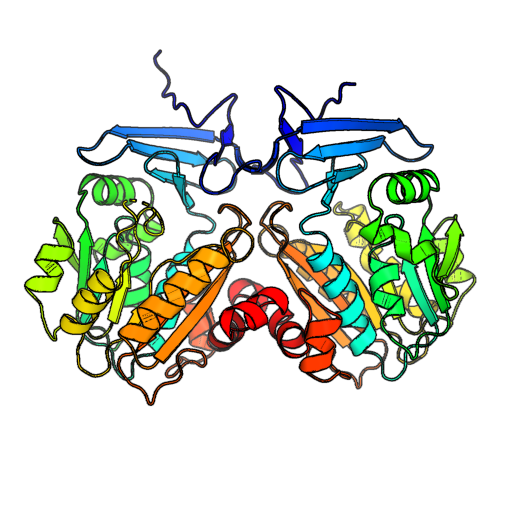
ATOM 2544 C C . ARG B 1 30 ? 11.96431 -6.04775 16.69953 1.000 18.97230 30 ARG B C 1
ATOM 2545 O O . ARG B 1 30 ? 12.11149 -5.72113 17.88336 1.000 17.35962 30 ARG B O 1
ATOM 2553 N N . VAL B 1 31 ? 12.96995 -6.43010 15.91436 1.000 17.05085 31 VAL B N 1
ATOM 2554 C CA . VAL B 1 31 ? 14.32992 -6.65822 16.39358 1.000 17.51701 31 VAL B CA 1
ATOM 2555 C C . VAL B 1 31 ? 15.18600 -5.44104 16.08160 1.000 24.47231 31 VAL B C 1
ATOM 2556 O O . VAL B 1 31 ? 15.31774 -5.04768 14.91555 1.000 23.04665 31 VAL B O 1
ATOM 2560 N N . GLU B 1 32 ? 15.79480 -4.85726 17.11402 1.000 18.84601 32 GLU B N 1
ATOM 2561 C CA . GLU B 1 32 ? 16.79761 -3.82619 16.86921 1.000 22.03390 32 GLU B CA 1
ATOM 2562 C C . GLU B 1 32 ? 18.14442 -4.44555 16.51762 1.000 30.05309 32 GLU B C 1
ATOM 2563 O O . GLU B 1 32 ? 18.80066 -4.01671 15.55944 1.000 25.24650 32 GLU B O 1
ATOM 2569 N N . LYS B 1 33 ? 18.56615 -5.46494 17.26824 1.000 25.87608 33 LYS B N 1
ATOM 2570 C CA . LYS B 1 33 ? 19.87014 -6.07420 17.05288 1.000 25.04493 33 LYS B CA 1
ATOM 2571 C C . LYS B 1 33 ? 19.92513 -7.41940 17.76020 1.000 23.75437 33 LYS B C 1
ATOM 2572 O O . LYS B 1 33 ? 19.48174 -7.53273 18.90307 1.000 24.57584 33 LYS B O 1
ATOM 2578 N N . ILE B 1 34 ? 20.47527 -8.42559 17.08462 1.000 21.07824 34 ILE B N 1
ATOM 2579 C CA . ILE B 1 34 ? 20.78271 -9.69722 17.73405 1.000 22.32694 34 ILE B CA 1
ATOM 2580 C C . ILE B 1 34 ? 22.05886 -9.53401 18.54505 1.000 24.67176 34 ILE B C 1
ATOM 2581 O O . ILE B 1 34 ? 23.09203 -9.08934 18.02351 1.000 25.08679 34 ILE B O 1
ATOM 2586 N N . LEU B 1 35 ? 22.00167 -9.91757 19.81772 1.000 19.09034 35 LEU B N 1
ATOM 2587 C CA . LEU B 1 35 ? 23.11680 -9.73056 20.73450 1.000 21.23695 35 LEU B CA 1
ATOM 2588 C C . LEU B 1 35 ? 23.92228 -10.99683 20.96872 1.000 24.44963 35 LEU B C 1
ATOM 2589 O O . LEU B 1 35 ? 25.11966 -10.90635 21.24909 1.000 22.06732 35 LEU B O 1
ATOM 2594 N N . HIS B 1 36 ? 23.30567 -12.17153 20.85336 1.000 22.01692 36 HIS B N 1
ATOM 2595 C CA . HIS B 1 36 ? 23.98220 -13.38855 21.26993 1.000 21.35282 36 HIS B CA 1
ATOM 2596 C C . HIS B 1 36 ? 23.23244 -14.59343 20.73254 1.000 21.19568 36 HIS B C 1
ATOM 2597 O O . HIS B 1 36 ? 22.00040 -14.63656 20.76894 1.000 19.17904 36 HIS B O 1
ATOM 2604 N N . HIS B 1 37 ? 23.97974 -15.56380 20.22954 1.000 19.87941 37 HIS B N 1
ATOM 2605 C CA . HIS B 1 37 ? 23.39343 -16.83135 19.82374 1.000 18.73334 37 HIS B CA 1
ATOM 2606 C C . HIS B 1 37 ? 24.42171 -17.92145 20.05683 1.000 25.82139 37 HIS B C 1
ATOM 2607 O O . HIS B 1 37 ? 25.56218 -17.80688 19.60031 1.000 23.73206 37 HIS B O 1
ATOM 2614 N N . GLU B 1 38 ? 24.02519 -18.95881 20.78604 1.000 22.92674 38 GLU B N 1
ATOM 2615 C CA . GLU B 1 38 ? 24.89673 -20.09837 21.01203 1.000 24.32243 38 GLU B CA 1
ATOM 2616 C C . GLU B 1 38 ? 24.03195 -21.33473 21.16289 1.000 24.78266 38 GLU B C 1
ATOM 2617 O O . GLU B 1 38 ? 22.85653 -21.25093 21.53064 1.000 24.86053 38 GLU B O 1
ATOM 2623 N N . LYS B 1 39 ? 24.61659 -22.47788 20.84659 1.000 23.42772 39 LYS B N 1
ATOM 2624 C CA . LYS B 1 39 ? 24.01287 -23.76697 21.13275 1.000 23.32317 39 LYS B CA 1
ATOM 2625 C C . LYS B 1 39 ? 24.70329 -24.29075 22.38026 1.000 24.32923 39 LYS B C 1
ATOM 2626 O O . LYS B 1 39 ? 25.89112 -24.62666 22.34209 1.000 23.03743 39 LYS B O 1
ATOM 2632 N N . SER B 1 40 ? 23.97552 -24.32362 23.49018 1.000 21.31665 40 SER B N 1
ATOM 2633 C CA . SER B 1 40 ? 24.51742 -24.85298 24.73264 1.000 23.25844 40 SER B CA 1
ATOM 2634 C C . SER B 1 40 ? 24.54791 -26.37733 24.63976 1.000 24.11921 40 SER B C 1
ATOM 2635 O O . SER B 1 40 ? 24.21457 -26.96557 23.60995 1.000 24.12145 40 SER B O 1
ATOM 2638 N N . LYS B 1 41 ? 24.92578 -27.04473 25.72939 1.000 23.33581 41 LYS B N 1
ATOM 2639 C CA . LYS B 1 41 ? 24.84934 -28.49873 25.74750 1.000 25.88532 41 LYS B CA 1
ATOM 2640 C C . LYS B 1 41 ? 23.41251 -29.00866 25.69666 1.000 27.09125 41 LYS B C 1
ATOM 2641 O O . LYS B 1 41 ? 23.20344 -30.18902 25.40068 1.000 27.40149 41 LYS B O 1
ATOM 2647 N N . TYR B 1 42 ? 22.42571 -28.14825 25.93968 1.000 21.92140 42 TYR B N 1
ATOM 2648 C CA . TYR B 1 42 ? 21.03430 -28.55983 26.06984 1.000 23.06592 42 TYR B CA 1
ATOM 2649 C C . TYR B 1 42 ? 20.08404 -27.91552 25.07389 1.000 26.99285 42 TYR B C 1
ATOM 2650 O O . TYR B 1 42 ? 19.07146 -28.53383 24.73370 1.000 27.24590 42 TYR B O 1
ATOM 2659 N N . GLN B 1 43 ? 20.35323 -26.69707 24.61077 1.000 21.55811 43 GLN B N 1
ATOM 2660 C CA . GLN B 1 43 ? 19.32777 -25.98438 23.86433 1.000 24.10325 43 GLN B CA 1
ATOM 2661 C C . GLN B 1 43 ? 19.93784 -24.82941 23.08755 1.000 21.74681 43 GLN B C 1
ATOM 2662 O O . GLN B 1 43 ? 21.08024 -24.41620 23.31483 1.000 21.41960 43 GLN B O 1
ATOM 2668 N N . ASP B 1 44 ? 19.13319 -24.30414 22.17330 1.000 18.25439 44 ASP B N 1
ATOM 2669 C CA . ASP B 1 44 ? 19.47935 -23.10464 21.42498 1.000 22.44639 44 ASP B CA 1
ATOM 2670 C C . ASP B 1 44 ? 19.22483 -21.87327 22.28291 1.000 21.47100 44 ASP B C 1
ATOM 2671 O O . ASP B 1 44 ? 18.14886 -21.73775 22.87445 1.000 19.42222 44 ASP B O 1
ATOM 2676 N N . VAL B 1 45 ? 20.20996 -20.97872 22.35545 1.000 17.95059 45 VAL B N 1
ATOM 2677 C CA . VAL B 1 45 ? 20.14599 -19.80851 23.22718 1.000 18.82844 45 VAL B CA 1
ATOM 2678 C C . VAL B 1 45 ? 20.29575 -18.56107 22.37019 1.000 21.80379 45 VAL B C 1
ATOM 2679 O O . VAL B 1 45 ? 21.35012 -18.34940 21.75082 1.000 19.89729 45 VAL B O 1
ATOM 2683 N N . LEU B 1 46 ? 19.24860 -17.73379 22.34040 1.000 16.91631 46 LEU B N 1
ATOM 2684 C CA . LEU B 1 46 ? 19.22032 -16.51888 21.53223 1.000 17.02452 46 LEU B CA 1
ATOM 2685 C C . LEU B 1 46 ? 18.85315 -15.32969 22.40549 1.000 18.03774 46 LEU B C 1
ATOM 2686 O O . LEU B 1 46 ? 17.87203 -15.38633 23.15224 1.000 18.27079 46 LEU B O 1
ATOM 2691 N N . VAL B 1 47 ? 19.62335 -14.25193 22.30822 1.000 15.75737 47 VAL B N 1
ATOM 2692 C CA . VAL B 1 47 ? 19.26480 -12.97880 22.92818 1.000 16.40534 47 VAL B CA 1
ATOM 2693 C C . VAL B 1 47 ? 19.25406 -11.91219 21.84568 1.000 20.61050 47 VAL B C 1
ATOM 2694 O O . VAL B 1 47 ? 20.22098 -11.78127 21.08528 1.000 19.72718 47 VAL B O 1
ATOM 2698 N N . PHE B 1 48 ? 18.17594 -11.14672 21.77399 1.000 19.62412 48 PHE B N 1
ATOM 2699 C CA . PHE B 1 48 ? 18.17639 -9.98264 20.90889 1.000 19.20977 48 PHE B CA 1
ATOM 2700 C C . PHE B 1 48 ? 17.63839 -8.78410 21.66653 1.000 19.13235 48 PHE B C 1
ATOM 2701 O O . PHE B 1 48 ? 16.85943 -8.92052 22.61434 1.000 20.30068 48 PHE B O 1
ATOM 2709 N N . LYS B 1 49 ? 18.12131 -7.61010 21.27996 1.000 18.68666 49 LYS B N 1
ATOM 2710 C CA . LYS B 1 49 ? 17.52759 -6.36219 21.72358 1.000 20.07950 49 LYS B CA 1
ATOM 2711 C C . LYS B 1 49 ? 16.34207 -6.05070 20.82057 1.000 20.38558 49 LYS B C 1
ATOM 2712 O O . LYS B 1 49 ? 16.51077 -5.87569 19.60647 1.000 19.47536 49 LYS B O 1
ATOM 2718 N N . SER B 1 50 ? 15.14119 -6.03388 21.39736 1.000 19.71264 50 SER B N 1
ATOM 2719 C CA . SER B 1 50 ? 13.96410 -5.62538 20.64998 1.000 16.73771 50 SER B CA 1
ATOM 2720 C C . SER B 1 50 ? 13.89165 -4.10098 20.61330 1.000 17.20309 50 SER B C 1
ATOM 2721 O O . SER B 1 50 ? 14.51156 -3.41038 21.42443 1.000 18.37293 50 SER B O 1
ATOM 2724 N N . THR B 1 51 ? 13.13375 -3.56792 19.65032 1.000 17.56512 51 THR B N 1
ATOM 2725 C CA . THR B 1 51 ? 13.02872 -2.11279 19.57097 1.000 18.70096 51 THR B CA 1
ATOM 2726 C C . THR B 1 51 ? 12.15514 -1.54072 20.68093 1.000 19.45724 51 THR B C 1
ATOM 2727 O O . THR B 1 51 ? 12.35322 -0.39339 21.08970 1.000 18.68013 51 THR B O 1
ATOM 2731 N N . ASP B 1 52 ? 11.18951 -2.30722 21.19325 1.000 16.57284 52 ASP B N 1
ATOM 2732 C CA . ASP B 1 52 ? 10.22687 -1.73208 22.12157 1.000 15.13775 52 ASP B CA 1
ATOM 2733 C C . ASP B 1 52 ? 10.03680 -2.49321 23.43025 1.000 18.85503 52 ASP B C 1
ATOM 2734 O O . ASP B 1 52 ? 9.36086 -1.97110 24.31837 1.000 17.44578 52 ASP B O 1
ATOM 2739 N N . TYR B 1 53 ? 10.62526 -3.67810 23.59907 1.000 16.70748 53 TYR B N 1
ATOM 2740 C CA . TYR B 1 53 ? 10.42497 -4.44639 24.82470 1.000 15.19161 53 TYR B CA 1
ATOM 2741 C C . TYR B 1 53 ? 11.74821 -4.80194 25.50176 1.000 20.02241 53 TYR B C 1
ATOM 2742 O O . TYR B 1 53 ? 11.78586 -5.71369 26.33829 1.000 18.32801 53 TYR B O 1
ATOM 2751 N N . GLY B 1 54 ? 12.82856 -4.08239 25.18423 1.000 15.14645 54 GLY B N 1
ATOM 2752 C CA . GLY B 1 54 ? 14.12373 -4.34678 25.81093 1.000 16.52715 54 GLY B CA 1
ATOM 2753 C C . GLY B 1 54 ? 14.73111 -5.64184 25.28322 1.000 17.47338 54 GLY B C 1
ATOM 2754 O O . GLY B 1 54 ? 14.37179 -6.13741 24.21635 1.000 18.10781 54 GLY B O 1
ATOM 2755 N N . ASN B 1 55 ? 15.67287 -6.19484 26.04737 1.000 15.05166 55 ASN B N 1
ATOM 2756 C CA . ASN B 1 55 ? 16.29349 -7.44505 25.62341 1.000 16.07550 55 ASN B CA 1
ATOM 2757 C C . ASN B 1 55 ? 15.32438 -8.61481 25.77466 1.000 17.73040 55 ASN B C 1
ATOM 2758 O O . ASN B 1 55 ? 14.47349 -8.63208 26.66627 1.000 16.65504 55 ASN B O 1
ATOM 2763 N N . VAL B 1 56 ? 15.48636 -9.61603 24.90898 1.000 13.83863 56 VAL B N 1
ATOM 2764 C CA . VAL B 1 56 ? 14.59168 -10.76713 24.83393 1.000 16.03560 56 VAL B CA 1
ATOM 2765 C C . VAL B 1 56 ? 15.44113 -12.02938 24.86287 1.000 17.03269 56 VAL B C 1
ATOM 2766 O O . VAL B 1 56 ? 16.39409 -12.16279 24.08732 1.000 16.57752 56 VAL B O 1
ATOM 2770 N N . LEU B 1 57 ? 15.11997 -12.93415 25.77989 1.000 15.03209 57 LEU B N 1
ATOM 2771 C CA . LEU B 1 57 ? 15.75176 -14.24484 25.85608 1.000 14.04577 57 LEU B CA 1
ATOM 2772 C C . LEU B 1 57 ? 14.85221 -15.29500 25.20784 1.000 19.07915 57 LEU B C 1
ATOM 2773 O O . LEU B 1 57 ? 13.68164 -15.42464 25.57689 1.000 15.34194 57 LEU B O 1
ATOM 2778 N N . VAL B 1 58 ? 15.40478 -16.04322 24.25119 1.000 14.19218 58 VAL B N 1
ATOM 2779 C CA . VAL B 1 58 ? 14.67776 -17.04078 23.46415 1.000 17.57175 58 VAL B CA 1
ATOM 2780 C C . VAL B 1 58 ? 15.39737 -18.37804 23.60072 1.000 19.59022 58 VAL B C 1
ATOM 2781 O O . VAL B 1 58 ? 16.58195 -18.48008 23.25915 1.000 19.33311 58 VAL B O 1
ATOM 2785 N N . LEU B 1 59 ? 14.68413 -19.40526 24.07075 1.000 16.40325 59 LEU B N 1
ATOM 2786 C CA . LEU B 1 59 ? 15.25179 -20.73574 24.29071 1.000 19.66147 59 LEU B CA 1
ATOM 2787 C C . LEU B 1 59 ? 14.52337 -21.74564 23.41272 1.000 24.41337 59 LEU B C 1
ATOM 2788 O O . LEU B 1 59 ? 13.29838 -21.89295 23.51484 1.000 20.08293 59 LEU B O 1
ATOM 2793 N N . ASP B 1 60 ? 15.27572 -22.44807 22.56439 1.000 22.74644 60 ASP B N 1
ATOM 2794 C CA . ASP B 1 60 ? 14.69844 -23.36074 21.57311 1.000 22.55982 60 ASP B CA 1
ATOM 2795 C C . ASP B 1 60 ? 13.54418 -22.68922 20.82056 1.000 23.48373 60 ASP B C 1
ATOM 2796 O O . ASP B 1 60 ? 12.46051 -23.25222 20.66323 1.000 23.73332 60 ASP B O 1
ATOM 2801 N N . ASN B 1 61 ? 13.77960 -21.44569 20.39397 1.000 20.01005 61 ASN B N 1
ATOM 2802 C CA . ASN B 1 61 ? 12.89724 -20.64618 19.54461 1.000 20.97498 61 ASN B CA 1
ATOM 2803 C C . ASN B 1 61 ? 11.63217 -20.15788 20.24030 1.000 23.33409 61 ASN B C 1
ATOM 2804 O O . ASN B 1 61 ? 10.76025 -19.58940 19.57192 1.000 22.98408 61 ASN B O 1
ATOM 2809 N N . ALA B 1 62 ? 11.49989 -20.34275 21.55256 1.000 21.25307 62 ALA B N 1
ATOM 2810 C CA . ALA B 1 62 ? 10.36094 -19.81812 22.30129 1.000 20.12746 62 ALA B CA 1
ATOM 2811 C C . ALA B 1 62 ? 10.81927 -18.68473 23.21270 1.000 20.91814 62 ALA B C 1
ATOM 2812 O O . ALA B 1 62 ? 11.81935 -18.81972 23.92328 1.000 20.05848 62 ALA B O 1
ATOM 2814 N N . ILE B 1 63 ? 10.08722 -17.56945 23.19536 1.000 17.78244 63 ILE B N 1
ATOM 2815 C CA . ILE B 1 63 ? 10.43401 -16.45893 24.07052 1.000 20.29262 63 ILE B CA 1
ATOM 2816 C C . ILE B 1 63 ? 10.31999 -16.91298 25.51521 1.000 20.55922 63 ILE B C 1
ATOM 2817 O O . ILE B 1 63 ? 9.33971 -17.55550 25.91675 1.000 20.40526 63 ILE B O 1
ATOM 2822 N N . GLN B 1 64 ? 11.33375 -16.59624 26.30635 1.000 17.03931 64 GLN B N 1
ATOM 2823 C CA . GLN B 1 64 ? 11.26623 -16.85050 27.73439 1.000 20.02716 64 GLN B CA 1
ATOM 2824 C C . GLN B 1 64 ? 10.88658 -15.59985 28.50752 1.000 20.31677 64 GLN B C 1
ATOM 2825 O O . GLN B 1 64 ? 9.95726 -15.62980 29.31969 1.000 24.25987 64 GLN B O 1
ATOM 2831 N N . VAL B 1 65 ? 11.57091 -14.48345 28.24927 1.000 17.72884 65 VAL B N 1
ATOM 2832 C CA . VAL B 1 65 ? 11.25144 -13.22087 28.90341 1.000 17.29189 65 VAL B CA 1
ATOM 2833 C C . VAL B 1 65 ? 11.60831 -12.08844 27.95726 1.000 18.34439 65 VAL B C 1
ATOM 2834 O O . VAL B 1 65 ? 12.45291 -12.23545 27.06741 1.000 16.23907 65 VAL B O 1
ATOM 2838 N N . THR B 1 66 ? 10.95000 -10.94823 28.15900 1.000 16.52053 66 THR B N 1
ATOM 2839 C CA . THR B 1 66 ? 11.44134 -9.65786 27.70260 1.000 16.48687 66 THR B CA 1
ATOM 2840 C C . THR B 1 66 ? 11.62454 -8.77303 28.92513 1.000 17.63141 66 THR B C 1
ATOM 2841 O O . THR B 1 66 ? 10.89956 -8.90401 29.91648 1.000 15.48089 66 THR B O 1
ATOM 2845 N N . GLU B 1 67 ? 12.60448 -7.86786 28.85856 1.000 13.31352 67 GLU B N 1
ATOM 2846 C CA . GLU B 1 67 ? 12.86807 -7.01607 30.00921 1.000 11.95098 67 GLU B CA 1
ATOM 2847 C C . GLU B 1 67 ? 11.66381 -6.15215 30.35509 1.000 16.97310 67 GLU B C 1
ATOM 2848 O O . GLU B 1 67 ? 11.46942 -5.79812 31.52082 1.000 16.09454 67 GLU B O 1
ATOM 2854 N N . ARG B 1 68 ? 10.84337 -5.80839 29.36133 1.000 13.95181 68 ARG B N 1
ATOM 2855 C CA . ARG B 1 68 ? 9.76962 -4.85250 29.60694 1.000 15.21493 68 ARG B CA 1
ATOM 2856 C C . ARG B 1 68 ? 8.65022 -5.45347 30.45149 1.000 14.11929 68 ARG B C 1
ATOM 2857 O O . ARG B 1 68 ? 8.13111 -4.78972 31.35348 1.000 16.61850 68 ARG B O 1
ATOM 2865 N N . ASP B 1 69 ? 8.25809 -6.69533 30.17728 1.000 14.63594 69 ASP B N 1
ATOM 2866 C CA . ASP B 1 69 ? 7.08382 -7.27339 30.82805 1.000 16.87307 69 ASP B CA 1
ATOM 2867 C C . ASP B 1 69 ? 7.38042 -8.50841 31.67495 1.000 13.40105 69 ASP B C 1
ATOM 2868 O O . ASP B 1 69 ? 6.42878 -9.14806 32.15635 1.000 15.17677 69 ASP B O 1
ATOM 2873 N N . GLU B 1 70 ? 8.65537 -8.85907 31.89546 1.000 12.67316 70 GLU B N 1
ATOM 2874 C CA . GLU B 1 70 ? 8.93898 -10.09318 32.63605 1.000 12.82834 70 GLU B CA 1
ATOM 2875 C C . GLU B 1 70 ? 8.35844 -10.06447 34.04284 1.000 14.26594 70 GLU B C 1
ATOM 2876 O O . GLU B 1 70 ? 8.06666 -11.13013 34.61167 1.000 14.27733 70 GLU B O 1
ATOM 2882 N N . PHE B 1 71 ? 8.19318 -8.86890 34.62615 1.000 15.48106 71 PHE B N 1
ATOM 2883 C CA . PHE B 1 71 ? 7.83880 -8.79083 36.04012 1.000 12.97079 71 PHE B CA 1
ATOM 2884 C C . PHE B 1 71 ? 6.48785 -9.42727 36.33461 1.000 13.68158 71 PHE B C 1
ATOM 2885 O O . PHE B 1 71 ? 6.26966 -9.90731 37.44855 1.000 13.83585 71 PHE B O 1
ATOM 2893 N N . SER B 1 72 ? 5.56477 -9.43171 35.37169 1.000 12.94752 72 SER B N 1
ATOM 2894 C CA . SER B 1 72 ? 4.24612 -10.00934 35.63424 1.000 11.87457 72 SER B CA 1
ATOM 2895 C C . SER B 1 72 ? 4.35419 -11.48607 35.99502 1.000 12.09942 72 SER B C 1
ATOM 2896 O O . SER B 1 72 ? 3.84878 -11.92762 37.03823 1.000 14.34314 72 SER B O 1
ATOM 2899 N N . TYR B 1 73 ? 5.00418 -12.26764 35.13377 1.000 13.07316 73 TYR B N 1
ATOM 2900 C CA . TYR B 1 73 ? 5.17940 -13.69114 35.38956 1.000 14.15482 73 TYR B CA 1
ATOM 2901 C C . TYR B 1 73 ? 5.97497 -13.92993 36.66608 1.000 14.79877 73 TYR B C 1
ATOM 2902 O O . TYR B 1 73 ? 5.55275 -14.70566 37.52690 1.000 13.99671 73 TYR B O 1
ATOM 2911 N N . GLN B 1 74 ? 7.14834 -13.29646 36.79733 1.000 13.44576 74 GLN B N 1
ATOM 2912 C CA . GLN B 1 74 ? 7.97969 -13.58580 37.96702 1.000 13.41885 74 GLN B CA 1
ATOM 2913 C C . GLN B 1 74 ? 7.23616 -13.29252 39.25544 1.000 13.69482 74 GLN B C 1
ATOM 2914 O O . GLN B 1 74 ? 7.30643 -14.07357 40.21282 1.000 11.81857 74 GLN B O 1
ATOM 2920 N N . GLU B 1 75 ? 6.54146 -12.15602 39.31151 1.000 10.97131 75 GLU B N 1
ATOM 2921 C CA . GLU B 1 75 ? 5.87552 -11.78009 40.55080 1.000 11.34735 75 GLU B CA 1
ATOM 2922 C C . GLU B 1 75 ? 4.71750 -12.71336 40.86433 1.000 11.03443 75 GLU B C 1
ATOM 2923 O O . GLU B 1 75 ? 4.54310 -13.12693 42.01168 1.000 10.45208 75 GLU B O 1
ATOM 2929 N N . MET B 1 76 ? 3.90100 -13.03890 39.86782 1.000 11.37534 76 MET B N 1
ATOM 2930 C CA . MET B 1 76 ? 2.71102 -13.83540 40.15157 1.000 12.70784 76 MET B CA 1
ATOM 2931 C C . MET B 1 76 ? 3.07836 -15.27600 40.50543 1.000 11.20285 76 MET B C 1
ATOM 2932 O O . MET B 1 76 ? 2.57409 -15.82412 41.48765 1.000 12.18950 76 MET B O 1
ATOM 2937 N N . ILE B 1 77 ? 3.98010 -15.90178 39.74299 1.000 12.62029 77 ILE B N 1
ATOM 2938 C CA . ILE B 1 77 ? 4.33311 -17.28560 40.06591 1.000 12.70180 77 ILE B CA 1
ATOM 2939 C C . ILE B 1 77 ? 4.99859 -17.37898 41.43612 1.000 13.09824 77 ILE B C 1
ATOM 2940 O O . ILE B 1 77 ? 4.79287 -18.35793 42.16332 1.000 11.92215 77 ILE B O 1
ATOM 2945 N N . ALA B 1 78 ? 5.76840 -16.35862 41.83317 1.000 9.96655 78 ALA B N 1
ATOM 2946 C CA . ALA B 1 78 ? 6.45971 -16.41271 43.11825 1.000 11.16214 78 ALA B CA 1
ATOM 2947 C C . ALA B 1 78 ? 5.54097 -16.04742 44.28195 1.000 13.67074 78 ALA B C 1
ATOM 2948 O O . ALA B 1 78 ? 5.41288 -16.81280 45.24481 1.000 12.27618 78 ALA B O 1
ATOM 2950 N N . HIS B 1 79 ? 4.89876 -14.87658 44.22502 1.000 12.08842 79 HIS B N 1
ATOM 2951 C CA . HIS B 1 79 ? 4.22759 -14.39192 45.42463 1.000 11.67368 79 HIS B CA 1
ATOM 2952 C C . HIS B 1 79 ? 2.88987 -15.07738 45.66399 1.000 13.07562 79 HIS B C 1
ATOM 2953 O O . HIS B 1 79 ? 2.44880 -15.14058 46.81945 1.000 10.38225 79 HIS B O 1
ATOM 2960 N N . LEU B 1 80 ? 2.23381 -15.59436 44.61229 1.000 10.78115 80 LEU B N 1
ATOM 2961 C CA . LEU B 1 80 ? 1.06353 -16.44287 44.83873 1.000 12.59705 80 LEU B CA 1
ATOM 2962 C C . LEU B 1 80 ? 1.40917 -17.59191 45.77201 1.000 12.71580 80 LEU B C 1
ATOM 2963 O O . LEU B 1 80 ? 0.62510 -17.94117 46.66021 1.000 12.29458 80 LEU B O 1
ATOM 2968 N N . ALA B 1 81 ? 2.58509 -18.19291 45.58422 1.000 9.73346 81 ALA B N 1
ATOM 2969 C CA . ALA B 1 81 ? 2.98278 -19.32577 46.41913 1.000 11.93678 81 ALA B CA 1
ATOM 2970 C C . ALA B 1 81 ? 3.52813 -18.87409 47.77278 1.000 11.83923 81 ALA B C 1
ATOM 2971 O O . ALA B 1 81 ? 3.12435 -19.39441 48.82237 1.000 13.43564 81 ALA B O 1
ATOM 2973 N N . LEU B 1 82 ? 4.43422 -17.89393 47.77400 1.000 11.72617 82 LEU B N 1
ATOM 2974 C CA . LEU B 1 82 ? 5.07807 -17.48870 49.02258 1.000 11.62692 82 LEU B CA 1
ATOM 2975 C C . LEU B 1 82 ? 4.07130 -16.93087 50.01428 1.000 16.09258 82 LEU B C 1
ATOM 2976 O O . LEU B 1 82 ? 4.20106 -17.14932 51.22821 1.000 13.96747 82 LEU B O 1
ATOM 2981 N N . ASN B 1 83 ? 3.04662 -16.23494 49.53295 1.000 12.19562 83 ASN B N 1
ATOM 2982 C CA . ASN B 1 83 ? 2.06917 -15.67902 50.45670 1.000 11.79482 83 ASN B CA 1
ATOM 2983 C C . ASN B 1 83 ? 0.97515 -16.67608 50.82804 1.000 13.22536 83 ASN B C 1
ATOM 2984 O O . ASN B 1 83 ? 0.05349 -16.31920 51.57262 1.000 14.15362 83 ASN B O 1
ATOM 2989 N N . SER B 1 84 ? 1.08514 -17.91635 50.35599 1.000 11.65921 84 SER B N 1
ATOM 2990 C CA . SER B 1 84 ? 0.24178 -19.02675 50.77594 1.000 11.91425 84 SER B CA 1
ATOM 2991 C C . SER B 1 84 ? 0.93575 -19.92373 51.79244 1.000 13.85656 84 SER B C 1
ATOM 2992 O O . SER B 1 84 ? 0.37422 -20.95145 52.17446 1.000 14.39840 84 SER B O 1
ATOM 2995 N N . HIS B 1 85 ? 2.15318 -19.56824 52.22210 1.000 12.88644 85 HIS B N 1
ATOM 2996 C CA . HIS B 1 85 ? 2.82122 -20.30742 53.28975 1.000 13.71647 85 HIS B CA 1
ATOM 2997 C C . HIS B 1 85 ? 2.92885 -19.42985 54.52846 1.000 16.25441 85 HIS B C 1
ATOM 2998 O O . HIS B 1 85 ? 3.19522 -18.22686 54.39976 1.000 14.07360 85 HIS B O 1
ATOM 3005 N N . PRO B 1 86 ? 2.71331 -19.98216 55.73582 1.000 14.13639 86 PRO B N 1
ATOM 3006 C CA . PRO B 1 86 ? 2.72206 -19.13057 56.93662 1.000 11.87330 86 PRO B CA 1
ATOM 3007 C C . PRO B 1 86 ? 4.08151 -18.53963 57.27819 1.000 16.39778 86 PRO B C 1
ATOM 3008 O O . PRO B 1 86 ? 4.12004 -17.49381 57.93532 1.000 14.40443 86 PRO B O 1
ATOM 3012 N N . ASN B 1 87 ? 5.19373 -19.15170 56.84736 1.000 14.88736 87 ASN B N 1
ATOM 3013 C CA . ASN B 1 87 ? 6.52557 -18.69136 57.24713 1.000 15.30469 87 ASN B CA 1
ATOM 3014 C C . ASN B 1 87 ? 7.57692 -19.38975 56.39027 1.000 15.32408 87 ASN B C 1
ATOM 3015 O O . ASN B 1 87 ? 8.30731 -20.26691 56.88048 1.000 15.95502 87 ASN B O 1
ATOM 3020 N N . PRO B 1 88 ? 7.69201 -19.03865 55.10884 1.000 13.61598 88 PRO B N 1
ATOM 3021 C CA . PRO B 1 88 ? 8.57873 -19.79995 54.22010 1.000 12.37109 88 PRO B CA 1
ATOM 3022 C C . PRO B 1 88 ? 10.03376 -19.46518 54.50691 1.000 15.83138 88 PRO B C 1
ATOM 3023 O O . PRO B 1 88 ? 10.45239 -18.30607 54.41288 1.000 16.49566 88 PRO B O 1
ATOM 3027 N N . LYS B 1 89 ? 10.80711 -20.48989 54.85068 1.000 13.99202 89 LYS B N 1
ATOM 3028 C CA . LYS B 1 89 ? 12.21961 -20.31666 55.17981 1.000 13.81781 89 LYS B CA 1
ATOM 3029 C C . LYS B 1 89 ? 13.15803 -20.84008 54.10980 1.000 13.91336 89 LYS B C 1
ATOM 3030 O O . LYS B 1 89 ? 14.18758 -20.21449 53.83999 1.000 16.61849 89 LYS B O 1
ATOM 3036 N N . LYS B 1 90 ? 12.83737 -21.98087 53.50673 1.000 12.62304 90 LYS B N 1
ATOM 3037 C CA . LYS B 1 90 ? 13.62745 -22.55527 52.42725 1.000 13.67651 90 LYS B CA 1
ATOM 3038 C C . LYS B 1 90 ? 12.73933 -22.65489 51.20033 1.000 12.69614 90 LYS B C 1
ATOM 3039 O O . LYS B 1 90 ? 11.68176 -23.29237 51.24560 1.000 13.64709 90 LYS B O 1
ATOM 3045 N N . VAL B 1 91 ? 13.17188 -22.03268 50.11431 1.000 13.52744 91 VAL B N 1
ATOM 3046 C CA . VAL B 1 91 ? 12.38468 -21.93988 48.89309 1.000 13.16113 91 VAL B CA 1
ATOM 3047 C C . VAL B 1 91 ? 13.24629 -22.43644 47.74414 1.000 13.60485 91 VAL B C 1
ATOM 3048 O O . VAL B 1 91 ? 14.46334 -22.22312 47.73489 1.000 15.15392 91 VAL B O 1
ATOM 3052 N N . LEU B 1 92 ? 12.62045 -23.11203 46.78690 1.000 12.08998 92 LEU B N 1
ATOM 3053 C CA . LEU B 1 92 ? 13.29810 -23.65289 45.61895 1.000 10.26931 92 LEU B CA 1
ATOM 3054 C C . LEU B 1 92 ? 12.56488 -23.20239 44.37223 1.000 10.76788 92 LEU B C 1
ATOM 3055 O O . LEU B 1 92 ? 11.33715 -23.26297 44.31358 1.000 10.26840 92 LEU B O 1
ATOM 3060 N N . VAL B 1 93 ? 13.31663 -22.76435 43.37131 1.000 11.34656 93 VAL B N 1
ATOM 3061 C CA . VAL B 1 93 ? 12.76486 -22.56377 42.04148 1.000 12.66126 93 VAL B CA 1
ATOM 3062 C C . VAL B 1 93 ? 13.47732 -23.53077 41.11157 1.000 16.91163 93 VAL B C 1
ATOM 3063 O O . VAL B 1 93 ? 14.71013 -23.62522 41.12146 1.000 15.19051 93 VAL B O 1
ATOM 3067 N N . ILE B 1 94 ? 12.70264 -24.27740 40.34946 1.000 14.06856 94 ILE B N 1
ATOM 3068 C CA . ILE B 1 94 ? 13.23988 -25.18665 39.35070 1.000 15.83748 94 ILE B CA 1
ATOM 3069 C C . ILE B 1 94 ? 13.11852 -24.50052 37.99628 1.000 16.15492 94 ILE B C 1
ATOM 3070 O O . ILE B 1 94 ? 12.03690 -24.02243 37.63020 1.000 15.75943 94 ILE B O 1
ATOM 3075 N N . GLY B 1 95 ? 14.23439 -24.40561 37.27753 1.000 18.10940 95 GLY B N 1
ATOM 3076 C CA . GLY B 1 95 ? 14.26520 -23.82415 35.94359 1.000 21.01583 95 GLY B CA 1
ATOM 3077 C C . GLY B 1 95 ? 14.38149 -22.31597 35.88682 1.000 22.69213 95 GLY B C 1
ATOM 3078 O O . GLY B 1 95 ? 14.14605 -21.73580 34.81518 1.000 23.77359 95 GLY B O 1
ATOM 3079 N N . GLY B 1 96 ? 14.75434 -21.66730 36.99145 1.000 17.41855 96 GLY B N 1
ATOM 3080 C CA . GLY B 1 96 ? 14.78927 -20.21370 37.10761 1.000 16.51781 96 GLY B CA 1
ATOM 3081 C C . GLY B 1 96 ? 16.11360 -19.56753 36.72433 1.000 18.63905 96 GLY B C 1
ATOM 3082 O O . GLY B 1 96 ? 16.57129 -18.62072 37.38263 1.000 15.78898 96 GLY B O 1
ATOM 3083 N N . GLY B 1 97 ? 16.71390 -20.05166 35.62976 1.000 18.76681 97 GLY B N 1
ATOM 3084 C CA . GLY B 1 97 ? 18.03706 -19.58634 35.22832 1.000 16.32445 97 GLY B CA 1
ATOM 3085 C C . GLY B 1 97 ? 18.13850 -18.08735 35.00583 1.000 17.29569 97 GLY B C 1
ATOM 3086 O O . GLY B 1 97 ? 19.19424 -17.49239 35.24563 1.000 18.40368 97 GLY B O 1
ATOM 3087 N N . ASP B 1 98 ? 17.05714 -17.44817 34.55701 1.000 17.56917 98 ASP B N 1
ATOM 3088 C CA . ASP B 1 98 ? 17.14648 -16.01222 34.30259 1.000 19.26434 98 ASP B CA 1
ATOM 3089 C C . ASP B 1 98 ? 17.22814 -15.17084 35.57548 1.000 15.52929 98 ASP B C 1
ATOM 3090 O O . ASP B 1 98 ? 17.50543 -13.96998 35.47898 1.000 18.57532 98 ASP B O 1
ATOM 3095 N N . GLY B 1 99 ? 17.02987 -15.75599 36.76077 1.000 13.97070 99 GLY B N 1
ATOM 3096 C CA . GLY B 1 99 ? 17.16761 -15.01548 38.00588 1.000 11.41567 99 GLY B CA 1
ATOM 3097 C C . GLY B 1 99 ? 15.93041 -14.27193 38.47161 1.000 14.73792 99 GLY B C 1
ATOM 3098 O O . GLY B 1 99 ? 15.92575 -13.76114 39.60001 1.000 12.65280 99 GLY B O 1
ATOM 3099 N N . GLY B 1 100 ? 14.87976 -14.20482 37.64899 1.000 14.83385 100 GLY B N 1
ATOM 3100 C CA . GLY B 1 100 ? 13.73205 -13.36683 37.98095 1.000 18.08170 100 GLY B CA 1
ATOM 3101 C C . GLY B 1 100 ? 12.93618 -13.87144 39.17516 1.000 11.93080 100 GLY B C 1
ATOM 3102 O O . GLY B 1 100 ? 12.57289 -13.09546 40.06373 1.000 12.23227 100 GLY B O 1
ATOM 3103 N N . VAL B 1 101 ? 12.62716 -15.17094 39.20487 1.000 11.35277 101 VAL B N 1
ATOM 3104 C CA . VAL B 1 101 ? 11.89102 -15.69551 40.35628 1.000 12.63891 101 VAL B CA 1
ATOM 3105 C C . VAL B 1 101 ? 12.73246 -15.56383 41.63013 1.000 12.86325 101 VAL B C 1
ATOM 3106 O O . VAL B 1 101 ? 12.21722 -15.22448 42.70417 1.000 11.12257 101 VAL B O 1
ATOM 3110 N N . LEU B 1 102 ? 14.04563 -15.78255 41.52915 1.000 13.04775 102 LEU B N 1
ATOM 3111 C CA . LEU B 1 102 ? 14.89501 -15.59646 42.70779 1.000 11.86344 102 LEU B CA 1
ATOM 3112 C C . LEU B 1 102 ? 14.81327 -14.16246 43.21825 1.000 11.83662 102 LEU B C 1
ATOM 3113 O O . LEU B 1 102 ? 14.76935 -13.92687 44.43038 1.000 12.96774 102 LEU B O 1
ATOM 3118 N N . ARG B 1 103 ? 14.78851 -13.19042 42.30011 1.000 13.26508 103 ARG B N 1
ATOM 3119 C CA . ARG B 1 103 ? 14.64765 -11.78546 42.68150 1.000 13.34856 103 ARG B CA 1
ATOM 3120 C C . ARG B 1 103 ? 13.37991 -11.55479 43.49887 1.000 13.58175 103 ARG B C 1
ATOM 3121 O O . ARG B 1 103 ? 13.38360 -10.79063 44.47225 1.000 12.40767 103 ARG B O 1
ATOM 3129 N N . GLU B 1 104 ? 12.28440 -12.21027 43.12143 1.000 12.28019 104 GLU B N 1
ATOM 3130 C CA . GLU B 1 104 ? 11.04006 -12.05082 43.86628 1.000 12.67701 104 GLU B CA 1
ATOM 3131 C C . GLU B 1 104 ? 11.09182 -12.77017 45.21437 1.000 13.41669 104 GLU B C 1
ATOM 3132 O O . GLU B 1 104 ? 10.59296 -12.24955 46.21954 1.000 13.85969 104 GLU B O 1
ATOM 3138 N N . ILE B 1 105 ? 11.70053 -13.95667 45.25902 1.000 12.48214 105 ILE B N 1
ATOM 3139 C CA . ILE B 1 105 ? 11.75506 -14.72534 46.50611 1.000 11.84011 105 ILE B CA 1
ATOM 3140 C C . ILE B 1 105 ? 12.43898 -13.92315 47.61669 1.000 14.61775 105 ILE B C 1
ATOM 3141 O O . ILE B 1 105 ? 11.94725 -13.84972 48.75121 1.000 13.71761 105 ILE B O 1
ATOM 3146 N N . VAL B 1 106 ? 13.58072 -13.30620 47.31109 1.000 14.76667 106 VAL B N 1
ATOM 3147 C CA . VAL B 1 106 ? 14.38067 -12.67408 48.36236 1.000 17.11721 106 VAL B CA 1
ATOM 3148 C C . VAL B 1 106 ? 13.74893 -11.36859 48.84087 1.000 20.42547 106 VAL B C 1
ATOM 3149 O O . VAL B 1 106 ? 14.26173 -10.72883 49.76449 1.000 18.51679 106 VAL B O 1
ATOM 3153 N N . LYS B 1 107 ? 12.62558 -10.96309 48.23803 1.000 16.22389 107 LYS B N 1
ATOM 3154 C CA . LYS B 1 107 ? 11.86249 -9.85292 48.80453 1.000 15.46362 107 LYS B CA 1
ATOM 3155 C C . LYS B 1 107 ? 11.20168 -10.22578 50.12552 1.000 17.78006 107 LYS B C 1
ATOM 3156 O O . LYS B 1 107 ? 10.82867 -9.33226 50.89517 1.000 22.37723 107 LYS B O 1
ATOM 3162 N N . HIS B 1 108 ? 11.05880 -11.51500 50.41134 1.000 14.93405 108 HIS B N 1
ATOM 3163 C CA . HIS B 1 108 ? 10.40811 -11.97729 51.63032 1.000 14.74741 108 HIS B CA 1
ATOM 3164 C C . HIS B 1 108 ? 11.44516 -12.18323 52.73530 1.000 20.58523 108 HIS B C 1
ATOM 3165 O O . HIS B 1 108 ? 12.32226 -13.04320 52.61710 1.000 16.56734 108 HIS B O 1
ATOM 3172 N N . ASP B 1 109 ? 11.31072 -11.41607 53.82293 1.000 24.09230 109 ASP B N 1
ATOM 3173 C CA . ASP B 1 109 ? 12.33710 -11.38964 54.86470 1.000 23.60830 109 ASP B CA 1
ATOM 3174 C C . ASP B 1 109 ? 12.49538 -12.73368 55.55985 1.000 23.43786 109 ASP B C 1
ATOM 3175 O O . ASP B 1 109 ? 13.60873 -13.08568 55.97477 1.000 27.20052 109 ASP B O 1
ATOM 3180 N N . SER B 1 110 ? 11.40373 -13.49219 55.70637 1.000 15.60971 110 SER B N 1
ATOM 3181 C CA . SER B 1 110 ? 11.46376 -14.78396 56.38536 1.000 21.84391 110 SER B CA 1
ATOM 3182 C C . SER B 1 110 ? 12.34346 -15.79294 55.66154 1.000 20.86224 110 SER B C 1
ATOM 3183 O O . SER B 1 110 ? 12.82332 -16.74489 56.29051 1.000 17.54753 110 SER B O 1
ATOM 3186 N N . VAL B 1 111 ? 12.56527 -15.61790 54.35770 1.000 15.76307 111 VAL B N 1
ATOM 3187 C CA . VAL B 1 111 ? 13.30324 -16.61105 53.60031 1.000 16.20265 111 VAL B CA 1
ATOM 3188 C C . VAL B 1 111 ? 14.74107 -16.66665 54.09897 1.000 18.95952 111 VAL B C 1
ATOM 3189 O O . VAL B 1 111 ? 15.41218 -15.63651 54.22475 1.000 21.55625 111 VAL B O 1
ATOM 3193 N N . GLN B 1 112 ? 15.21444 -17.87481 54.39445 1.000 16.44147 112 GLN B N 1
ATOM 3194 C CA . GLN B 1 112 ? 16.60218 -18.10602 54.77422 1.000 19.42001 112 GLN B CA 1
ATOM 3195 C C . GLN B 1 112 ? 17.46034 -18.56960 53.60609 1.000 18.22084 112 GLN B C 1
ATOM 3196 O O . GLN B 1 112 ? 18.62872 -18.17355 53.50290 1.000 17.53569 112 GLN B O 1
ATOM 3202 N N . GLU B 1 113 ? 16.91428 -19.40493 52.72140 1.000 15.68434 113 GLU B N 1
ATOM 3203 C CA . GLU B 1 113 ? 17.65355 -19.92740 51.57746 1.000 15.54472 113 GLU B CA 1
ATOM 3204 C C . GLU B 1 113 ? 16.75339 -19.89564 50.35315 1.000 16.88295 113 GLU B C 1
ATOM 3205 O O . GLU B 1 113 ? 15.63683 -20.42609 50.39098 1.000 15.34849 113 GLU B O 1
ATOM 3211 N N . ALA B 1 114 ? 17.23875 -19.28294 49.27507 1.000 14.53405 114 ALA B N 1
ATOM 3212 C CA . ALA B 1 114 ? 16.53559 -19.25386 47.99333 1.000 12.43804 114 ALA B CA 1
ATOM 3213 C C . ALA B 1 114 ? 17.33537 -20.10872 47.01775 1.000 14.20431 114 ALA B C 1
ATOM 3214 O O . ALA B 1 114 ? 18.33485 -19.65563 46.45153 1.000 17.61508 114 ALA B O 1
ATOM 3216 N N . TRP B 1 115 ? 16.89831 -21.34945 46.82767 1.000 11.54128 115 TRP B N 1
ATOM 3217 C CA . TRP B 1 115 ? 17.61207 -22.29804 45.98553 1.000 13.12591 115 TRP B CA 1
ATOM 3218 C C . TRP B 1 115 ? 17.13989 -22.20383 44.54794 1.000 16.94273 115 TRP B C 1
ATOM 3219 O O . TRP B 1 115 ? 15.94680 -22.04668 44.28700 1.000 15.39881 115 TRP B O 1
ATOM 3230 N N . LEU B 1 116 ? 18.07824 -22.35394 43.62309 1.000 12.59310 116 LEU B N 1
ATOM 3231 C CA . LEU B 1 116 ? 17.77871 -22.58425 42.22563 1.000 15.55657 116 LEU B CA 1
ATOM 3232 C C . LEU B 1 116 ? 18.30523 -23.95331 41.82892 1.000 17.20488 116 LEU B C 1
ATOM 3233 O O . LEU B 1 116 ? 19.42946 -24.32506 42.18727 1.000 18.04719 116 LEU B O 1
ATOM 3238 N N . CYS B 1 117 ? 17.48632 -24.70513 41.09813 1.000 16.20767 117 CYS B N 1
ATOM 3239 C CA . CYS B 1 117 ? 17.92585 -25.91012 40.40331 1.000 20.93112 117 CYS B CA 1
ATOM 3240 C C . CYS B 1 117 ? 17.66565 -25.69197 38.91599 1.000 21.96889 117 CYS B C 1
ATOM 3241 O O . CYS B 1 117 ? 16.50936 -25.56912 38.49307 1.000 19.37309 117 CYS B O 1
ATOM 3244 N N . ASP B 1 118 ? 18.73959 -25.58153 38.13286 1.000 20.39615 118 ASP B N 1
ATOM 3245 C CA . ASP B 1 118 ? 18.64250 -25.42852 36.68561 1.000 21.68476 118 ASP B CA 1
ATOM 3246 C C . ASP B 1 118 ? 19.69147 -26.32160 36.04162 1.000 25.54952 118 ASP B C 1
ATOM 3247 O O . ASP B 1 118 ? 20.74997 -26.57485 36.62079 1.000 26.81807 118 ASP B O 1
ATOM 3252 N N . ILE B 1 119 ? 19.38697 -26.80589 34.84166 1.000 25.68679 119 ILE B N 1
ATOM 3253 C CA . ILE B 1 119 ? 20.28404 -27.76471 34.20629 1.000 26.92025 119 ILE B CA 1
ATOM 3254 C C . ILE B 1 119 ? 21.38669 -27.06700 33.41494 1.000 30.53815 119 ILE B C 1
ATOM 3255 O O . ILE B 1 119 ? 22.47833 -27.62775 33.24074 1.000 29.45423 119 ILE B O 1
ATOM 3260 N N . ASP B 1 120 ? 21.15538 -25.83696 32.95642 1.000 23.23775 120 ASP B N 1
ATOM 3261 C CA . ASP B 1 120 ? 21.96991 -25.23053 31.90313 1.000 25.68500 120 ASP B CA 1
ATOM 3262 C C . ASP B 1 120 ? 22.68051 -23.97326 32.39959 1.000 27.01851 120 ASP B C 1
ATOM 3263 O O . ASP B 1 120 ? 22.07397 -22.89993 32.46554 1.000 21.17518 120 ASP B O 1
ATOM 3268 N N . GLU B 1 121 ? 23.98204 -24.10067 32.68666 1.000 21.47368 121 GLU B N 1
ATOM 3269 C CA . GLU B 1 121 ? 24.78577 -22.95407 33.11251 1.000 26.04295 121 GLU B CA 1
ATOM 3270 C C . GLU B 1 121 ? 24.75599 -21.82625 32.09542 1.000 21.42049 121 GLU B C 1
ATOM 3271 O O . GLU B 1 121 ? 24.92683 -20.66092 32.46496 1.000 19.84421 121 GLU B O 1
ATOM 3277 N N . ALA B 1 122 ? 24.58853 -22.15354 30.81022 1.000 19.90243 122 ALA B N 1
ATOM 3278 C CA . ALA B 1 122 ? 24.60994 -21.12973 29.76936 1.000 23.26050 122 ALA B CA 1
ATOM 3279 C C . ALA B 1 122 ? 23.48564 -20.11874 29.95885 1.000 19.09654 122 ALA B C 1
ATOM 3280 O O . ALA B 1 122 ? 23.66073 -18.92642 29.67981 1.000 18.77556 122 ALA B O 1
ATOM 3282 N N . VAL B 1 123 ? 22.32108 -20.57265 30.42575 1.000 18.13002 123 VAL B N 1
ATOM 3283 C CA . VAL B 1 123 ? 21.21110 -19.64513 30.64273 1.000 16.40940 123 VAL B CA 1
ATOM 3284 C C . VAL B 1 123 ? 21.57200 -18.64246 31.72976 1.000 16.05075 123 VAL B C 1
ATOM 3285 O O . VAL B 1 123 ? 21.33443 -17.43592 31.59205 1.000 17.16589 123 VAL B O 1
ATOM 3289 N N . ILE B 1 124 ? 22.14689 -19.13057 32.83248 1.000 17.02443 124 ILE B N 1
ATOM 3290 C CA . ILE B 1 124 ? 22.53648 -18.23237 33.91608 1.000 16.43682 124 ILE B CA 1
ATOM 3291 C C . ILE B 1 124 ? 23.55713 -17.22458 33.41313 1.000 19.66397 124 ILE B C 1
ATOM 3292 O O . ILE B 1 124 ? 23.47816 -16.02715 33.71434 1.000 19.23067 124 ILE B O 1
ATOM 3297 N N . ARG B 1 125 ? 24.54045 -17.70081 32.64582 1.000 19.14479 125 ARG B N 1
ATOM 3298 C CA . ARG B 1 125 ? 25.59419 -16.82535 32.14453 1.000 20.80164 125 ARG B CA 1
ATOM 3299 C C . ARG B 1 125 ? 25.02283 -15.72659 31.25039 1.000 18.78280 125 ARG B C 1
ATOM 3300 O O . ARG B 1 125 ? 25.36959 -14.54651 31.39716 1.000 17.65834 125 ARG B O 1
ATOM 3308 N N . VAL B 1 126 ? 24.15319 -16.09040 30.30239 1.000 18.16633 126 VAL B N 1
ATOM 3309 C CA . VAL B 1 126 ? 23.66716 -15.06101 29.38407 1.000 18.35804 126 VAL B CA 1
ATOM 3310 C C . VAL B 1 126 ? 22.67938 -14.13918 30.08470 1.000 15.06268 126 VAL B C 1
ATOM 3311 O O . VAL B 1 126 ? 22.58660 -12.95293 29.74564 1.000 17.16990 126 VAL B O 1
ATOM 3315 N N . SER B 1 127 ? 21.93103 -14.64759 31.07108 1.000 13.78302 127 SER B N 1
ATOM 3316 C CA . SER B 1 127 ? 21.04515 -13.76368 31.82351 1.000 16.05328 127 SER B CA 1
ATOM 3317 C C . SER B 1 127 ? 21.83981 -12.74399 32.63108 1.000 15.54148 127 SER B C 1
ATOM 3318 O O . SER B 1 127 ? 21.43360 -11.58355 32.74717 1.000 14.97448 127 SER B O 1
ATOM 3321 N N . LYS B 1 128 ? 22.97290 -13.15241 33.20582 1.000 15.17810 128 LYS B N 1
ATOM 3322 C CA . LYS B 1 128 ? 23.78987 -12.18842 33.94633 1.000 16.79083 128 LYS B CA 1
ATOM 3323 C C . LYS B 1 128 ? 24.26926 -11.06441 33.03582 1.000 18.29171 128 LYS B C 1
ATOM 3324 O O . LYS B 1 128 ? 24.33350 -9.90012 33.45114 1.000 18.81593 128 LYS B O 1
ATOM 3330 N N . GLU B 1 129 ? 24.57345 -11.38834 31.78061 1.000 16.94103 129 GLU B N 1
ATOM 3331 C CA . GLU B 1 129 ? 25.06294 -10.37272 30.85144 1.000 20.28818 129 GLU B CA 1
ATOM 3332 C C . GLU B 1 129 ? 23.94157 -9.50085 30.28846 1.000 20.53078 129 GLU B C 1
ATOM 3333 O O . GLU B 1 129 ? 24.10071 -8.28115 30.17760 1.000 22.54633 129 GLU B O 1
ATOM 3339 N N . TYR B 1 130 ? 22.80592 -10.09465 29.92213 1.000 19.10752 130 TYR B N 1
ATOM 3340 C CA . TYR B 1 130 ? 21.79752 -9.39284 29.13221 1.000 16.53889 130 TYR B CA 1
ATOM 3341 C C . TYR B 1 130 ? 20.47135 -9.14774 29.83685 1.000 19.24545 130 TYR B C 1
ATOM 3342 O O . TYR B 1 130 ? 19.62418 -8.44323 29.27710 1.000 15.82545 130 TYR B O 1
ATOM 3351 N N . LEU B 1 131 ? 20.25411 -9.70774 31.02179 1.000 17.50482 131 LEU B N 1
ATOM 3352 C CA . LEU B 1 131 ? 19.03453 -9.46356 31.79657 1.000 15.65195 131 LEU B CA 1
ATOM 3353 C C . LEU B 1 131 ? 19.40612 -8.99129 33.19861 1.000 21.41004 131 LEU B C 1
ATOM 3354 O O . LEU B 1 131 ? 19.05558 -9.62814 34.20088 1.000 17.65062 131 LEU B O 1
ATOM 3359 N N . PRO B 1 132 ? 20.09751 -7.84528 33.30767 1.000 19.28798 132 PRO B N 1
ATOM 3360 C CA . PRO B 1 132 ? 20.71851 -7.48825 34.59242 1.000 17.75680 132 PRO B CA 1
ATOM 3361 C C . PRO B 1 132 ? 19.72254 -7.18098 35.69160 1.000 20.31274 132 PRO B C 1
ATOM 3362 O O . PRO B 1 132 ? 20.05306 -7.37170 36.86759 1.000 19.50716 132 PRO B O 1
ATOM 3366 N N . GLU B 1 133 ? 18.51878 -6.71844 35.35362 1.000 19.23251 133 GLU B N 1
ATOM 3367 C CA . GLU B 1 133 ? 17.49574 -6.44017 36.35337 1.000 20.88366 133 GLU B CA 1
ATOM 3368 C C . GLU B 1 133 ? 16.79758 -7.69675 36.85500 1.000 18.76480 133 GLU B C 1
ATOM 3369 O O . GLU B 1 133 ? 16.06238 -7.62837 37.84961 1.000 19.09037 133 GLU B O 1
ATOM 3375 N N . MET B 1 134 ? 16.99609 -8.82557 36.18891 1.000 16.30177 134 MET B N 1
ATOM 3376 C CA . MET B 1 134 ? 16.56512 -10.12239 36.69717 1.000 16.49028 134 MET B CA 1
ATOM 3377 C C . MET B 1 134 ? 17.70696 -10.82290 37.42414 1.000 16.86816 134 MET B C 1
ATOM 3378 O O . MET B 1 134 ? 17.56429 -11.22473 38.58492 1.000 16.49611 134 MET B O 1
ATOM 3383 N N . ALA B 1 135 ? 18.86132 -10.93019 36.76639 1.000 15.55323 135 ALA B N 1
ATOM 3384 C CA . ALA B 1 135 ? 19.97720 -11.71204 37.27575 1.000 14.72060 135 ALA B CA 1
ATOM 3385 C C . ALA B 1 135 ? 20.76782 -11.00186 38.36751 1.000 16.13510 135 ALA B C 1
ATOM 3386 O O . ALA B 1 135 ? 21.71290 -11.59537 38.89744 1.000 17.28392 135 ALA B O 1
ATOM 3388 N N . LYS B 1 136 ? 20.39831 -9.77271 38.74285 1.000 15.92829 136 LYS B N 1
ATOM 3389 C CA . LYS B 1 136 ? 20.96080 -9.16973 39.94707 1.000 15.88416 136 LYS B CA 1
ATOM 3390 C C . LYS B 1 136 ? 20.68129 -10.00279 41.19114 1.000 17.84068 136 LYS B C 1
ATOM 3391 O O . LYS B 1 136 ? 21.38624 -9.85029 42.19788 1.000 16.52005 136 LYS B O 1
ATOM 3397 N N . SER B 1 137 ? 19.68941 -10.89401 41.13873 1.000 15.83015 137 SER B N 1
ATOM 3398 C CA . SER B 1 137 ? 19.38443 -11.73496 42.29533 1.000 17.50628 137 SER B CA 1
ATOM 3399 C C . SER B 1 137 ? 20.54602 -12.65083 42.65315 1.000 16.46079 137 SER B C 1
ATOM 3400 O O . SER B 1 137 ? 20.67640 -13.06362 43.81400 1.000 16.75539 137 SER B O 1
ATOM 3403 N N . TYR B 1 138 ? 21.39474 -12.98782 41.68123 1.000 14.78365 138 TYR B N 1
ATOM 3404 C CA . TYR B 1 138 ? 22.49987 -13.88647 41.98343 1.000 17.32599 138 TYR B CA 1
ATOM 3405 C C . TYR B 1 138 ? 23.52461 -13.26069 42.91765 1.000 17.84916 138 TYR B C 1
ATOM 3406 O O . TYR B 1 138 ? 24.35747 -13.98556 43.46705 1.000 20.73534 138 TYR B O 1
ATOM 3415 N N . SER B 1 139 ? 23.48056 -11.95228 43.13293 1.000 15.71841 139 SER B N 1
ATOM 3416 C CA . SER B 1 139 ? 24.38373 -11.34191 44.09887 1.000 19.40900 139 SER B CA 1
ATOM 3417 C C . SER B 1 139 ? 23.78731 -11.29884 45.49927 1.000 26.83661 139 SER B C 1
ATOM 3418 O O . SER B 1 139 ? 24.43969 -10.79993 46.42555 1.000 19.86747 139 SER B O 1
ATOM 3421 N N . HIS B 1 140 ? 22.57170 -11.82302 45.68073 1.000 16.77932 140 HIS B N 1
ATOM 3422 C CA . HIS B 1 140 ? 21.95032 -11.78532 46.99087 1.000 19.94325 140 HIS B CA 1
ATOM 3423 C C . HIS B 1 140 ? 22.51493 -12.90777 47.85476 1.000 19.13226 140 HIS B C 1
ATOM 3424 O O . HIS B 1 140 ? 22.60866 -14.05046 47.39074 1.000 19.38649 140 HIS B O 1
ATOM 3431 N N . PRO B 1 141 ? 22.88525 -12.62580 49.10730 1.000 23.64504 141 PRO B N 1
ATOM 3432 C CA . PRO B 1 141 ? 23.54702 -13.65113 49.93305 1.000 24.84598 141 PRO B CA 1
ATOM 3433 C C . PRO B 1 141 ? 22.72874 -14.91449 50.15201 1.000 25.92720 141 PRO B C 1
ATOM 3434 O O . PRO B 1 141 ? 23.31732 -15.98181 50.38028 1.000 25.08613 141 PRO B O 1
ATOM 3438 N N . LYS B 1 142 ? 21.39553 -14.83574 50.09904 1.000 20.92891 142 LYS B N 1
ATOM 3439 C CA . LYS B 1 142 ? 20.56665 -16.00326 50.39462 1.000 18.54431 142 LYS B CA 1
ATOM 3440 C C . LYS B 1 142 ? 20.42980 -16.96463 49.22299 1.000 18.41875 142 LYS B C 1
ATOM 3441 O O . LYS B 1 142 ? 19.86855 -18.05228 49.39912 1.000 17.55377 142 LYS B O 1
ATOM 3447 N N . VAL B 1 143 ? 20.93521 -16.61127 48.04489 1.000 15.36459 143 VAL B N 1
ATOM 3448 C CA . VAL B 1 143 ? 20.71119 -17.39830 46.84272 1.000 15.52830 143 VAL B CA 1
ATOM 3449 C C . VAL B 1 143 ? 21.74949 -18.50292 46.75886 1.000 20.24677 143 VAL B C 1
ATOM 3450 O O . VAL B 1 143 ? 22.94919 -18.26144 46.95691 1.000 20.41558 143 VAL B O 1
ATOM 3454 N N . LYS B 1 144 ? 21.28249 -19.71807 46.47402 1.000 15.34759 144 LYS B N 1
ATOM 3455 C CA . LYS B 1 144 ? 22.12150 -20.89579 46.31091 1.000 16.55953 144 LYS B CA 1
ATOM 3456 C C . LYS B 1 144 ? 21.73528 -21.56506 45.00781 1.000 20.24526 144 LYS B C 1
ATOM 3457 O O . LYS B 1 144 ? 20.54212 -21.75911 44.74412 1.000 19.03724 144 LYS B O 1
ATOM 3463 N N . THR B 1 145 ? 22.72695 -21.91842 44.19313 1.000 17.54592 145 THR B N 1
ATOM 3464 C CA . THR B 1 145 ? 22.45742 -22.46607 42.86619 1.000 15.59054 145 THR B CA 1
ATOM 3465 C C . THR B 1 145 ? 22.98946 -23.88678 42.76396 1.000 21.99956 145 THR B C 1
ATOM 3466 O O . THR B 1 145 ? 24.17645 -24.13257 43.01027 1.000 19.13130 145 THR B O 1
ATOM 3470 N N . HIS B 1 146 ? 22.11637 -24.81202 42.37350 1.000 19.01972 146 HIS B N 1
ATOM 3471 C CA . HIS B 1 146 ? 22.49193 -26.18285 42.05814 1.000 19.89075 146 HIS B CA 1
ATOM 3472 C C . HIS B 1 146 ? 22.31349 -26.40621 40.56098 1.000 26.22942 146 HIS B C 1
ATOM 3473 O O . HIS B 1 146 ? 21.20653 -26.24601 40.03277 1.000 20.27034 146 HIS B O 1
ATOM 3480 N N . ILE B 1 147 ? 23.39786 -26.75839 39.87403 1.000 21.80179 147 ILE B N 1
ATOM 3481 C CA . ILE B 1 147 ? 23.32291 -27.12772 38.46272 1.000 23.39858 147 ILE B CA 1
ATOM 3482 C C . ILE B 1 147 ? 23.11495 -28.62945 38.38315 1.000 27.21481 147 ILE B C 1
ATOM 3483 O O . ILE B 1 147 ? 23.95374 -29.41102 38.84629 1.000 29.23836 147 ILE B O 1
ATOM 3488 N N . GLY B 1 148 ? 22.01323 -29.04564 37.79306 1.000 24.55107 148 GLY B N 1
ATOM 3489 C CA . GLY B 1 148 ? 21.76767 -30.46731 37.71228 1.000 30.90079 148 GLY B CA 1
ATOM 3490 C C . GLY B 1 148 ? 20.31257 -30.75896 37.44343 1.000 34.18899 148 GLY B C 1
ATOM 3491 O O . GLY B 1 148 ? 19.48468 -29.86110 37.27775 1.000 28.41999 148 GLY B O 1
ATOM 3492 N N . ASP B 1 149 ? 20.03322 -32.05372 37.38675 1.000 28.00931 149 ASP B N 1
ATOM 3493 C CA . ASP B 1 149 ? 18.70112 -32.54367 37.08889 1.000 33.29085 149 ASP B CA 1
ATOM 3494 C C . ASP B 1 149 ? 17.77653 -32.24297 38.26088 1.000 37.37965 149 ASP B C 1
ATOM 3495 O O . ASP B 1 149 ? 18.04870 -32.65438 39.39461 1.000 29.84490 149 ASP B O 1
ATOM 3500 N N . GLY B 1 150 ? 16.68838 -31.51956 37.98638 1.000 40.70621 150 GLY B N 1
ATOM 3501 C CA . GLY B 1 150 ? 15.76570 -31.15638 39.05025 1.000 36.27252 150 GLY B CA 1
ATOM 3502 C C . GLY B 1 150 ? 15.19033 -32.36227 39.76303 1.000 33.96888 150 GLY B C 1
ATOM 3503 O O . GLY B 1 150 ? 14.97652 -32.33826 40.97701 1.000 35.08368 150 GLY B O 1
ATOM 3504 N N . PHE B 1 151 ? 14.95756 -33.44227 39.02432 1.000 41.31183 151 PHE B N 1
ATOM 3505 C CA . PHE B 1 151 ? 14.27296 -34.59131 39.60321 1.000 41.07482 151 PHE B CA 1
ATOM 3506 C C . PHE B 1 151 ? 15.14112 -35.27917 40.64880 1.000 36.45841 151 PHE B C 1
ATOM 3507 O O . PHE B 1 151 ? 14.63743 -35.73395 41.68164 1.000 38.23836 151 PHE B O 1
ATOM 3515 N N . GLN B 1 152 ? 16.45108 -35.33339 40.41894 1.000 39.28535 152 GLN B N 1
ATOM 3516 C CA . GLN B 1 152 ? 17.35532 -35.95995 41.37638 1.000 32.44735 152 GLN B CA 1
ATOM 3517 C C . GLN B 1 152 ? 17.63059 -35.06153 42.58035 1.000 29.49938 152 GLN B C 1
ATOM 3518 O O . GLN B 1 152 ? 17.85222 -35.56208 43.68973 1.000 28.39665 152 GLN B O 1
ATOM 3524 N N . PHE B 1 153 ? 17.63780 -33.74263 42.37883 1.000 28.67011 153 PHE B N 1
ATOM 3525 C CA . PHE B 1 153 ? 17.73158 -32.81293 43.50242 1.000 27.21966 153 PHE B CA 1
ATOM 3526 C C . PHE B 1 153 ? 16.57925 -33.03075 44.48234 1.000 21.93978 153 PHE B C 1
ATOM 3527 O O . PHE B 1 153 ? 16.78047 -33.09950 45.70149 1.000 19.71606 153 PHE B O 1
ATOM 3535 N N . LEU B 1 154 ? 15.36293 -33.16650 43.95491 1.000 23.13794 154 LEU B N 1
ATOM 3536 C CA . LEU B 1 154 ? 14.18618 -33.33988 44.80229 1.000 22.90145 154 LEU B CA 1
ATOM 3537 C C . LEU B 1 154 ? 14.25327 -34.62397 45.63027 1.000 27.80081 154 LEU B C 1
ATOM 3538 O O . LEU B 1 154 ? 13.77261 -34.65323 46.77372 1.000 22.21023 154 LEU B O 1
ATOM 3543 N N . ARG B 1 155 ? 14.86170 -35.68799 45.09907 1.000 27.74777 155 ARG B N 1
ATOM 3544 C CA . ARG B 1 155 ? 15.00597 -36.90030 45.90619 1.000 29.27853 155 ARG B CA 1
ATOM 3545 C C . ARG B 1 155 ? 15.99784 -36.70928 47.04082 1.000 30.43908 155 ARG B C 1
ATOM 3546 O O . ARG B 1 155 ? 15.79988 -37.24348 48.14182 1.000 29.02439 155 ARG B O 1
ATOM 3554 N N . ASP B 1 156 ? 17.08034 -35.96794 46.79182 1.000 26.55107 156 ASP B N 1
ATOM 3555 C CA . ASP B 1 156 ? 18.07417 -35.75514 47.83110 1.000 27.76518 156 ASP B CA 1
ATOM 3556 C C . ASP B 1 156 ? 17.59010 -34.80290 48.91108 1.000 24.92526 156 ASP B C 1
ATOM 3557 O O . ASP B 1 156 ? 18.18650 -34.75162 49.99340 1.000 27.43591 156 ASP B O 1
ATOM 3562 N N . TYR B 1 157 ? 16.52060 -34.05108 48.65448 1.000 22.07865 157 TYR B N 1
ATOM 3563 C CA . TYR B 1 157 ? 16.05160 -33.05440 49.60561 1.000 19.48016 157 TYR B CA 1
ATOM 3564 C C . TYR B 1 157 ? 14.57798 -33.29591 49.92967 1.000 22.07290 157 TYR B C 1
ATOM 3565 O O . TYR B 1 157 ? 13.71104 -32.45514 49.70028 1.000 16.22618 157 TYR B O 1
ATOM 3574 N N . GLN B 1 158 ? 14.29978 -34.46470 50.49955 1.000 20.23309 158 GLN B N 1
ATOM 3575 C CA . GLN B 1 158 ? 12.95745 -34.74230 50.98243 1.000 17.61917 158 GLN B CA 1
ATOM 3576 C C . GLN B 1 158 ? 12.63562 -33.85439 52.17096 1.000 17.63523 158 GLN B C 1
ATOM 3577 O O . GLN B 1 158 ? 13.50790 -33.52259 52.97970 1.000 18.79856 158 GLN B O 1
ATOM 3583 N N . ASN B 1 159 ? 11.36636 -33.46053 52.26824 1.000 15.17246 159 ASN B N 1
ATOM 3584 C CA . ASN B 1 159 ? 10.86402 -32.73777 53.43743 1.000 16.49401 159 ASN B CA 1
ATOM 3585 C C . ASN B 1 159 ? 11.75766 -31.53786 53.77088 1.000 17.52433 159 ASN B C 1
ATOM 3586 O O . ASN B 1 159 ? 12.12669 -31.29784 54.92596 1.000 14.69029 159 ASN B O 1
ATOM 3591 N N . THR B 1 160 ? 12.10943 -30.77672 52.73710 1.000 15.09529 160 THR B N 1
ATOM 3592 C CA . THR B 1 160 ? 13.06092 -29.67963 52.88814 1.000 14.68553 160 THR B CA 1
ATOM 3593 C C . THR B 1 160 ? 12.49378 -28.30295 52.56295 1.000 15.80243 160 THR B C 1
ATOM 3594 O O . THR B 1 160 ? 12.77919 -27.34784 53.28736 1.000 13.33109 160 THR B O 1
ATOM 3598 N N . PHE B 1 161 ? 11.70021 -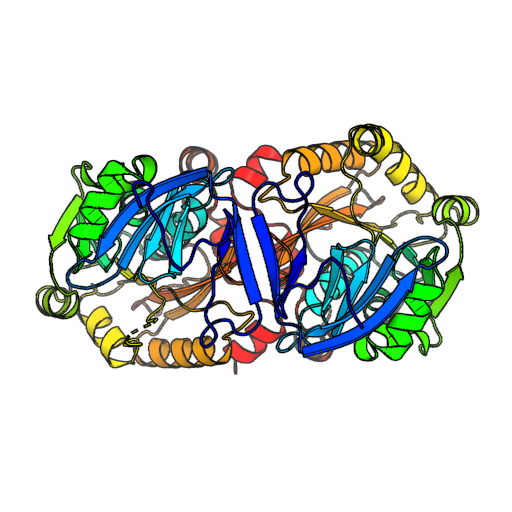28.16188 51.49650 1.000 13.50602 161 PHE B N 1
ATOM 3599 C CA . PHE B 1 161 ? 11.29591 -26.84618 50.99537 1.000 13.84002 161 PHE B CA 1
ATOM 3600 C C . PHE B 1 161 ? 9.87853 -26.46187 51.41740 1.000 14.17145 161 PHE B C 1
ATOM 3601 O O . PHE B 1 161 ? 8.93047 -27.24117 51.26771 1.000 13.90229 161 PHE B O 1
ATOM 3609 N N . ASP B 1 162 ? 9.73454 -25.23666 51.91911 1.000 11.88256 162 ASP B N 1
ATOM 3610 C CA . ASP B 1 162 ? 8.41183 -24.72755 52.24978 1.000 12.53753 162 ASP B CA 1
ATOM 3611 C C . ASP B 1 162 ? 7.65115 -24.30548 51.00335 1.000 14.45539 162 ASP B C 1
ATOM 3612 O O . ASP B 1 162 ? 6.42247 -24.35211 50.98793 1.000 12.74489 162 ASP B O 1
ATOM 3617 N N . VAL B 1 163 ? 8.36265 -23.90769 49.95766 1.000 12.55010 163 VAL B N 1
ATOM 3618 C CA . VAL B 1 163 ? 7.76015 -23.46714 48.70439 1.000 12.96275 163 VAL B CA 1
ATOM 3619 C C . VAL B 1 163 ? 8.63279 -23.97886 47.56779 1.000 11.08687 163 VAL B C 1
ATOM 3620 O O . VAL B 1 163 ? 9.86097 -23.85784 47.62626 1.000 9.73224 163 VAL B O 1
ATOM 3624 N N . ILE B 1 164 ? 8.00945 -24.56379 46.54677 1.000 11.22444 164 ILE B N 1
ATOM 3625 C CA . ILE B 1 164 ? 8.71438 -24.97129 45.33772 1.000 11.79075 164 ILE B CA 1
ATOM 3626 C C . ILE B 1 164 ? 7.98652 -24.36952 44.14861 1.000 12.83863 164 ILE B C 1
ATOM 3627 O O . ILE B 1 164 ? 6.76989 -24.54590 44.00387 1.000 13.43407 164 ILE B O 1
ATOM 3632 N N . ILE B 1 165 ? 8.73265 -23.66724 43.30282 1.000 11.64789 165 ILE B N 1
ATOM 3633 C CA . ILE B 1 165 ? 8.19828 -22.96546 42.14474 1.000 11.57831 165 ILE B CA 1
ATOM 3634 C C . ILE B 1 165 ? 8.81320 -23.59858 40.90710 1.000 12.13889 165 ILE B C 1
ATOM 3635 O O . ILE B 1 165 ? 10.03745 -23.71345 40.81807 1.000 13.60098 165 ILE B O 1
ATOM 3640 N N . THR B 1 166 ? 7.97678 -24.02573 39.96007 1.000 12.17463 166 THR B N 1
ATOM 3641 C CA . THR B 1 166 ? 8.48431 -24.62607 38.72946 1.000 15.40483 166 THR B CA 1
ATOM 3642 C C . THR B 1 166 ? 8.35665 -23.59555 37.61384 1.000 15.57042 166 THR B C 1
ATOM 3643 O O . THR B 1 166 ? 7.26709 -23.38199 37.07012 1.000 14.84312 166 THR B O 1
ATOM 3647 N N . ASP B 1 167 ? 9.48818 -22.95744 37.28799 1.000 17.78921 167 ASP B N 1
ATOM 3648 C CA . ASP B 1 167 ? 9.58272 -21.93596 36.24165 1.000 18.39147 167 ASP B CA 1
ATOM 3649 C C . ASP B 1 167 ? 10.08440 -22.63815 34.98745 1.000 24.19493 167 ASP B C 1
ATOM 3650 O O . ASP B 1 167 ? 11.25122 -22.54827 34.60298 1.000 24.23557 167 ASP B O 1
ATOM 3655 N N . SER B 1 168 ? 9.17211 -23.35843 34.35482 1.000 22.19509 168 SER B N 1
ATOM 3656 C CA . SER B 1 168 ? 9.51563 -24.24489 33.26039 1.000 29.08458 168 SER B CA 1
ATOM 3657 C C . SER B 1 168 ? 8.24953 -24.48830 32.46092 1.000 32.79839 168 SER B C 1
ATOM 3658 O O . SER B 1 168 ? 7.17274 -24.65331 33.04327 1.000 27.68979 168 SER B O 1
ATOM 3661 N N . SER B 1 169 ? 8.38271 -24.48957 31.13497 1.000 30.59827 169 SER B N 1
ATOM 3662 C CA . SER B 1 169 ? 7.22537 -24.67906 30.27308 1.000 31.44951 169 SER B CA 1
ATOM 3663 C C . SER B 1 169 ? 6.53586 -25.99415 30.59764 1.000 32.54963 169 SER B C 1
ATOM 3664 O O . SER B 1 169 ? 7.18430 -27.02214 30.80787 1.000 30.72702 169 SER B O 1
ATOM 3667 N N . ASP B 1 170 ? 5.21798 -25.94848 30.65361 1.000 37.29885 170 ASP B N 1
ATOM 3668 C CA . ASP B 1 170 ? 4.43132 -27.15113 30.86886 1.000 36.56132 170 ASP B CA 1
ATOM 3669 C C . ASP B 1 170 ? 4.55360 -28.05887 29.65051 1.000 39.11258 170 ASP B C 1
ATOM 3670 O O . ASP B 1 170 ? 4.12336 -27.66692 28.55550 1.000 39.78086 170 ASP B O 1
ATOM 3675 N N . PRO B 1 171 ? 5.14395 -29.24854 29.77247 1.000 44.13689 171 PRO B N 1
ATOM 3676 C CA . PRO B 1 171 ? 5.18197 -30.16074 28.62083 1.000 47.55923 171 PRO B CA 1
ATOM 3677 C C . PRO B 1 171 ? 3.76502 -30.57226 28.24230 1.000 41.91196 171 PRO B C 1
ATOM 3678 O O . PRO B 1 171 ? 2.88988 -30.70709 29.09956 1.000 40.64746 171 PRO B O 1
ATOM 3682 N N . GLU B 1 172 ? 3.52591 -30.74204 26.93776 1.000 45.43297 172 GLU B N 1
ATOM 3683 C CA . GLU B 1 172 ? 2.15569 -30.76859 26.43126 1.000 49.81811 172 GLU B CA 1
ATOM 3684 C C . GLU B 1 172 ? 1.76901 -32.00165 25.62042 1.000 48.94470 172 GLU B C 1
ATOM 3685 O O . GLU B 1 172 ? 0.64895 -32.04137 25.09663 1.000 62.13315 172 GLU B O 1
ATOM 3687 N N . GLY B 1 173 ? 2.63141 -33.00400 25.49593 1.000 43.51588 173 GLY B N 1
ATOM 3688 C CA . GLY B 1 173 ? 2.26771 -34.18791 24.75041 1.000 44.81309 173 GLY B CA 1
ATOM 3689 C C . GLY B 1 173 ? 1.50592 -35.19629 25.59320 1.000 44.54847 173 GLY B C 1
ATOM 3690 O O . GLY B 1 173 ? 1.23974 -34.99942 26.79283 1.000 35.33576 173 GLY B O 1
ATOM 3691 N N . PRO B 1 174 ? 1.13682 -36.31442 24.95893 1.000 39.35120 174 PRO B N 1
ATOM 3692 C CA . PRO B 1 174 ? 0.54668 -37.42448 25.72922 1.000 36.05229 174 PRO B CA 1
ATOM 3693 C C . PRO B 1 174 ? 1.47097 -37.95095 26.81112 1.000 36.20081 174 PRO B C 1
ATOM 3694 O O . PRO B 1 174 ? 0.99766 -38.49835 27.81687 1.000 33.78851 174 PRO B O 1
ATOM 3698 N N . ALA B 1 175 ? 2.78281 -37.78909 26.63772 1.000 33.66546 175 ALA B N 1
ATOM 3699 C CA . ALA B 1 175 ? 3.73078 -38.22971 27.65587 1.000 35.66009 175 ALA B CA 1
ATOM 3700 C C . ALA B 1 175 ? 3.60876 -37.38483 28.91484 1.000 38.17079 175 ALA B C 1
ATOM 3701 O O . ALA B 1 175 ? 3.50483 -37.91403 30.02789 1.000 32.93394 175 ALA B O 1
ATOM 3703 N N . ALA B 1 176 ? 3.62509 -36.06250 28.75048 1.000 39.36885 176 ALA B N 1
ATOM 3704 C CA . ALA B 1 176 ? 3.44673 -35.16252 29.88248 1.000 42.70197 176 ALA B CA 1
ATOM 3705 C C . ALA B 1 176 ? 2.11982 -35.40651 30.58430 1.000 33.97505 176 ALA B C 1
ATOM 3706 O O . ALA B 1 176 ? 2.04885 -35.37676 31.81849 1.000 35.69015 176 ALA B O 1
ATOM 3708 N N . SER B 1 177 ? 1.05541 -35.63626 29.81315 1.000 34.08337 177 SER B N 1
ATOM 3709 C CA . SER B 1 177 ? -0.26036 -35.85509 30.40279 1.000 35.34742 177 SER B CA 1
ATOM 3710 C C . SER B 1 177 ? -0.23321 -37.00496 31.39606 1.000 32.23726 177 SER B C 1
ATOM 3711 O O . SER B 1 177 ? -0.71633 -36.87897 32.52699 1.000 38.79888 177 SER B O 1
ATOM 3714 N N . LEU B 1 178 ? 0.34637 -38.13368 30.99710 1.000 24.33082 178 LEU B N 1
ATOM 3715 C CA . LEU B 1 178 ? 0.35955 -39.29102 31.88294 1.000 28.88796 178 LEU B CA 1
ATOM 3716 C C . LEU B 1 178 ? 1.30037 -39.11990 33.06615 1.000 25.83583 178 LEU B C 1
ATOM 3717 O O . LEU B 1 178 ? 1.08538 -39.76244 34.10128 1.000 27.96136 178 LEU B O 1
ATOM 3722 N N . PHE B 1 179 ? 2.32248 -38.27194 32.95299 1.000 24.44966 179 PHE B N 1
ATOM 3723 C CA . PHE B 1 179 ? 3.30685 -38.13791 34.02188 1.000 26.08050 179 PHE B CA 1
ATOM 3724 C C . PHE B 1 179 ? 3.09390 -36.93649 34.91980 1.000 24.55262 179 PHE B C 1
ATOM 3725 O O . PHE B 1 179 ? 3.89544 -36.72388 35.83587 1.000 25.21958 179 PHE B O 1
ATOM 3733 N N . GLN B 1 180 ? 2.02567 -36.16935 34.70683 1.000 23.57717 180 GLN B N 1
ATOM 3734 C CA . GLN B 1 180 ? 1.76067 -35.02792 35.57690 1.000 24.82101 180 GLN B CA 1
ATOM 3735 C C . GLN B 1 180 ? 1.72101 -35.45667 37.03658 1.000 21.38161 180 GLN B C 1
ATOM 3736 O O . GLN B 1 180 ? 2.40517 -34.87666 37.88739 1.000 18.91905 180 GLN B O 1
ATOM 3742 N N . GLN B 1 181 ? 0.92868 -36.48718 37.34203 1.000 18.35119 181 GLN B N 1
ATOM 3743 C CA . GLN B 1 181 ? 0.75765 -36.88523 38.73653 1.000 20.64989 181 GLN B CA 1
ATOM 3744 C C . GLN B 1 181 ? 2.08058 -37.32567 39.35520 1.000 23.29584 181 GLN B C 1
ATOM 3745 O O . GLN B 1 181 ? 2.37270 -36.99195 40.51100 1.000 22.31874 181 GLN B O 1
ATOM 3751 N N . SER B 1 182 ? 2.89596 -38.06001 38.59281 1.000 19.86020 182 SER B N 1
ATOM 3752 C CA . SER B 1 182 ? 4.21072 -38.48241 39.07206 1.000 25.07787 182 SER B CA 1
ATOM 3753 C C . SER B 1 182 ? 5.09214 -37.28870 39.41693 1.000 24.90102 182 SER B C 1
ATOM 3754 O O . SER B 1 182 ? 5.83656 -37.32339 40.40582 1.000 18.94735 182 SER B O 1
ATOM 3757 N N . TYR B 1 183 ? 5.04387 -36.23399 38.59520 1.000 21.10795 183 TYR B N 1
ATOM 3758 C CA . TYR B 1 183 ? 5.85077 -35.05043 38.87815 1.000 20.72477 183 TYR B CA 1
ATOM 3759 C C . TYR B 1 183 ? 5.35535 -34.33630 40.12962 1.000 16.77407 183 TYR B C 1
ATOM 3760 O O . TYR B 1 183 ? 6.15740 -33.91720 40.97432 1.000 21.31291 183 TYR B O 1
ATOM 3769 N N . PHE B 1 184 ? 4.03997 -34.20049 40.27955 1.000 19.62793 184 PHE B N 1
ATOM 3770 C CA . PHE B 1 184 ? 3.52116 -33.54645 41.47913 1.000 17.04091 184 PHE B CA 1
ATOM 3771 C C . PHE B 1 184 ? 3.83849 -34.35130 42.73135 1.000 16.25132 184 PHE B C 1
ATOM 3772 O O . PHE B 1 184 ? 4.08752 -33.77082 43.79622 1.000 14.67433 184 PHE B O 1
ATOM 3780 N N . GLU B 1 185 ? 3.85995 -35.68299 42.62331 1.000 19.45586 185 GLU B N 1
ATOM 3781 C CA . GLU B 1 185 ? 4.22437 -36.51271 43.77054 1.000 19.21747 185 GLU B CA 1
ATOM 3782 C C . GLU B 1 185 ? 5.69494 -36.34128 44.12962 1.000 20.45707 185 GLU B C 1
ATOM 3783 O O . GLU B 1 185 ? 6.06129 -36.39968 45.31207 1.000 15.70271 185 GLU B O 1
ATOM 3789 N N . LEU B 1 186 ? 6.54350 -36.13154 43.12342 1.000 20.68789 186 LEU B N 1
ATOM 3790 C CA . LEU B 1 186 ? 7.95194 -35.84347 43.37314 1.000 20.19449 186 LEU B CA 1
ATOM 3791 C C . LEU B 1 186 ? 8.10571 -34.54555 44.15428 1.000 16.48164 186 LEU B C 1
ATOM 3792 O O . LEU B 1 186 ? 8.83939 -34.48186 45.14962 1.000 19.97909 186 LEU B O 1
ATOM 3797 N N . LEU B 1 187 ? 7.41877 -33.49634 43.70695 1.000 17.32166 187 LEU B N 1
ATOM 3798 C CA . LEU B 1 187 ? 7.40618 -32.23103 44.43963 1.000 16.17104 187 LEU B CA 1
ATOM 3799 C C . LEU B 1 187 ? 6.87780 -32.42187 45.85513 1.000 16.59786 187 LEU B C 1
ATOM 3800 O O . LEU B 1 187 ? 7.44806 -31.90069 46.81800 1.000 14.28528 187 LEU B O 1
ATOM 3805 N N . ASN B 1 188 ? 5.77576 -33.16208 45.99932 1.000 17.43147 188 ASN B N 1
ATOM 3806 C CA . ASN B 1 188 ? 5.18535 -33.36453 47.32406 1.000 16.07417 188 ASN B CA 1
ATOM 3807 C C . ASN B 1 188 ? 6.20354 -33.92368 48.32083 1.000 18.49512 188 ASN B C 1
ATOM 3808 O O . ASN B 1 188 ? 6.23397 -33.51186 49.48814 1.000 15.01835 188 ASN B O 1
ATOM 3813 N N . GLY B 1 189 ? 7.05955 -34.84988 47.87500 1.000 14.33662 189 GLY B N 1
ATOM 3814 C CA . GLY B 1 189 ? 8.04070 -35.44664 48.77268 1.000 18.29184 189 GLY B CA 1
ATOM 3815 C C . GLY B 1 189 ? 9.10431 -34.47663 49.26571 1.000 17.63684 189 GLY B C 1
ATOM 3816 O O . GLY B 1 189 ? 9.64449 -34.64199 50.36741 1.000 15.80955 189 GLY B O 1
ATOM 3817 N N . ALA B 1 190 ? 9.42170 -33.46308 48.47012 1.000 16.29793 190 ALA B N 1
ATOM 3818 C CA . ALA B 1 190 ? 10.43899 -32.47580 48.80836 1.000 14.74464 190 ALA B CA 1
ATOM 3819 C C . ALA B 1 190 ? 9.89565 -31.31590 49.63464 1.000 14.77981 190 ALA B C 1
ATOM 3820 O O . ALA B 1 190 ? 10.68465 -30.52807 50.17083 1.000 14.04080 190 ALA B O 1
ATOM 3822 N N . LEU B 1 191 ? 8.57460 -31.19609 49.74482 1.000 13.81668 191 LEU B N 1
ATOM 3823 C CA . LEU B 1 191 ? 7.94478 -30.14409 50.51706 1.000 11.79870 191 LEU B CA 1
ATOM 3824 C C . LEU B 1 191 ? 7.91378 -30.49477 51.99972 1.000 16.46858 191 LEU B C 1
ATOM 3825 O O . LEU B 1 191 ? 7.85200 -31.66674 52.38419 1.000 15.59232 191 LEU B O 1
ATOM 3830 N N . THR B 1 192 ? 7.90689 -29.45769 52.82512 1.000 13.50773 192 THR B N 1
ATOM 3831 C CA . THR B 1 192 ? 7.62594 -29.60342 54.24487 1.000 16.62422 192 THR B CA 1
ATOM 3832 C C . THR B 1 192 ? 6.11526 -29.73071 54.44401 1.000 16.01337 192 THR B C 1
ATOM 3833 O O . THR B 1 192 ? 5.33294 -29.67016 53.48798 1.000 14.01984 192 THR B O 1
ATOM 3837 N N . GLU B 1 193 ? 5.69118 -29.88537 55.70725 1.000 14.67737 193 GLU B N 1
ATOM 3838 C CA . GLU B 1 193 ? 4.33722 -30.37546 55.97865 1.000 19.27068 193 GLU B CA 1
ATOM 3839 C C . GLU B 1 193 ? 3.24458 -29.43893 55.46933 1.000 17.20265 193 GLU B C 1
ATOM 3840 O O . GLU B 1 193 ? 2.15411 -29.90376 55.12258 1.000 15.80277 193 GLU B O 1
ATOM 3846 N N . LYS B 1 194 ? 3.48752 -28.13035 55.42710 1.000 14.59965 194 LYS B N 1
ATOM 3847 C CA . LYS B 1 194 ? 2.52062 -27.20154 54.84870 1.000 13.94196 194 LYS B CA 1
ATOM 3848 C C . LYS B 1 194 ? 3.03616 -26.59726 53.54310 1.000 15.19809 194 LYS B C 1
ATOM 3849 O O . LYS B 1 194 ? 2.67792 -25.47313 53.19205 1.000 12.77968 194 LYS B O 1
ATOM 3855 N N . GLY B 1 195 ? 3.85664 -27.34976 52.81507 1.000 12.06110 195 GLY B N 1
ATOM 3856 C CA . GLY B 1 195 ? 4.53522 -26.79525 51.65402 1.000 13.58399 195 GLY B CA 1
ATOM 3857 C C . GLY B 1 195 ? 3.57856 -26.39882 50.54387 1.000 14.86468 195 GLY B C 1
ATOM 3858 O O . GLY B 1 195 ? 2.47037 -26.93179 50.40838 1.000 15.68092 195 GLY B O 1
ATOM 3859 N N . VAL B 1 196 ? 4.01846 -25.43636 49.73941 1.000 11.54783 196 VAL B N 1
ATOM 3860 C CA . VAL B 1 196 ? 3.21790 -24.86778 48.65929 1.000 12.35718 196 VAL B CA 1
ATOM 3861 C C . VAL B 1 196 ? 4.00762 -25.00507 47.36688 1.000 15.49869 196 VAL B C 1
ATOM 3862 O O . VAL B 1 196 ? 5.22882 -24.83282 47.37299 1.000 12.42051 196 VAL B O 1
ATOM 3866 N N . ILE B 1 197 ? 3.31747 -25.31403 46.26218 1.000 11.89139 197 ILE B N 1
ATOM 3867 C CA . ILE B 1 197 ? 3.94043 -25.29096 44.94503 1.000 12.02515 197 ILE B CA 1
ATOM 3868 C C . ILE B 1 197 ? 3.19480 -24.29409 44.06773 1.000 11.44761 197 ILE B C 1
ATOM 3869 O O . ILE B 1 197 ? 1.99373 -24.05799 44.23517 1.000 10.186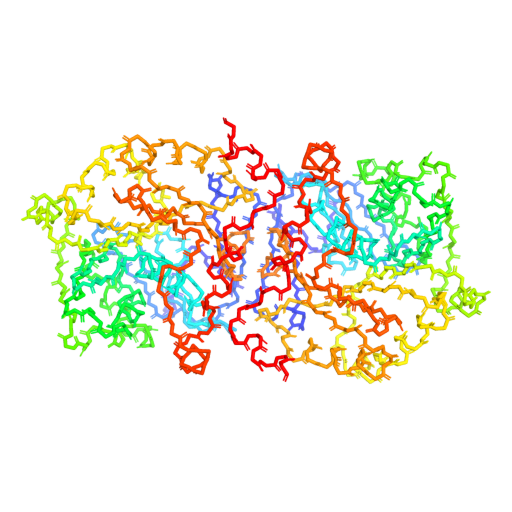63 197 ILE B O 1
ATOM 3874 N N . SER B 1 198 ? 3.91528 -23.70340 43.12597 1.000 10.25313 198 SER B N 1
ATOM 3875 C CA . SER B 1 198 ? 3.27989 -23.04233 41.99343 1.000 10.58533 198 SER B CA 1
ATOM 3876 C C . SER B 1 198 ? 4.00592 -23.52855 40.75888 1.000 14.44482 198 SER B C 1
ATOM 3877 O O . SER B 1 198 ? 5.23635 -23.63652 40.76247 1.000 15.05734 198 SER B O 1
ATOM 3880 N N . THR B 1 199 ? 3.25198 -23.88303 39.72951 1.000 10.22285 199 THR B N 1
ATOM 3881 C CA . THR B 1 199 ? 3.85973 -24.43037 38.53047 1.000 12.61683 199 THR B CA 1
ATOM 3882 C C . THR B 1 199 ? 3.29036 -23.69866 37.33267 1.000 15.39704 199 THR B C 1
ATOM 3883 O O . THR B 1 199 ? 2.10369 -23.37555 37.31156 1.000 15.70522 199 THR B O 1
ATOM 3887 N N . GLN B 1 200 ? 4.13374 -23.43552 36.34174 1.000 13.03591 200 GLN B N 1
ATOM 3888 C CA . GLN B 1 200 ? 3.62769 -22.89452 35.09386 1.000 15.01445 200 GLN B CA 1
ATOM 3889 C C . GLN B 1 200 ? 2.64764 -23.88467 34.48129 1.000 18.08245 200 GLN B C 1
ATOM 3890 O O . GLN B 1 200 ? 2.93131 -25.08460 34.39202 1.000 19.45525 200 GLN B O 1
ATOM 3896 N N . ALA B 1 201 ? 1.47114 -23.38629 34.09584 1.000 16.98193 201 ALA B N 1
ATOM 3897 C CA . ALA B 1 201 ? 0.46480 -24.23563 33.46970 1.000 16.77477 201 ALA B CA 1
ATOM 3898 C C . ALA B 1 201 ? 0.29756 -23.81871 32.01188 1.000 18.31011 201 ALA B C 1
ATOM 3899 O O . ALA B 1 201 ? 1.27183 -23.82976 31.24778 1.000 18.98700 201 ALA B O 1
ATOM 3901 N N . GLU B 1 202 ? -0.91275 -23.44752 31.61194 1.000 14.95832 202 GLU B N 1
ATOM 3902 C CA . GLU B 1 202 ? -1.19761 -23.08824 30.22333 1.000 18.22672 202 GLU B CA 1
ATOM 3903 C C . GLU B 1 202 ? -2.13095 -21.88383 30.18774 1.000 21.28275 202 GLU B C 1
ATOM 3904 O O . GLU B 1 202 ? -2.67501 -21.46029 31.21210 1.000 15.41386 202 GLU B O 1
ATOM 3910 N N . SER B 1 203 ? -2.32447 -21.33754 28.98025 1.000 16.97221 203 SER B N 1
ATOM 3911 C CA . SER B 1 203 ? -3.29637 -20.27386 28.77464 1.000 15.52334 203 SER B CA 1
ATOM 3912 C C . SER B 1 203 ? -4.69175 -20.87242 28.66911 1.000 14.57888 203 SER B C 1
ATOM 3913 O O . SER B 1 203 ? -4.92763 -21.78586 27.87361 1.000 14.57384 203 SER B O 1
ATOM 3916 N N . MET B 1 204 ? -5.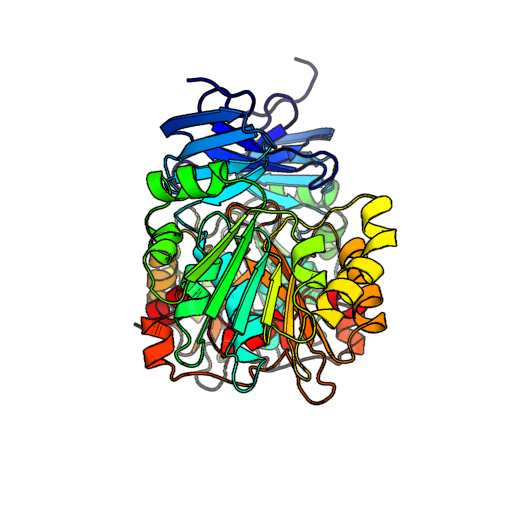62673 -20.34224 29.45641 1.000 13.41369 204 MET B N 1
ATOM 3917 C CA . MET B 1 204 ? -6.97701 -20.89292 29.43413 1.000 12.35446 204 MET B CA 1
ATOM 3918 C C . MET B 1 204 ? -7.69586 -20.61333 28.12169 1.000 15.35236 204 MET B C 1
ATOM 3919 O O . MET B 1 204 ? -8.72358 -21.24057 27.85084 1.000 15.96495 204 MET B O 1
ATOM 3924 N N . TRP B 1 205 ? -7.18627 -19.68798 27.30257 1.000 14.48869 205 TRP B N 1
ATOM 3925 C CA . TRP B 1 205 ? -7.84641 -19.40156 26.03057 1.000 16.90156 205 TRP B CA 1
ATOM 3926 C C . TRP B 1 205 ? -7.61742 -20.50144 25.00512 1.000 17.79331 205 TRP B C 1
ATOM 3927 O O . TRP B 1 205 ? -8.44307 -20.68277 24.10251 1.000 21.58982 205 TRP B O 1
ATOM 3938 N N . ILE B 1 206 ? -6.52534 -21.24833 25.12253 1.000 15.62680 206 ILE B N 1
ATOM 3939 C CA . ILE B 1 206 ? -6.15990 -22.20695 24.09198 1.000 18.68693 206 ILE B CA 1
ATOM 3940 C C . ILE B 1 206 ? -5.95759 -23.61858 24.61566 1.000 22.87683 206 ILE B C 1
ATOM 3941 O O . ILE B 1 206 ? -5.93661 -24.55691 23.80234 1.000 21.53997 206 ILE B O 1
ATOM 3946 N N . HIS B 1 207 ? -5.80385 -23.83210 25.92583 1.000 17.38343 207 HIS B N 1
ATOM 3947 C CA . HIS B 1 207 ? -5.47881 -25.16690 26.41643 1.000 17.73051 207 HIS B CA 1
ATOM 3948 C C . HIS B 1 207 ? -6.25537 -25.49529 27.68850 1.000 18.25507 207 HIS B C 1
ATOM 3949 O O . HIS B 1 207 ? -5.72665 -26.12102 28.61050 1.000 17.73770 207 HIS B O 1
ATOM 3956 N N . LEU B 1 208 ? -7.52235 -25.09801 27.74981 1.000 17.02423 208 LEU B N 1
ATOM 3957 C CA . LEU B 1 208 ? -8.35738 -25.49447 28.87969 1.000 16.97278 208 LEU B CA 1
ATOM 3958 C C . LEU B 1 208 ? -8.37888 -27.00889 29.11529 1.000 19.06356 208 LEU B C 1
ATOM 3959 O O . LEU B 1 208 ? -8.35727 -27.41662 30.28875 1.000 16.87874 208 LEU B O 1
ATOM 3964 N N . PRO B 1 209 ? -8.38025 -27.88342 28.09189 1.000 21.77374 209 PRO B N 1
ATOM 3965 C CA . PRO B 1 209 ? -8.32142 -29.33155 28.38721 1.000 20.97596 209 PRO B CA 1
ATOM 3966 C C . PRO B 1 209 ? -7.07259 -29.75470 29.13765 1.000 18.48472 209 PRO B C 1
ATOM 3967 O O . PRO B 1 209 ? -7.14308 -30.65360 29.98364 1.000 20.02341 209 PRO B O 1
ATOM 3971 N N . ILE B 1 210 ? -5.92865 -29.13367 28.85333 1.000 17.84159 210 ILE B N 1
ATOM 3972 C CA . ILE B 1 210 ? -4.70993 -29.45120 29.59254 1.000 19.29895 210 ILE B CA 1
ATOM 3973 C C . ILE B 1 210 ? -4.82274 -28.98421 31.03493 1.000 19.65367 210 ILE B C 1
ATOM 3974 O O . ILE B 1 210 ? -4.39260 -29.68456 31.96200 1.000 16.91286 210 ILE B O 1
ATOM 3979 N N . ILE B 1 211 ? -5.38800 -27.78894 31.24881 1.000 17.63349 211 ILE B N 1
ATOM 3980 C CA . ILE B 1 211 ? -5.54979 -27.26695 32.60488 1.000 16.99545 211 ILE B CA 1
ATOM 3981 C C . ILE B 1 211 ? -6.45775 -28.17722 33.41943 1.000 17.45542 211 ILE B C 1
ATOM 3982 O O . ILE B 1 211 ? -6.20758 -28.43780 34.60064 1.000 15.38396 211 ILE B O 1
ATOM 3987 N N . LYS B 1 212 ? -7.54141 -28.65101 32.80993 1.000 17.96907 212 LYS B N 1
ATOM 3988 C CA . LYS B 1 212 ? -8.42822 -29.57051 33.51271 1.000 17.85578 212 LYS B CA 1
ATOM 3989 C C . LYS B 1 212 ? -7.68175 -30.82938 33.92160 1.000 15.50369 212 LYS B C 1
ATOM 3990 O O . LYS B 1 212 ? -7.84339 -31.31770 35.05033 1.000 16.77120 212 LYS B O 1
ATOM 3996 N N . GLU B 1 213 ? -6.85694 -31.36340 33.01458 1.000 16.33900 213 GLU B N 1
ATOM 3997 C CA . GLU B 1 213 ? -6.02209 -32.51880 33.32712 1.000 21.96591 213 GLU B CA 1
ATOM 3998 C C . GLU B 1 213 ? -5.05442 -32.20135 34.45994 1.000 21.99631 213 GLU B C 1
ATOM 3999 O O . GLU B 1 213 ? -4.85822 -33.01770 35.37016 1.000 17.84410 213 GLU B O 1
ATOM 4005 N N . LEU B 1 214 ? -4.39737 -31.03581 34.39860 1.000 16.47644 214 LEU B N 1
ATOM 4006 C CA . LEU B 1 214 ? -3.46651 -30.66775 35.46732 1.000 20.95633 214 LEU B CA 1
ATOM 4007 C C . LEU B 1 214 ? -4.17980 -30.55137 36.80631 1.000 17.02886 214 LEU B C 1
ATOM 4008 O O . LEU B 1 214 ? -3.66292 -31.00025 37.84157 1.000 16.55065 214 LEU B O 1
ATOM 4013 N N . LYS B 1 215 ? -5.36405 -29.93565 36.81196 1.000 13.26527 215 LYS B N 1
ATOM 4014 C CA . LYS B 1 215 ? -6.11996 -29.81768 38.05200 1.000 13.92289 215 LYS B CA 1
ATOM 4015 C C . LYS B 1 215 ? -6.44920 -31.19237 38.62750 1.000 16.35539 215 LYS B C 1
ATOM 4016 O O . LYS B 1 215 ? -6.33788 -31.40850 39.83963 1.000 15.17117 215 LYS B O 1
ATOM 4022 N N . LYS B 1 216 ? -6.83172 -32.14379 37.77299 1.000 16.69397 216 LYS B N 1
ATOM 4023 C CA . LYS B 1 216 ? -7.15836 -33.48342 38.25918 1.000 20.81068 216 LYS B CA 1
ATOM 4024 C C . LYS B 1 216 ? -5.92960 -34.16734 38.85869 1.000 19.08509 216 LYS B C 1
ATOM 4025 O O . LYS B 1 216 ? -6.00520 -34.77927 39.93515 1.000 18.48600 216 LYS B O 1
ATOM 4031 N N . ALA B 1 217 ? -4.78768 -34.08255 38.16340 1.000 14.07216 217 ALA B N 1
ATOM 4032 C CA . ALA B 1 217 ? -3.55169 -34.67976 38.66674 1.000 18.80439 217 ALA B CA 1
ATOM 4033 C C . ALA B 1 217 ? -3.12141 -34.04669 39.98174 1.000 18.95102 217 ALA B C 1
ATOM 4034 O O . ALA B 1 217 ? -2.66559 -34.74705 40.89550 1.000 17.76482 217 ALA B O 1
ATOM 4036 N N . CYS B 1 218 ? -3.23613 -32.71785 40.09050 1.000 15.16103 218 CYS B N 1
ATOM 4037 C CA . CYS B 1 218 ? -2.90401 -32.04312 41.34178 1.000 16.31165 218 CYS B CA 1
ATOM 4038 C C . CYS B 1 218 ? -3.79078 -32.51392 42.48296 1.000 16.87809 218 CYS B C 1
ATOM 4039 O O . CYS B 1 218 ? -3.31630 -32.68580 43.61263 1.000 14.52759 218 CYS B O 1
ATOM 4042 N N . LYS B 1 219 ? -5.08642 -32.70922 42.21698 1.000 12.96477 219 LYS B N 1
ATOM 4043 C CA . LYS B 1 219 ? -5.99435 -33.09348 43.29306 1.000 16.91939 219 LYS B CA 1
ATOM 4044 C C . LYS B 1 219 ? -5.74440 -34.51075 43.77653 1.000 18.02431 219 LYS B C 1
ATOM 4045 O O . LYS B 1 219 ? -6.15315 -34.85294 44.89045 1.000 18.46414 219 LYS B O 1
ATOM 4051 N N . GLU B 1 220 ? -5.08963 -35.33964 42.96699 1.000 19.53074 220 GLU B N 1
ATOM 4052 C CA . GLU B 1 220 ? -4.69754 -36.66521 43.42443 1.000 21.15746 220 GLU B CA 1
ATOM 4053 C C . GLU B 1 220 ? -3.56733 -36.60332 44.43800 1.000 24.12412 220 GLU B C 1
ATOM 4054 O O . GLU B 1 220 ? -3.37239 -37.56212 45.19535 1.000 22.96168 220 GLU B O 1
ATOM 4060 N N . VAL B 1 221 ? -2.82516 -35.50064 44.47919 1.000 15.86352 221 VAL B N 1
ATOM 4061 C CA . VAL B 1 221 ? -1.63910 -35.39113 45.31458 1.000 17.11225 221 VAL B CA 1
ATOM 4062 C C . VAL B 1 221 ? -1.85318 -34.44465 46.48998 1.000 17.67429 221 VAL B C 1
ATOM 4063 O O . VAL B 1 221 ? -1.42439 -34.73348 47.61259 1.000 14.36358 221 VAL B O 1
ATOM 4067 N N . PHE B 1 222 ? -2.50561 -33.30470 46.25330 1.000 15.59559 222 PHE B N 1
ATOM 4068 C CA . PHE B 1 222 ? -2.61990 -32.23098 47.22756 1.000 14.14855 222 PHE B CA 1
ATOM 4069 C C . PHE B 1 222 ? -4.06940 -32.01180 47.62872 1.000 13.57872 222 PHE B C 1
ATOM 4070 O O . PHE B 1 222 ? -4.96417 -32.06216 46.77472 1.000 14.61912 222 PHE B O 1
ATOM 4078 N N . PRO B 1 223 ? -4.32659 -31.70808 48.90224 1.000 14.07544 223 PRO B N 1
ATOM 4079 C CA . PRO B 1 223 ? -5.70089 -31.41883 49.32848 1.000 14.68419 223 PRO B CA 1
ATOM 4080 C C . PRO B 1 223 ? -6.17109 -30.02551 48.95327 1.000 17.58749 223 PRO B C 1
ATOM 4081 O O . PRO B 1 223 ? -7.37283 -29.74404 49.06453 1.000 16.65039 223 PRO B O 1
ATOM 4085 N N . THR B 1 224 ? -5.27206 -29.15114 48.50748 1.000 14.09277 224 THR B N 1
ATOM 4086 C CA . THR B 1 224 ? -5.59464 -27.75315 48.22615 1.000 11.23333 224 THR B CA 1
ATOM 4087 C C . THR B 1 224 ? -5.02272 -27.42489 46.85315 1.000 14.52195 224 THR B C 1
ATOM 4088 O O . THR B 1 224 ? -3.80719 -27.48298 46.66364 1.000 10.99697 224 THR B O 1
ATOM 4092 N N . VAL B 1 225 ? -5.89132 -27.13788 45.88401 1.000 12.76188 225 VAL B N 1
ATOM 4093 C CA . VAL B 1 225 ? -5.48828 -26.97016 44.48839 1.000 15.82765 225 VAL B CA 1
ATOM 4094 C C . VAL B 1 225 ? -6.24350 -25.78038 43.90593 1.000 17.12817 225 VAL B C 1
ATOM 4095 O O . VAL B 1 225 ? -7.47146 -25.70811 44.02887 1.000 14.05616 225 VAL B O 1
ATOM 4099 N N . GLY B 1 226 ? -5.52026 -24.86125 43.25597 1.000 12.27176 226 GLY B N 1
ATOM 4100 C CA . GLY B 1 226 ? -6.15534 -23.75649 42.56023 1.000 13.91471 226 GLY B CA 1
ATOM 4101 C C . GLY B 1 226 ? -5.43977 -23.46764 41.25511 1.000 12.85925 226 GLY B C 1
ATOM 4102 O O . GLY B 1 226 ? -4.29440 -23.86074 41.05917 1.000 12.41220 226 GLY B O 1
ATOM 4103 N N . TYR B 1 227 ? -6.14146 -22.77850 40.35380 1.000 12.08449 227 TYR B N 1
ATOM 4104 C CA . TYR B 1 227 ? -5.56855 -22.31241 39.09315 1.000 12.28755 227 TYR B CA 1
ATOM 4105 C C . TYR B 1 227 ? -5.71059 -20.79931 39.02025 1.000 12.43544 227 TYR B C 1
ATOM 4106 O O . TYR B 1 227 ? -6.81211 -20.26435 39.20254 1.000 11.39652 227 TYR B O 1
ATOM 4115 N N . ALA B 1 228 ? -4.59897 -20.11676 38.75670 1.000 10.91842 228 ALA B N 1
ATOM 4116 C CA . ALA B 1 228 ? -4.56298 -18.66556 38.67569 1.000 11.31276 228 ALA B CA 1
ATOM 4117 C C . ALA B 1 228 ? -3.90140 -18.28344 37.36372 1.000 11.70169 228 ALA B C 1
ATOM 4118 O O . ALA B 1 228 ? -3.25424 -19.10959 36.72387 1.000 14.18767 228 ALA B O 1
ATOM 4120 N N . TYR B 1 229 ? -4.04102 -17.01971 36.96879 1.000 11.66146 229 TYR B N 1
ATOM 4121 C CA . TYR B 1 229 ? -3.41962 -16.58716 35.71926 1.000 10.13813 229 TYR B CA 1
ATOM 4122 C C . TYR B 1 229 ? -2.93399 -15.14708 35.84263 1.000 12.00124 229 TYR B C 1
ATOM 4123 O O . TYR B 1 229 ? -3.31787 -14.40633 36.76087 1.000 10.94323 229 TYR B O 1
ATOM 4132 N N . THR B 1 230 ? -2.06202 -14.76471 34.90716 1.000 7.69694 230 THR B N 1
ATOM 4133 C CA . THR B 1 230 ? -1.55377 -13.40551 34.81216 1.000 10.41536 230 THR B CA 1
ATOM 4134 C C . THR B 1 230 ? -1.45778 -13.01983 33.34517 1.000 13.31221 230 THR B C 1
ATOM 4135 O O . THR B 1 230 ? -1.44896 -13.88050 32.46083 1.000 10.98101 230 THR B O 1
ATOM 4139 N N . THR B 1 231 ? -1.39077 -11.71203 33.08989 1.000 11.68191 231 THR B N 1
ATOM 4140 C CA . THR B 1 231 ? -1.33375 -11.23153 31.71974 1.000 12.92865 231 THR B CA 1
ATOM 4141 C C . THR B 1 231 ? 0.09364 -10.83613 31.37162 1.000 13.49998 231 THR B C 1
ATOM 4142 O O . THR B 1 231 ? 0.84194 -10.32470 32.21442 1.000 13.06393 231 THR B O 1
ATOM 4146 N N . ILE B 1 232 ? 0.47724 -11.15119 30.14086 1.000 11.85938 232 ILE B N 1
ATOM 4147 C CA . ILE B 1 232 ? 1.83508 -10.99870 29.62901 1.000 14.17271 232 ILE B CA 1
ATOM 4148 C C . ILE B 1 232 ? 1.67717 -10.56019 28.18186 1.000 12.31198 232 ILE B C 1
ATOM 4149 O O . ILE B 1 232 ? 1.27297 -11.37068 27.34517 1.000 14.33969 232 ILE B O 1
ATOM 4154 N N . PRO B 1 233 ? 1.96958 -9.30748 27.84553 1.000 15.22344 233 PRO B N 1
ATOM 4155 C CA . PRO B 1 233 ? 1.61477 -8.81090 26.50608 1.000 15.50608 233 PRO B CA 1
ATOM 4156 C C . PRO B 1 233 ? 2.42135 -9.43218 25.38087 1.000 18.62371 233 PRO B C 1
ATOM 4157 O O . PRO B 1 233 ? 1.99293 -9.33741 24.22415 1.000 20.66065 233 PRO B O 1
ATOM 4161 N N . THR B 1 234 ? 3.56294 -10.06298 25.66170 1.000 15.73685 234 THR B N 1
ATOM 4162 C CA . THR B 1 234 ? 4.36954 -10.64834 24.59745 1.000 22.40125 234 THR B CA 1
ATOM 4163 C C . THR B 1 234 ? 4.17339 -12.15028 24.45317 1.000 22.32195 234 THR B C 1
ATOM 4164 O O . THR B 1 234 ? 4.82931 -12.76150 23.60945 1.000 23.33586 234 THR B O 1
ATOM 4168 N N . TYR B 1 235 ? 3.28738 -12.76250 25.24886 1.000 21.30161 235 TYR B N 1
ATOM 4169 C CA . TYR B 1 235 ? 3.05645 -14.19411 25.13512 1.000 21.22063 235 TYR B CA 1
ATOM 4170 C C . TYR B 1 235 ? 1.84830 -14.45085 24.24175 1.000 19.46232 235 TYR B C 1
ATOM 4171 O O . TYR B 1 235 ? 0.89910 -13.66896 24.25675 1.000 19.01989 235 TYR B O 1
ATOM 4180 N N . PRO B 1 236 ? 1.81230 -15.49822 23.41691 1.000 25.28680 236 PRO B N 1
ATOM 4181 C CA . PRO B 1 236 ? 0.62494 -15.70921 22.57753 1.000 23.12042 236 PRO B CA 1
ATOM 4182 C C . PRO B 1 236 ? -0.60067 -15.92729 23.45404 1.000 17.97951 236 PRO B C 1
ATOM 4183 O O . PRO B 1 236 ? -0.52986 -16.59195 24.48839 1.000 22.35136 236 PRO B O 1
ATOM 4187 N N . THR B 1 237 ? -1.71015 -15.31038 23.03720 1.000 17.33007 237 THR B N 1
ATOM 4188 C CA . THR B 1 237 ? -2.97965 -15.15487 23.75225 1.000 20.68119 237 THR B CA 1
ATOM 4189 C C . THR B 1 237 ? -2.89827 -14.08542 24.83375 1.000 14.44286 237 THR B C 1
ATOM 4190 O O . THR B 1 237 ? -3.94052 -13.64061 25.31121 1.000 15.27120 237 THR B O 1
ATOM 4194 N N . GLY B 1 238 ? -1.69330 -13.67678 25.23441 1.000 15.96470 238 GLY B N 1
ATOM 4195 C CA . GLY B 1 238 ? -1.54464 -12.57279 26.17046 1.000 14.86890 238 GLY B CA 1
ATOM 4196 C C . GLY B 1 238 ? -1.60795 -12.94756 27.63275 1.000 16.10235 238 GLY B C 1
ATOM 4197 O O . GLY B 1 238 ? -1.69775 -12.05304 28.49100 1.000 11.45909 238 GLY B O 1
ATOM 4198 N N . GLN B 1 239 ? -1.56410 -14.23570 27.95169 1.000 13.21560 239 GLN B N 1
ATOM 4199 C CA . GLN B 1 239 ? -1.62450 -14.64055 29.34598 1.000 12.64840 239 GLN B CA 1
ATOM 4200 C C . GLN B 1 239 ? -1.14294 -16.07385 29.48325 1.000 14.80002 239 GLN B C 1
ATOM 4201 O O . GLN B 1 239 ? -1.07444 -16.83127 28.51086 1.000 13.59592 239 GLN B O 1
ATOM 4207 N N . ILE B 1 240 ? -0.86834 -16.45103 30.73292 1.000 14.81396 240 ILE B N 1
ATOM 4208 C CA . ILE B 1 240 ? -0.53558 -17.82364 31.08154 1.000 16.34184 240 ILE B CA 1
ATOM 4209 C C . ILE B 1 240 ? -1.02141 -18.05841 32.49979 1.000 12.74736 240 ILE B C 1
ATOM 4210 O O . ILE B 1 240 ? -1.15495 -17.11969 33.29186 1.000 13.85780 240 ILE B O 1
ATOM 4215 N N . GLY B 1 241 ? -1.28248 -19.32285 32.82275 1.000 14.23348 241 GLY B N 1
ATOM 4216 C CA . GLY B 1 241 ? -1.78737 -19.70289 34.12022 1.000 15.33008 241 GLY B CA 1
ATOM 4217 C C . GLY B 1 241 ? -0.79098 -20.51769 34.92692 1.000 14.15648 241 GLY B C 1
ATOM 4218 O O . GLY B 1 241 ? 0.27029 -20.92421 34.45253 1.000 14.29065 241 GLY B O 1
ATOM 4219 N N . PHE B 1 242 ? -1.15355 -20.73007 36.19137 1.000 12.26082 242 PHE B N 1
ATOM 4220 C CA . PHE B 1 242 ? -0.32488 -21.45756 37.13723 1.000 12.35528 242 PHE B CA 1
ATOM 4221 C C . PHE B 1 242 ? -1.20859 -22.37854 37.96901 1.000 12.63052 242 PHE B C 1
ATOM 4222 O O . PHE B 1 242 ? -2.33737 -22.01443 38.31930 1.000 13.57656 242 PHE B O 1
ATOM 4230 N N . MET B 1 243 ? -0.70620 -23.57533 38.27437 1.000 12.32396 243 MET B N 1
ATOM 4231 C CA . MET B 1 243 ? -1.29540 -24.36698 39.34998 1.000 11.76505 243 MET B CA 1
ATOM 4232 C C . MET B 1 243 ? -0.67091 -23.90317 40.66130 1.000 11.37796 243 MET B C 1
ATOM 4233 O O . MET B 1 243 ? 0.54944 -23.79051 40.75772 1.000 13.36777 243 MET B O 1
ATOM 4238 N N . VAL B 1 244 ? -1.49718 -23.62671 41.66385 1.000 12.06053 244 VAL B N 1
ATOM 4239 C CA . VAL B 1 244 ? -1.02230 -23.25941 42.99395 1.000 10.19612 244 VAL B CA 1
ATOM 4240 C C . VAL B 1 244 ? -1.63140 -24.24870 43.97207 1.000 12.68203 244 VAL B C 1
ATOM 4241 O O . VAL B 1 244 ? -2.85419 -24.28821 44.12306 1.000 12.32975 244 VAL B O 1
ATOM 4245 N N . CYS B 1 245 ? -0.79144 -25.04700 44.63458 1.000 11.57442 245 CYS B N 1
ATOM 4246 C CA . CYS B 1 245 ? -1.28721 -26.12902 45.47135 1.000 13.15920 245 CYS B CA 1
ATOM 4247 C C . CYS B 1 245 ? -0.57345 -26.12299 46.80749 1.000 13.42023 245 CYS B C 1
ATOM 4248 O O . CYS B 1 245 ? 0.54201 -25.61783 46.93765 1.000 14.57562 245 CYS B O 1
ATOM 4251 N N . SER B 1 246 ? -1.22286 -26.70859 47.81353 1.000 11.10190 246 SER B N 1
ATOM 4252 C CA . SER B 1 246 ? -0.59170 -26.81719 49.11674 1.000 10.82252 246 SER B CA 1
ATOM 4253 C C . SER B 1 246 ? -0.83556 -28.20068 49.69362 1.000 15.97463 246 SER B C 1
ATOM 4254 O O . SER B 1 246 ? -1.88482 -28.80996 49.47056 1.000 11.00777 246 SER B O 1
ATOM 4257 N N . LYS B 1 247 ? 0.16035 -28.68646 50.43714 1.000 13.32671 247 LYS B N 1
ATOM 4258 C CA . LYS B 1 247 ? 0.00831 -29.90416 51.21992 1.000 13.15937 247 LYS B CA 1
ATOM 4259 C C . LYS B 1 247 ? -0.90637 -29.69916 52.41593 1.000 13.85753 247 LYS B C 1
ATOM 4260 O O . LYS B 1 247 ? -1.38880 -30.68305 52.98878 1.000 18.10128 247 LYS B O 1
ATOM 4266 N N . ASP B 1 248 ? -1.13674 -28.45829 52.81870 1.000 12.59356 248 ASP B N 1
ATOM 4267 C CA . ASP B 1 248 ? -1.98643 -28.16182 53.96973 1.000 12.18255 248 ASP B CA 1
ATOM 4268 C C . ASP B 1 248 ? -3.43247 -28.09723 53.48371 1.000 17.11617 248 ASP B C 1
ATOM 4269 O O . ASP B 1 248 ? -3.79918 -27.19723 52.72249 1.000 15.44299 248 ASP B O 1
ATOM 4274 N N . ALA B 1 249 ? -4.25120 -29.05961 53.91033 1.000 13.73506 249 ALA B N 1
ATOM 4275 C CA . ALA B 1 249 ? -5.68250 -28.98412 53.62642 1.000 16.72245 249 ALA B CA 1
ATOM 4276 C C . ALA B 1 249 ? -6.34002 -27.74347 54.23066 1.000 15.83842 249 ALA B C 1
ATOM 4277 O O . ALA B 1 249 ? -7.40937 -27.33567 53.76371 1.000 19.68955 249 ALA B O 1
ATOM 4279 N N . ASN B 1 250 ? -5.72788 -27.11414 55.23244 1.000 13.75336 250 ASN B N 1
ATOM 4280 C CA . ASN B 1 250 ? -6.38300 -26.02107 55.93692 1.000 15.71655 250 ASN B CA 1
ATOM 4281 C C . ASN B 1 250 ? -6.16044 -24.64207 55.32029 1.000 21.83865 250 ASN B C 1
ATOM 4282 O O . ASN B 1 250 ? -6.72331 -23.66717 55.82402 1.000 28.41833 250 ASN B O 1
ATOM 4287 N N . VAL B 1 251 ? -5.38590 -24.51687 54.25424 1.000 15.06043 251 VAL B N 1
ATOM 4288 C CA . VAL B 1 251 ? -5.12956 -23.19677 53.68168 1.000 15.10917 251 VAL B CA 1
ATOM 4289 C C . VAL B 1 251 ? -5.99816 -23.02241 52.44561 1.000 16.05945 251 VAL B C 1
ATOM 4290 O O . VAL B 1 251 ? -6.36762 -23.99349 51.77514 1.000 15.59945 251 VAL B O 1
ATOM 4294 N N . ASP B 1 252 ? -6.36224 -21.77122 52.16410 1.000 14.56910 252 ASP B N 1
ATOM 4295 C CA . ASP B 1 252 ? -7.04194 -21.38944 50.92918 1.000 17.18001 252 ASP B CA 1
ATOM 4296 C C . ASP B 1 252 ? -6.04233 -20.57126 50.11947 1.000 12.03347 252 ASP B C 1
ATOM 4297 O O . ASP B 1 252 ? -5.73609 -19.43041 50.47882 1.000 15.19029 252 ASP B O 1
ATOM 4302 N N . VAL B 1 253 ? -5.51278 -21.16228 49.04529 1.000 14.35938 253 VAL B N 1
ATOM 4303 C CA . VAL B 1 253 ? -4.51575 -20.45959 48.24960 1.000 14.21513 253 VAL B CA 1
ATOM 4304 C C . VAL B 1 253 ? -5.12131 -19.34669 47.41638 1.000 16.14364 253 VAL B C 1
ATOM 4305 O O . VAL B 1 253 ? -4.36964 -18.51687 46.89473 1.000 14.72377 253 VAL B O 1
ATOM 4309 N N . THR B 1 254 ? -6.45957 -19.28225 47.30298 1.000 14.86896 254 THR B N 1
ATOM 4310 C CA . THR B 1 254 ? -7.08477 -18.26101 46.46047 1.000 16.39225 254 THR B CA 1
ATOM 4311 C C . THR B 1 254 ? -7.26438 -16.93346 47.17952 1.000 19.45146 254 THR B C 1
ATOM 4312 O O . THR B 1 254 ? -7.54108 -15.91882 46.52489 1.000 20.55679 254 THR B O 1
ATOM 4316 N N . LYS B 1 255 ? -7.09776 -16.91200 48.49578 1.000 13.59371 255 LYS B N 1
ATOM 4317 C CA . LYS B 1 255 ? -7.06475 -15.69800 49.28224 1.000 16.26055 255 LYS B CA 1
ATOM 4318 C C . LYS B 1 255 ? -5.72920 -15.63388 50.00746 1.000 19.46919 255 LYS B C 1
ATOM 4319 O O . LYS B 1 255 ? -5.34590 -16.61610 50.65521 1.000 23.60451 255 LYS B O 1
ATOM 4325 N N . PRO B 1 256 ? -4.99214 -14.52491 49.92586 1.000 16.06970 256 PRO B N 1
ATOM 4326 C CA . PRO B 1 256 ? -3.61196 -14.52999 50.43351 1.000 16.73462 256 PRO B CA 1
ATOM 4327 C C . PRO B 1 256 ? -3.59264 -14.77659 51.93195 1.000 18.50147 256 PRO B C 1
ATOM 4328 O O . PRO B 1 256 ? -4.20835 -14.04392 52.70885 1.000 18.17534 256 PRO B O 1
ATOM 4332 N N . LEU B 1 257 ? -2.90312 -15.84619 52.32833 1.000 18.06023 257 LEU B N 1
ATOM 4333 C CA . LEU B 1 257 ? -2.70072 -16.10459 53.74967 1.000 15.57829 257 LEU B CA 1
ATOM 4334 C C . LEU B 1 257 ? -1.92186 -14.96738 54.40448 1.000 19.56779 257 LEU B C 1
ATOM 4335 O O . LEU B 1 257 ? -2.20099 -14.58942 55.54553 1.000 17.58458 257 LEU B O 1
ATOM 4340 N N . ARG B 1 258 ? -0.94836 -14.39760 53.69181 1.000 14.29317 258 ARG B N 1
ATOM 4341 C CA . ARG B 1 258 ? -0.12460 -13.31568 54.21141 1.000 15.80240 258 ARG B CA 1
ATOM 4342 C C . ARG B 1 258 ? -0.13449 -12.15248 53.22610 1.000 19.41905 258 ARG B C 1
ATOM 4343 O O . ARG B 1 258 ? -0.31788 -12.34094 52.02160 1.000 14.53145 258 ARG B O 1
ATOM 4351 N N . SER B 1 259 ? 0.07763 -10.94490 53.74278 1.000 17.62297 259 SER B N 1
ATOM 4352 C CA . SER B 1 259 ? 0.14685 -9.76575 52.88729 1.000 18.57504 259 SER B CA 1
ATOM 4353 C C . SER B 1 259 ? 0.94050 -8.69048 53.60964 1.000 23.01626 259 SER B C 1
ATOM 4354 O O . SER B 1 259 ? 1.15647 -8.76251 54.81944 1.000 21.88949 259 SER B O 1
ATOM 4357 N N . ILE B 1 260 ? 1.33366 -7.66483 52.85902 1.000 19.77872 260 ILE B N 1
ATOM 4358 C CA . ILE B 1 260 ? 1.98323 -6.48951 53.42610 1.000 24.65451 260 ILE B CA 1
ATOM 4359 C C . ILE B 1 260 ? 1.11466 -5.26313 53.14506 1.000 23.19065 260 ILE B C 1
ATOM 4360 O O . ILE B 1 260 ? 0.10681 -5.33085 52.44022 1.000 19.65106 260 ILE B O 1
ATOM 4365 N N . SER B 1 261 ? 1.49764 -4.13529 53.73959 1.000 28.01904 261 SER B N 1
ATOM 4366 C CA . SER B 1 261 ? 0.70517 -2.92137 53.57916 1.000 26.07424 261 SER B CA 1
ATOM 4367 C C . SER B 1 261 ? 0.70123 -2.46811 52.12168 1.000 21.16707 261 SER B C 1
ATOM 4368 O O . SER B 1 261 ? 1.61671 -2.76275 51.35756 1.000 21.83304 261 SER B O 1
ATOM 4371 N N . GLU B 1 262 ? -0.35448 -1.73628 51.74365 1.000 23.15294 262 GLU B N 1
ATOM 4372 C CA . GLU B 1 262 ? -0.44595 -1.20810 50.38014 1.000 27.82440 262 GLU B CA 1
ATOM 4373 C C . GLU B 1 262 ? 0.75698 -0.33894 50.04441 1.000 26.01254 262 GLU B C 1
ATOM 4374 O O . GLU B 1 262 ? 1.24216 -0.34633 48.90604 1.000 22.31404 262 GLU B O 1
ATOM 4380 N N . GLU B 1 263 ? 1.26141 0.40818 51.02988 1.000 22.47083 263 GLU B N 1
ATOM 4381 C CA . GLU B 1 263 ? 2.46006 1.21577 50.81129 1.000 25.31855 263 GLU B CA 1
ATOM 4382 C C . GLU B 1 263 ? 3.68224 0.34913 50.49791 1.000 26.79501 263 GLU B C 1
ATOM 4383 O O . GLU B 1 263 ? 4.44526 0.64275 49.57543 1.000 22.79418 263 GLU B O 1
ATOM 4389 N N . GLU B 1 264 ? 3.91212 -0.72120 51.24759 1.000 20.82095 264 GLU B N 1
ATOM 4390 C CA . GLU B 1 264 ? 5.09234 -1.49816 50.88699 1.000 27.22282 264 GLU B CA 1
ATOM 4391 C C . GLU B 1 264 ? 4.83513 -2.39649 49.66474 1.000 19.80897 264 GLU B C 1
ATOM 4392 O O . GLU B 1 264 ? 5.78252 -2.75210 48.94658 1.000 21.26868 264 GLU B O 1
ATOM 4398 N N . GLU B 1 265 ? 3.57088 -2.72946 49.36340 1.000 20.54613 265 GLU B N 1
ATOM 4399 C CA . GLU B 1 265 ? 3.30815 -3.38073 48.07688 1.000 18.07651 265 GLU B CA 1
ATOM 4400 C C . GLU B 1 265 ? 3.72242 -2.47833 46.92509 1.000 17.52104 265 GLU B C 1
ATOM 4401 O O . GLU B 1 265 ? 4.26051 -2.94702 45.91773 1.000 17.88516 265 GLU B O 1
ATOM 4407 N N . GLU B 1 266 ? 3.45952 -1.17887 47.04603 1.000 16.71246 266 GLU B N 1
ATOM 4408 C CA . GLU B 1 266 ? 3.79977 -0.26178 45.96515 1.000 21.74529 266 GLU B CA 1
ATOM 4409 C C . GLU B 1 266 ? 5.30370 -0.07293 45.84275 1.000 21.17629 266 GLU B C 1
ATOM 4410 O O . GLU B 1 266 ? 5.80164 0.22057 44.75286 1.000 23.33722 266 GLU B O 1
ATOM 4416 N N . ALA B 1 267 ? 6.04072 -0.26054 46.93567 1.000 22.58549 267 ALA B N 1
ATOM 4417 C CA . ALA B 1 267 ? 7.49493 -0.17562 46.88370 1.000 23.31153 267 ALA B CA 1
ATOM 4418 C C . ALA B 1 267 ? 8.13071 -1.45408 46.36311 1.000 24.93168 267 ALA B C 1
ATOM 4419 O O . ALA B 1 267 ? 9.22819 -1.40413 45.80128 1.000 28.57305 267 ALA B O 1
ATOM 4421 N N . LYS B 1 268 ? 7.46419 -2.59819 46.52505 1.000 21.55863 268 LYS B N 1
ATOM 4422 C CA . LYS B 1 268 ? 8.06835 -3.89468 46.24063 1.000 19.70175 268 LYS B CA 1
ATOM 4423 C C . LYS B 1 268 ? 7.56906 -4.55616 44.96580 1.000 18.79550 268 LYS B C 1
ATOM 4424 O O . LYS B 1 268 ? 8.33373 -5.28288 44.33003 1.000 18.69708 268 LYS B O 1
ATOM 4430 N N . TYR B 1 269 ? 6.31593 -4.32707 44.57501 1.000 15.98242 269 TYR B N 1
ATOM 4431 C CA . TYR B 1 269 ? 5.69312 -5.06480 43.48121 1.000 15.84537 269 TYR B CA 1
ATOM 4432 C C . TYR B 1 269 ? 5.21620 -4.11052 42.40047 1.000 16.98890 269 TYR B C 1
ATOM 4433 O O . TYR B 1 269 ? 4.73005 -3.01617 42.69722 1.000 17.67163 269 TYR B O 1
ATOM 4442 N N . ARG B 1 270 ? 5.32697 -4.54755 41.14698 1.000 11.53911 270 ARG B N 1
ATOM 4443 C CA . ARG B 1 270 ? 4.73391 -3.80936 40.04500 1.000 14.89411 270 ARG B CA 1
ATOM 4444 C C . ARG B 1 270 ? 3.44550 -4.43017 39.51498 1.000 16.01781 270 ARG B C 1
ATOM 4445 O O . ARG B 1 270 ? 2.65484 -3.72016 38.89415 1.000 18.22988 270 ARG B O 1
ATOM 4453 N N . TYR B 1 271 ? 3.20657 -5.71953 39.75050 1.000 13.01903 271 TYR B N 1
ATOM 4454 C CA . TYR B 1 271 ? 1.98679 -6.38008 39.29302 1.000 11.25110 271 TYR B CA 1
ATOM 4455 C C . TYR B 1 271 ? 1.21870 -6.97509 40.46732 1.000 13.90335 271 TYR B C 1
ATOM 4456 O O . TYR B 1 271 ? 0.06929 -6.59779 40.70933 1.000 10.52962 271 TYR B O 1
ATOM 4465 N N . TYR B 1 272 ? 1.84661 -7.85649 41.23758 1.000 12.90809 272 TYR B N 1
ATOM 4466 C CA . TYR B 1 272 ? 1.17866 -8.54741 42.33340 1.000 12.03503 272 TYR B CA 1
ATOM 4467 C C . TYR B 1 272 ? 0.76226 -7.57948 43.44410 1.000 12.95359 272 TYR B C 1
ATOM 4468 O O . TYR B 1 272 ? 1.44909 -6.60283 43.74107 1.000 13.81550 272 TYR B O 1
ATOM 4477 N N . ASN B 1 273 ? -0.37712 -7.87356 44.06812 1.000 13.15544 273 ASN B N 1
ATOM 4478 C CA . ASN B 1 273 ? -0.74613 -7.30175 45.36179 1.000 14.38236 273 ASN B CA 1
ATOM 4479 C C . ASN B 1 273 ? -1.81070 -8.21938 45.94785 1.000 12.97942 273 ASN B C 1
ATOM 4480 O O . ASN B 1 273 ? -2.24242 -9.17503 45.30022 1.000 11.94836 273 ASN B O 1
ATOM 4485 N N . LYS B 1 274 ? -2.23893 -7.92964 47.18248 1.000 13.88208 274 LYS B N 1
ATOM 4486 C CA . LYS B 1 274 ? -3.15162 -8.85478 47.85421 1.000 14.46670 274 LYS B CA 1
ATOM 4487 C C . LYS B 1 274 ? -4.50501 -8.93747 47.15811 1.000 14.88029 274 LYS B C 1
ATOM 4488 O O . LYS B 1 274 ? -5.18297 -9.97011 47.25353 1.000 14.05067 274 LYS B O 1
ATOM 4494 N N . LYS B 1 275 ? -4.92278 -7.87127 46.46506 1.000 14.72857 275 LYS B N 1
ATOM 4495 C CA . LYS B 1 275 ? -6.18819 -7.89903 45.73618 1.000 14.52046 275 LYS B CA 1
ATOM 4496 C C . LYS B 1 275 ? -6.05101 -8.67187 44.42900 1.000 13.27975 275 LYS B C 1
ATOM 4497 O O . LYS B 1 275 ? -6.91415 -9.48630 44.08547 1.000 11.98999 275 LYS B O 1
ATOM 4503 N N . VAL B 1 276 ? -4.97361 -8.41021 43.69345 1.000 12.97444 276 VAL B N 1
ATOM 4504 C CA . VAL B 1 276 ? -4.65589 -9.16908 42.48110 1.000 11.18171 276 VAL B CA 1
ATOM 4505 C C . VAL B 1 276 ? -4.51002 -10.65064 42.79339 1.000 9.68566 276 VAL B C 1
ATOM 4506 O O . VAL B 1 276 ? -4.88697 -11.50626 41.99098 1.000 10.58659 276 VAL B O 1
ATOM 4510 N N . HIS B 1 277 ? -3.92719 -10.97970 43.95052 1.000 10.90921 277 HIS B N 1
ATOM 4511 C CA . HIS B 1 277 ? -3.85223 -12.37767 44.35866 1.000 11.35676 277 HIS B CA 1
ATOM 4512 C C . HIS B 1 277 ? -5.22279 -13.04038 44.26391 1.000 10.92733 277 HIS B C 1
ATOM 4513 O O . HIS B 1 277 ? -5.37809 -14.08588 43.62523 1.000 11.35290 277 HIS B O 1
ATOM 4520 N N . GLU B 1 278 ? -6.23782 -12.43236 44.89174 1.000 11.31991 278 GLU B N 1
ATOM 4521 C CA . GLU B 1 278 ? -7.57701 -13.01523 44.85068 1.000 11.49608 278 GLU B CA 1
ATOM 4522 C C . GLU B 1 278 ? -8.15753 -12.96345 43.44544 1.000 13.92220 278 GLU B C 1
ATOM 4523 O O . GLU B 1 278 ? -8.74702 -13.94476 42.97524 1.000 13.82566 278 GLU B O 1
ATOM 4529 N N . ALA B 1 279 ? -8.00206 -11.83054 42.75686 1.000 12.78037 279 ALA B N 1
ATOM 4530 C CA . ALA B 1 279 ? -8.63594 -11.70058 41.44815 1.000 10.12539 279 ALA B CA 1
ATOM 4531 C C . ALA B 1 279 ? -8.06462 -12.69710 40.45105 1.000 11.24868 279 ALA B C 1
ATOM 4532 O O . ALA B 1 279 ? -8.76793 -13.09915 39.51562 1.000 10.90173 279 ALA B O 1
ATOM 4534 N N . SER B 1 280 ? -6.80305 -13.12476 40.64187 1.000 10.56356 280 SER B N 1
ATOM 4535 C CA . SER B 1 280 ? -6.16740 -13.99044 39.65776 1.000 12.15981 280 SER B CA 1
ATOM 4536 C C . SER B 1 280 ? -6.75093 -15.39196 39.64088 1.000 12.46366 280 SER B C 1
ATOM 4537 O O . SER B 1 280 ? -6.47699 -16.13127 38.69205 1.000 11.39115 280 SER B O 1
ATOM 4540 N N . PHE B 1 281 ? -7.55094 -15.76971 40.64444 1.000 10.67706 281 PHE B N 1
ATOM 4541 C CA . PHE B 1 281 ? -8.29250 -17.02922 40.63647 1.000 10.79845 281 PHE B CA 1
ATOM 4542 C C . PHE B 1 281 ? -9.74027 -16.87389 40.17436 1.000 15.04445 281 PHE B C 1
ATOM 4543 O O . PHE B 1 281 ? -10.48852 -17.86466 40.16660 1.000 14.26297 281 PHE B O 1
ATOM 4551 N N . VAL B 1 282 ? -10.16157 -15.66261 39.83299 1.000 12.65489 282 VAL B N 1
ATOM 4552 C CA . VAL B 1 282 ? -11.51694 -15.40971 39.35418 1.000 13.66366 282 VAL B CA 1
ATOM 4553 C C . VAL B 1 282 ? -11.51506 -15.59172 37.84111 1.000 14.48660 282 VAL B C 1
ATOM 4554 O O . VAL B 1 282 ? -10.93218 -14.78822 37.10635 1.000 12.25123 282 VAL B O 1
ATOM 4558 N N . LEU B 1 283 ? -12.18753 -16.64573 37.36843 1.000 12.01009 283 LEU B N 1
ATOM 4559 C CA . LEU B 1 283 ? -12.00526 -17.03668 35.98134 1.000 11.02243 283 LEU B CA 1
ATOM 4560 C C . LEU B 1 283 ? -13.25036 -16.73828 35.15248 1.000 13.04847 283 LEU B C 1
ATOM 4561 O O . LEU B 1 283 ? -14.36612 -16.66537 35.68430 1.000 10.63116 283 LEU B O 1
ATOM 4566 N N . PRO B 1 284 ? -13.09151 -16.54198 33.84580 1.000 12.08117 284 PRO B N 1
ATOM 4567 C CA . PRO B 1 284 ? -14.26898 -16.35170 32.98787 1.000 12.07915 284 PRO B CA 1
ATOM 4568 C C . PRO B 1 284 ? -15.20293 -17.54543 33.07764 1.000 15.20050 284 PRO B C 1
ATOM 4569 O O . PRO B 1 284 ? -14.78077 -18.68094 33.31777 1.000 14.20407 284 PRO B O 1
ATOM 4573 N N . THR B 1 285 ? -16.48917 -17.26450 32.85778 1.000 14.02335 285 THR B N 1
ATOM 4574 C CA . THR B 1 285 ? -17.55023 -18.21822 33.16263 1.000 15.14797 285 THR B CA 1
ATOM 4575 C C . THR B 1 285 ? -17.31297 -19.58823 32.52710 1.000 14.65426 285 THR B C 1
ATOM 4576 O O . THR B 1 285 ? -17.48277 -20.61753 33.18751 1.000 14.53886 285 THR B O 1
ATOM 4580 N N . TRP B 1 286 ? -16.92426 -19.62837 31.24170 1.000 14.82471 286 TRP B N 1
ATOM 4581 C CA . TRP B 1 286 ? -16.78651 -20.92917 30.58225 1.000 15.38257 286 TRP B CA 1
ATOM 4582 C C . TRP B 1 286 ? -15.61883 -21.71922 31.15633 1.000 16.71189 286 TRP B C 1
ATOM 4583 O O . TRP B 1 286 ? -15.68462 -22.95624 31.23897 1.000 17.10283 286 TRP B O 1
ATOM 4594 N N . VAL B 1 287 ? -14.56012 -21.02863 31.58230 1.000 14.63627 287 VAL B N 1
ATOM 4595 C CA . VAL B 1 287 ? -13.43009 -21.71372 32.20053 1.000 12.31068 287 VAL B CA 1
ATOM 4596 C C . VAL B 1 287 ? -13.81905 -22.22846 33.58255 1.000 17.08234 287 VAL B C 1
ATOM 4597 O O . VAL B 1 287 ? -13.56683 -23.39157 33.92776 1.000 18.35651 287 VAL B O 1
ATOM 4601 N N . ALA B 1 288 ? -14.41270 -21.35609 34.40002 1.000 12.78717 288 ALA B N 1
ATOM 4602 C CA . ALA B 1 288 ? -14.80304 -21.73018 35.75868 1.000 17.50657 288 ALA B CA 1
ATOM 4603 C C . ALA B 1 288 ? -15.70094 -22.95435 35.75376 1.000 20.49359 288 ALA B C 1
ATOM 4604 O O . ALA B 1 288 ? -15.51292 -23.87927 36.55506 1.000 18.63735 288 ALA B O 1
ATOM 4606 N N . LYS B 1 289 ? -16.67909 -22.97715 34.84639 1.000 18.75939 289 LYS B N 1
ATOM 4607 C CA . LYS B 1 289 ? -17.62570 -24.08728 34.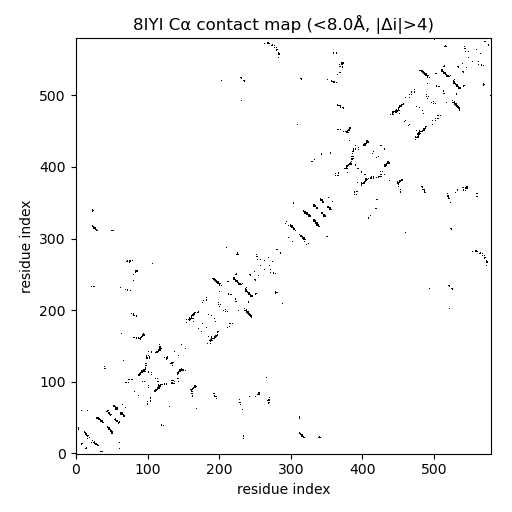77645 1.000 24.20346 289 LYS B CA 1
ATOM 4608 C C . LYS B 1 289 ? -16.91844 -25.37834 34.39306 1.000 23.70051 289 LYS B C 1
ATOM 4609 O O . LYS B 1 289 ? -17.20111 -26.44388 34.95108 1.000 25.12448 289 LYS B O 1
ATOM 4615 N N . GLU B 1 290 ? -15.97082 -25.29387 33.46365 1.000 22.45136 290 GLU B N 1
ATOM 4616 C CA . GLU B 1 290 ? -15.25207 -26.48145 33.02443 1.000 23.84957 290 GLU B CA 1
ATOM 4617 C C . GLU B 1 290 ? -14.32370 -27.01503 34.10870 1.000 26.27291 290 GLU B C 1
ATOM 4618 O O . GLU B 1 290 ? -14.13441 -28.23159 34.21081 1.000 26.92955 290 GLU B O 1
ATOM 4624 N N . LEU B 1 291 ? -13.75797 -26.14130 34.93915 1.000 18.99919 291 LEU B N 1
ATOM 4625 C CA . LEU B 1 291 ? -12.83113 -26.57661 35.98014 1.000 22.85062 291 LEU B CA 1
ATOM 4626 C C . LEU B 1 291 ? -13.51668 -26.88974 37.30236 1.000 27.18235 291 LEU B C 1
ATOM 4627 O O . LEU B 1 291 ? -12.84512 -27.33524 38.24157 1.000 31.19055 291 LEU B O 1
ATOM 4632 N N . ASP B 1 292 ? -14.82281 -26.66629 37.40625 1.000 25.60685 292 ASP B N 1
ATOM 4633 C CA . ASP B 1 292 ? -15.54997 -27.01073 38.62505 1.000 35.64350 292 ASP B CA 1
ATOM 4634 C C . ASP B 1 292 ? -15.57154 -28.52809 38.84638 1.000 41.18915 292 ASP B C 1
ATOM 4635 O O . ASP B 1 292 ? -16.17713 -29.27179 38.07286 1.000 42.18142 292 ASP B O 1
#

Foldseek 3Di:
DPFDDDPQADPQKGWADDCPFQNPDIDIFGFPGWDDWDQFPPWTWTWTQTPPQGIWIATNSHTQDTLRFRQFVLQLLQQLFVLQFPQWAEEEEEAPLLQQNLLNNVVDPRHQAYEYEYQTVVSNVVSVVRVVVRSVSVPDPRYDYDHNDVLVVLVVQFQHGQEYEYRHSALVPCVPLALVVLQSVLGNHHQFHKYKGWFFDCVRPLVRVLVSQVSNVVRALEKAKFKTATCRHVVRITIMIMGTNDNPTHSLQGNDADDPVVCVVRGDHDHRVSSNVRRVDPPVSVVSNVD/DDDPQADPQKGWADDCPFFNPDIFIFGFPAWDDWDQFPPWTWTWTQTPPQGIWIATNSHTQDTLRFRQFVLQLLQQLFVLQFPQWAEEEEEALLLQQVLLNNVVDPSYQAYEYEYATVVSNVVSVVRVVVRNVSVPPPRYYYDHDDPLVVLVVQFQHGQEYEYSDDQDDDPVSLVCLLVVLQSVNRNHHQWHKYKYWFFDCVGPLVRVLSNQVSQVVRALEWAKFKTAGCRHVVGITIIIMGTNDNPTHSLQRNDADDPVVCVVRGDHDHRVSSNVRRVDPPVSVVSND

B-factor: mean 23.46, std 9.8, range [7.7, 71.51]

InterPro domains:
  IPR001045 Spermidine/spermine synthases [MF_00198] (12-292)
  IPR001045 Spermidine/spermine synthases [PTHR11558] (6-291)
  IPR001045 Spermidine/spermine synthases [TIGR00417] (13-286)
  IPR029063 S-adenosyl-L-methionine-dependent methyltransferase superfamily [G3DSA:3.40.50.150] (65-293)
  IPR029063 S-adenosyl-L-methionine-dependent methyltransferase superfamily [SSF53335] (13-291)
  IPR030373 Polyamine biosynthesis domain, conserved site [PS01330] (91-104)
  IPR030374 Polyamine biosynthesis domain [PS51006] (11-247)
  IPR030668 Spermidine/spermine synthase, eukaryotes [PIRSF000502] (4-292)
  IPR035246 Spermidine synthase, tetramerisation domain [PF17284] (12-67)
  IPR037163 Spermidine synthase, tetramerisation domain superfamily [G3DSA:2.30.140.10] (4-64)

Solvent-accessible surface area: 22690 Å² total; per-residue (Å²): 196,131,65,98,93,6,99,11,26,71,140,36,53,0,64,3,69,24,96,111,49,27,42,2,2,2,12,6,0,66,21,108,132,21,38,43,59,39,157,26,179,110,25,14,0,0,0,0,71,3,52,39,1,29,13,0,1,1,9,81,65,13,7,21,8,0,57,93,1,7,11,0,8,2,0,0,0,0,0,0,0,0,6,2,12,65,70,0,91,75,0,0,0,24,24,0,2,13,0,0,0,0,12,0,0,22,47,14,140,31,2,99,51,0,52,0,1,12,71,4,89,0,6,15,104,2,0,115,120,33,1,67,103,1,7,111,5,30,100,59,118,48,16,94,68,73,88,17,61,10,86,103,6,0,154,102,80,90,107,32,1,16,0,0,0,11,13,40,39,39,20,35,45,125,65,110,26,53,77,81,10,1,80,39,0,35,27,0,1,29,137,92,0,0,0,0,7,18,0,12,6,2,15,29,26,21,101,47,0,30,103,4,38,121,18,0,129,118,22,3,82,16,28,6,9,0,27,1,1,3,2,1,24,14,4,4,2,13,0,0,0,0,0,1,52,23,69,143,16,70,2,38,104,36,88,64,61,51,61,91,149,87,6,78,83,61,8,102,7,3,13,48,132,9,0,77,14,7,24,31,18,1,7,56,0,41,103,52,14,124,152,149,120,10,116,17,26,80,134,34,45,0,79,4,99,20,97,112,68,7,43,2,2,4,6,8,0,63,20,95,133,22,50,39,57,41,155,22,198,119,38,13,0,0,1,0,86,3,55,39,2,30,22,0,1,0,25,89,73,21,25,72,10,0,52,91,2,7,8,0,21,1,3,0,0,0,0,0,0,0,7,2,12,62,71,0,90,72,0,0,0,18,28,0,1,13,0,0,0,0,23,1,0,24,46,13,128,37,1,101,49,0,34,0,1,15,71,3,92,2,7,14,105,2,0,115,115,33,1,66,101,1,7,108,4,37,99,59,126,61,24,91,61,63,83,16,74,12,111,96,4,0,137,94,81,75,105,28,1,17,0,0,0,12,20,54,60,25,92,56,33,116,68,14,46,147,130,12,67,59,41,5,87,29,0,41,26,0,1,26,142,95,0,0,0,0,7,30,1,14,0,1,15,22,28,19,104,28,0,88,59,3,47,117,7,0,120,117,28,4,78,15,26,6,9,0,26,2,1,18,4,5,47,4,4,3,1,4,0,0,0,0,0,0,60,24,69,140,19,70,2,41,118,28,89,68,60,59,63,106,139,91,8,77,84,63,8,121,7,3,16,58,128,9,0,73,15,7,26,38,20,2,6,60,0,42,114,75,13,157

Organism: Kluyveromyces lactis (strain ATCC 8585 / CBS 2359 / DSM 70799 / NBRC 1267 / NRRL Y-1140 / WM37) (NCBI:txid284590)

Sequence (580 aa):
MSELTHPTIVDGWFREISDTTMWPGQAMTLRVEKILHHEKSKYQDVLVFKSTDYGNVLVLDNAIQVTERDEFSYQEMIAHLALNSHPNPKKVLVIGGGDGGVLREIVKHDSVQEAWLCDIDEAVIRVSKEYLPEMAKSYSHPKVKTHIGDGFQFLRDYQNTFDVIITDSSDPEGASLFQQSYFELLNGALTEKGVISTTQAESMWIHLPIIKELKKACKEVFPTVGYAYTTIPTYPTGQIGFMVCSKDANVDVTKPLRSISEEEEEAKYRYYNKKVHEASFVLPTWVAKELDLLTHPTIVDGWFREISDTMWPGQAMTLRVEKILHHEKSKYQDVLVFKSTDYGNVLVLDNAIQVTERDEFSYQEMIAHLALNSHPNPKKVLVIGGGDGGVLREIVKHDSVQEAWLCDIDEAVIRVSKEYLPEMAKSYSHPKVKTHIGDGFQFLRDYQNTFDVIITDSSDPEGPAASLFQQSYFELLNGALTEKGVISTQAESMWIHLPIIKELKKACKEVFPTVGYAYTTIPTYPTGQIGFMVCSKDANVDVTKPLRSISEEEEEAKYRYYNKKVHEASFVLPTWVAKELD

Radius of gyration: 24.36 Å; Cα contacts (8 Å, |Δi|>4): 1354; chains: 2; bounding box: 63×57×67 Å